Protein AF-0000000087020243 (afdb_homodimer)

Secondary structure (DSSP, 8-state):
-------------------------SS----------------------THHHHHHHHHHHHHHHHHHHHHHHHHHHHH---PPEEEEEEEEEEEEEEETTEEEEEEEEEEEEE---SS-EEEEEEEEEEEEETTEEEEEEEE--EEE-TT-EEEEEEEEEEEEEE--HHHHHHHHHHHHHTEEEEEEEEEEEEEEEETTEEPPPEEEEEEEEEEEEETTT-BBPSS-EEPEE-/-------------------------------------------------THHHHHHHHHHHHHHHHHHHHHHHHHHHHH-PPPPEEEEEEEEEEEEEEETTEEEEEEEEEEEEE---SS-EEEEEEEEEEEEETTEEEEEEEE--EEE-TT-EEEEEEEEEEEEEE--HHHHHHHHHHHHHTEEEEEEEEEEEEEEEETTEEPPPEEEEEEEEEEEEETTT-BBPSS-EEPEE-

Nearest PDB structures (foldseek):
  8b7d-assembly1_A  TM=6.096E-01  e=4.680E-06  Homo sapiens
  6qud-assembly1_A  TM=5.012E-01  e=1.256E-02  Bifidobacterium bifidum
  7ok7-assembly1_I  TM=4.267E-01  e=4.900E-03  Homo sapiens
  4cu6-assembly1_A  TM=4.891E-01  e=2.611E-02  Streptococcus pneumoniae TIGR4
  7nit-assembly5_E  TM=4.684E-01  e=3.765E-02  Bifidobacterium bifidum

Radius of gyration: 50.15 Å; Cα contacts (8 Å, |Δi|>4): 867; chains: 2; bounding box: 131×129×94 Å

Organism: Hibiscus syriacus (NCBI:txid106335)

Structure (mmCIF, N/CA/C/O backbone):
data_AF-0000000087020243-model_v1
#
loop_
_entity.id
_entity.type
_entity.pdbx_description
1 polymer 'Late embryogenesis abundant protein LEA-2 subgroup domain-containing protein'
#
loop_
_atom_site.group_PDB
_atom_site.id
_atom_site.type_symbol
_atom_site.label_atom_id
_atom_site.label_alt_id
_atom_site.label_comp_id
_atom_site.label_asym_id
_atom_site.label_entity_id
_atom_site.label_seq_id
_atom_site.pdbx_PDB_ins_code
_atom_site.Cartn_x
_atom_site.Cartn_y
_atom_site.Cartn_z
_atom_site.occupancy
_atom_site.B_iso_or_equiv
_atom_site.auth_seq_id
_atom_site.auth_comp_id
_atom_site.auth_asym_id
_atom_site.auth_atom_id
_atom_site.pdbx_PDB_model_num
ATOM 1 N N . MET A 1 1 ? 101.5 7.781 -15.938 1 19.48 1 MET A N 1
ATOM 2 C CA . MET A 1 1 ? 102.375 8.945 -16.047 1 19.48 1 MET A CA 1
ATOM 3 C C . MET A 1 1 ? 102 10 -15.008 1 19.48 1 MET A C 1
ATOM 5 O O . MET A 1 1 ? 100.812 10.172 -14.672 1 19.48 1 MET A O 1
ATOM 9 N N . GLN A 1 2 ? 103 10.914 -14.117 1 17.92 2 GLN A N 1
ATOM 10 C CA . GLN A 1 2 ? 103.438 11.312 -12.781 1 17.92 2 GLN A CA 1
ATOM 11 C C . GLN A 1 2 ? 103.062 12.758 -12.477 1 17.92 2 GLN A C 1
ATOM 13 O O . GLN A 1 2 ? 103.812 13.68 -12.656 1 17.92 2 GLN A O 1
ATOM 18 N N . ASP A 1 3 ? 101.938 13.625 -12.656 1 17.95 3 ASP A N 1
ATOM 19 C CA . ASP A 1 3 ? 102 15.07 -12.812 1 17.95 3 ASP A CA 1
ATOM 20 C C . ASP A 1 3 ? 102.125 15.766 -11.453 1 17.95 3 ASP A C 1
ATOM 22 O O . ASP A 1 3 ? 101.188 15.641 -10.617 1 17.95 3 ASP A O 1
ATOM 26 N N . SER A 1 4 ? 103.312 16.422 -10.594 1 18.52 4 SER A N 1
ATOM 27 C CA . SER A 1 4 ? 103.938 16.688 -9.281 1 18.52 4 SER A CA 1
ATOM 28 C C . SER A 1 4 ? 103.75 18.156 -8.891 1 18.52 4 SER A C 1
ATOM 30 O O . SER A 1 4 ? 104.375 18.609 -7.938 1 18.52 4 SER A O 1
ATOM 32 N N . SER A 1 5 ? 103 19.312 -9.234 1 19.3 5 SER A N 1
ATOM 33 C CA . SER A 1 5 ? 103.5 20.672 -9.258 1 19.3 5 SER A CA 1
ATOM 34 C C . SER A 1 5 ? 103.5 21.281 -7.859 1 19.3 5 SER A C 1
ATOM 36 O O . SER A 1 5 ? 102.812 20.844 -6.973 1 19.3 5 SER A O 1
ATOM 38 N N . ARG A 1 6 ? 103.75 22.969 -7.414 1 21.52 6 ARG A N 1
ATOM 39 C CA . ARG A 1 6 ? 104.688 23.938 -6.84 1 21.52 6 ARG A CA 1
ATOM 40 C C . ARG A 1 6 ? 104.062 24.641 -5.637 1 21.52 6 ARG A C 1
ATOM 42 O O . ARG A 1 6 ? 103 25.266 -5.75 1 21.52 6 ARG A O 1
ATOM 49 N N . PRO A 1 7 ? 104.375 24.641 -3.998 1 22.86 7 PRO A N 1
ATOM 50 C CA . PRO A 1 7 ? 103.75 24.922 -2.709 1 22.86 7 PRO A CA 1
ATOM 51 C C . PRO A 1 7 ? 104.125 26.297 -2.156 1 22.8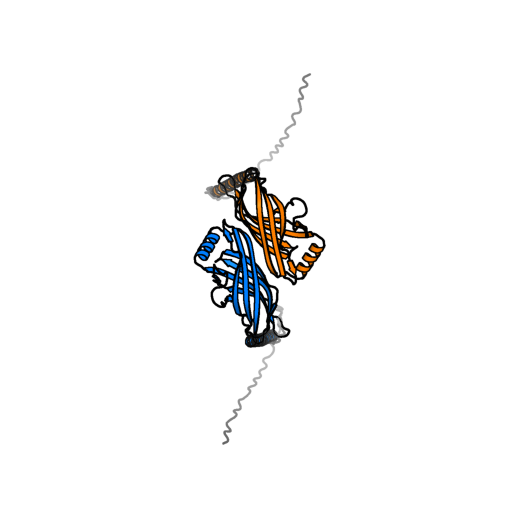6 7 PRO A C 1
ATOM 53 O O . PRO A 1 7 ? 105.25 26.547 -1.8 1 22.86 7 PRO A O 1
ATOM 56 N N . VAL A 1 8 ? 103.688 27.562 -2.51 1 19.06 8 VAL A N 1
ATOM 57 C CA . VAL A 1 8 ? 104.312 28.828 -2.213 1 19.06 8 VAL A CA 1
ATOM 58 C C . VAL A 1 8 ? 104 29.25 -0.776 1 19.06 8 VAL A C 1
ATOM 60 O O . VAL A 1 8 ? 102.875 29.062 -0.296 1 19.06 8 VAL A O 1
ATOM 63 N N . THR A 1 9 ? 104.938 30.188 0.306 1 19.61 9 THR A N 1
ATOM 64 C CA . THR A 1 9 ? 105.562 30.219 1.623 1 19.61 9 THR A CA 1
ATOM 65 C C . THR A 1 9 ? 105.125 31.469 2.383 1 19.61 9 THR A C 1
ATOM 67 O O . THR A 1 9 ? 105.562 31.688 3.516 1 19.61 9 THR A O 1
ATOM 70 N N . GLY A 1 10 ? 104.125 32.531 2.264 1 20.89 10 GLY A N 1
ATOM 71 C CA . GLY A 1 10 ? 104.375 33.938 2.52 1 20.89 10 GLY A CA 1
ATOM 72 C C . GLY A 1 10 ? 104.25 34.312 3.986 1 20.89 10 GLY A C 1
ATOM 73 O O . GLY A 1 10 ? 103.688 33.594 4.773 1 20.89 10 GLY A O 1
ATOM 74 N N . TYR A 1 11 ? 104.938 35.656 4.73 1 21.06 11 TYR A N 1
ATOM 75 C CA . TYR A 1 11 ? 105.75 36.125 5.859 1 21.06 11 TYR A CA 1
ATOM 76 C C . TYR A 1 11 ? 104.875 36.938 6.828 1 21.06 11 TYR A C 1
ATOM 78 O O . TYR A 1 11 ? 104.062 37.75 6.41 1 21.06 11 TYR A O 1
ATOM 86 N N . PRO A 1 12 ? 104.875 36.875 8.469 1 24.3 12 PRO A N 1
ATOM 87 C CA . PRO A 1 12 ? 103.938 37.031 9.594 1 24.3 12 PRO A CA 1
ATOM 88 C C . PRO A 1 12 ? 104.188 38.344 10.359 1 24.3 12 PRO A C 1
ATOM 90 O O . PRO A 1 12 ? 104.375 38.312 11.586 1 24.3 12 PRO A O 1
ATOM 93 N N . VAL A 1 13 ? 104.062 39.625 9.945 1 20.69 13 VAL A N 1
ATOM 94 C CA . VAL A 1 13 ? 104.75 40.812 10.508 1 20.69 13 VAL A CA 1
ATOM 95 C C . VAL A 1 13 ? 104.062 41.219 11.797 1 20.69 13 VAL A C 1
ATOM 97 O O . VAL A 1 13 ? 102.812 41.469 11.805 1 20.69 13 VAL A O 1
ATOM 100 N N . GLN A 1 14 ? 104.75 41.281 13.203 1 20.58 14 GLN A N 1
ATOM 101 C CA . GLN A 1 14 ? 104.312 41.188 14.586 1 20.58 14 GLN A CA 1
ATOM 102 C C . GLN A 1 14 ? 104.375 42.562 15.266 1 20.58 14 GLN A C 1
ATOM 104 O O . GLN A 1 14 ? 105.125 42.75 16.219 1 20.58 14 GLN A O 1
ATOM 109 N N . ASN A 1 15 ? 104 43.719 14.711 1 18.98 15 ASN A N 1
ATOM 110 C CA . ASN A 1 15 ? 104.562 45 15.172 1 18.98 15 ASN A CA 1
ATOM 111 C C . ASN A 1 15 ? 104 45.344 16.562 1 18.98 15 ASN A C 1
ATOM 113 O O . ASN A 1 15 ? 102.875 45.062 16.891 1 18.98 15 ASN A O 1
ATOM 117 N N . LEU A 1 16 ? 104.75 46 17.594 1 18.41 16 LEU A N 1
ATOM 118 C CA . LEU A 1 16 ? 105.125 45.938 19 1 18.41 16 LEU A CA 1
ATOM 119 C C . LEU A 1 16 ? 104.438 47.031 19.797 1 18.41 16 LEU A C 1
ATOM 121 O O . LEU A 1 16 ? 104.312 46.906 21.016 1 18.41 16 LEU A O 1
ATOM 125 N N . ASN A 1 17 ? 104.25 48.25 19.469 1 20.66 17 ASN A N 1
ATOM 126 C CA . ASN A 1 17 ? 104.688 49.438 20.188 1 20.66 17 ASN A CA 1
ATOM 127 C C . ASN A 1 17 ? 103.75 49.844 21.312 1 20.66 17 ASN A C 1
ATOM 129 O O . ASN A 1 17 ? 102.5 49.844 21.109 1 20.66 17 ASN A O 1
ATOM 133 N N . ASP A 1 18 ? 104.188 50.25 22.625 1 21.38 18 ASP A N 1
ATOM 134 C CA . ASP A 1 18 ? 103.875 50.094 24.047 1 21.38 18 ASP A CA 1
ATOM 135 C C . ASP A 1 18 ? 103.188 51.312 24.594 1 21.38 18 ASP A C 1
ATOM 137 O O . ASP A 1 18 ? 103.625 51.969 25.516 1 21.38 18 ASP A O 1
ATOM 141 N N . TYR A 1 19 ? 102.688 52.125 23.75 1 19.88 19 TYR A N 1
ATOM 142 C CA . TYR A 1 19 ? 102.312 53.5 24.062 1 19.88 19 TYR A CA 1
ATOM 143 C C . TYR A 1 19 ? 101.312 53.531 25.219 1 19.88 19 TYR A C 1
ATOM 145 O O . TYR A 1 19 ? 100.188 53.219 25.031 1 19.88 19 TYR A O 1
ATOM 153 N N . ALA A 1 20 ? 102 53.812 26.422 1 21.38 20 ALA A N 1
ATOM 154 C CA . ALA A 1 20 ? 101.125 53.281 27.453 1 21.38 20 ALA A CA 1
ATOM 155 C C . ALA A 1 20 ? 100.125 54.312 27.906 1 21.38 20 ALA A C 1
ATOM 157 O O . ALA A 1 20 ? 100.25 55.5 27.578 1 21.38 20 ALA A O 1
ATOM 158 N N . PRO A 1 21 ? 99.938 54.781 29.469 1 24.08 21 PRO A N 1
ATOM 159 C CA . PRO A 1 21 ? 98.625 54.562 30.172 1 24.08 21 PRO A CA 1
ATOM 160 C C . PRO A 1 21 ? 97.938 55.844 30.516 1 24.08 21 PRO A C 1
ATOM 162 O O . PRO A 1 21 ? 98.562 56.781 31.016 1 24.08 21 PRO A O 1
ATOM 165 N N . THR A 1 22 ? 97.062 56.406 30.234 1 23.28 22 THR A N 1
ATOM 166 C CA . THR A 1 22 ? 96.375 57.688 29.984 1 23.28 22 THR A CA 1
ATOM 167 C C . THR A 1 22 ? 95.5 58.094 31.188 1 23.28 22 THR A C 1
ATOM 169 O O . THR A 1 22 ? 94.375 57.625 31.328 1 23.28 22 THR A O 1
ATOM 172 N N . PRO A 1 23 ? 95.938 58.688 32.344 1 22.61 23 PRO A N 1
ATOM 173 C CA . PRO A 1 23 ? 95.125 58.188 33.438 1 22.61 23 PRO A CA 1
ATOM 174 C C . PRO A 1 23 ? 93.75 58.906 33.5 1 22.61 23 PRO A C 1
ATOM 176 O O . PRO A 1 23 ? 92.688 58.281 33.438 1 22.61 23 PRO A O 1
ATOM 179 N N . PRO A 1 24 ? 92.938 60.281 34.844 1 23.45 24 PRO A N 1
ATOM 180 C CA . PRO A 1 24 ? 92.688 60.281 36.281 1 23.45 24 PRO A CA 1
ATOM 181 C C . PRO A 1 24 ? 91.312 60.906 36.625 1 23.45 24 PRO A C 1
ATOM 183 O O . PRO A 1 24 ? 90.875 60.844 37.781 1 23.45 24 PRO A O 1
ATOM 186 N N . THR A 1 25 ? 90.812 61.906 36 1 28.5 25 THR A N 1
ATOM 187 C CA . THR A 1 25 ? 90 62.875 36.75 1 28.5 25 THR A CA 1
ATOM 188 C C . THR A 1 25 ? 89 62.125 37.625 1 28.5 25 THR A C 1
ATOM 190 O O . THR A 1 25 ? 88.562 61.031 37.281 1 28.5 25 THR A O 1
ATOM 193 N N . THR A 1 26 ? 87.5 63.188 38.906 1 28.16 26 THR A N 1
ATOM 194 C CA . THR A 1 26 ? 86.75 64.375 39.406 1 28.16 26 THR A CA 1
ATOM 195 C C . THR A 1 26 ? 85.5 64.562 38.594 1 28.16 26 THR A C 1
ATOM 197 O O . THR A 1 26 ? 84.562 65.25 39.031 1 28.16 26 THR A O 1
ATOM 200 N N . GLY A 1 27 ? 84.75 65.188 37.688 1 30.44 27 GLY A N 1
ATOM 201 C CA . GLY A 1 27 ? 83.312 64.938 37.594 1 30.44 27 GLY A CA 1
ATOM 202 C C . GLY A 1 27 ? 82.938 63.469 37.469 1 30.44 27 GLY A C 1
ATOM 203 O O . GLY A 1 27 ? 83.562 62.75 36.656 1 30.44 27 GLY A O 1
ATOM 204 N N . TYR A 1 28 ? 82.312 62.438 38.312 1 24.47 28 TYR A N 1
ATOM 205 C CA . TYR A 1 28 ? 82.562 61 38.375 1 24.47 28 TYR A CA 1
ATOM 206 C C . TYR A 1 28 ? 81.875 60.281 37.25 1 24.47 28 TYR A C 1
ATOM 208 O O . TYR A 1 28 ? 80.625 60.062 37.344 1 24.47 28 TYR A O 1
ATOM 216 N N . SER A 1 29 ? 81.688 60.406 35.938 1 24.67 29 SER A N 1
ATOM 217 C CA . SER A 1 29 ? 80.938 60.094 34.75 1 24.67 29 SER A CA 1
ATOM 218 C C . SER A 1 29 ? 80.875 58.562 34.531 1 24.67 29 SER A C 1
ATOM 220 O O . SER A 1 29 ? 81.875 57.969 34.156 1 24.67 29 SER A O 1
ATOM 222 N N . TYR A 1 30 ? 80 57.688 35.094 1 22.72 30 TYR A N 1
ATOM 223 C CA . TYR A 1 30 ? 80.062 56.281 35.5 1 22.72 30 TYR A CA 1
ATOM 224 C C . TYR A 1 30 ? 80.125 55.375 34.312 1 22.72 30 TYR A C 1
ATOM 226 O O . TYR A 1 30 ? 79.312 55.469 33.375 1 22.72 30 TYR A O 1
ATOM 234 N N . ALA A 1 31 ? 81.188 54.938 33.75 1 24.69 31 ALA A N 1
ATOM 235 C CA . ALA A 1 31 ? 81.438 54.219 32.5 1 24.69 31 ALA A CA 1
ATOM 236 C C . ALA A 1 31 ? 80.75 52.844 32.531 1 24.69 31 ALA A C 1
ATOM 238 O O . ALA A 1 31 ? 81.188 51.938 33.219 1 24.69 31 ALA A O 1
ATOM 239 N N . ARG A 1 32 ? 79.625 52.656 32.625 1 24.7 32 ARG A N 1
ATOM 240 C CA . ARG A 1 32 ? 79 51.312 32.781 1 24.7 32 ARG A CA 1
ATOM 241 C C . ARG A 1 32 ? 79.625 50.344 31.797 1 24.7 32 ARG A C 1
ATOM 243 O O . ARG A 1 32 ? 79.562 50.562 30.594 1 24.7 32 ARG A O 1
ATOM 250 N N . VAL A 1 33 ? 80.688 49.75 32.219 1 26.2 33 VAL A N 1
ATOM 251 C CA . VAL A 1 33 ? 81.312 48.75 31.375 1 26.2 33 VAL A CA 1
ATOM 252 C C . VAL A 1 33 ? 80.312 47.688 30.953 1 26.2 33 VAL A C 1
ATOM 254 O O . VAL A 1 33 ? 79.625 47.094 31.797 1 26.2 33 VAL A O 1
ATOM 257 N N . ASN A 1 34 ? 79.438 47.844 30.062 1 26.67 34 ASN A N 1
ATOM 258 C CA . ASN A 1 34 ? 78.688 46.812 29.406 1 26.67 34 ASN A CA 1
ATOM 259 C C . ASN A 1 34 ? 79.5 45.531 29.266 1 26.67 34 ASN A C 1
ATOM 261 O O . ASN A 1 34 ? 80.375 45.438 28.438 1 26.67 34 ASN A O 1
ATOM 265 N N . PRO A 1 35 ? 79.938 45.094 30.562 1 29.73 35 PRO A N 1
ATOM 266 C CA . PRO A 1 35 ? 80.938 44.031 30.547 1 29.73 35 PRO A CA 1
ATOM 267 C C . PRO A 1 35 ? 80.812 43.094 29.328 1 29.73 35 PRO A C 1
ATOM 269 O O . PRO A 1 35 ? 81.75 42.844 28.625 1 29.73 35 PRO A O 1
ATOM 272 N N . ASN A 1 36 ? 80 42.062 29.688 1 27.42 36 ASN A N 1
ATOM 273 C CA . ASN A 1 36 ? 80.125 40.719 29.141 1 27.42 36 ASN A CA 1
ATOM 274 C C . ASN A 1 36 ? 79.75 40.656 27.656 1 27.42 36 ASN A C 1
ATOM 276 O O . ASN A 1 36 ? 78.625 40.781 27.297 1 27.42 36 ASN A O 1
ATOM 280 N N . GLY A 1 37 ? 80.3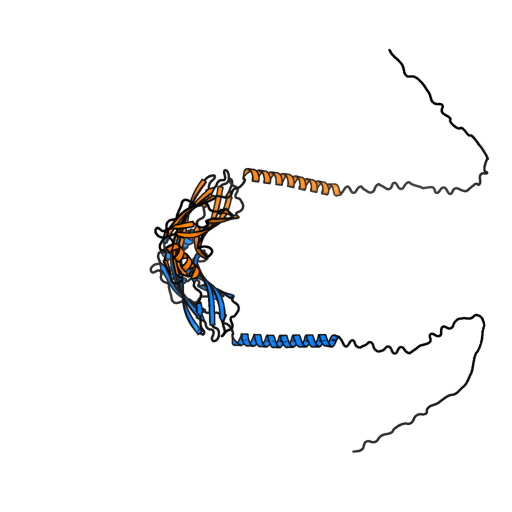12 41.531 26.984 1 30.39 37 GLY A N 1
ATOM 281 C CA . GLY A 1 37 ? 80.125 41.25 25.578 1 30.39 37 GLY A CA 1
ATOM 282 C C . GLY A 1 37 ? 80.188 39.781 25.25 1 30.39 37 GLY A C 1
ATOM 283 O O . GLY A 1 37 ? 81.25 39.312 24.828 1 30.39 37 GLY A O 1
ATOM 284 N N . HIS A 1 38 ? 79.938 38.969 26.344 1 33.16 38 HIS A N 1
ATOM 285 C CA . HIS A 1 38 ? 80.125 37.594 25.828 1 33.16 38 HIS A CA 1
ATOM 286 C C . HIS A 1 38 ? 79.438 37.469 24.453 1 33.16 38 HIS A C 1
ATOM 288 O O . HIS A 1 38 ? 78.438 38.062 24.188 1 33.16 38 HIS A O 1
ATOM 294 N N . PRO A 1 39 ? 80.312 37.469 23.531 1 37.28 39 PRO A N 1
ATOM 295 C CA . PRO A 1 39 ? 79.688 37.156 22.234 1 37.28 39 PRO A CA 1
ATOM 296 C C . PRO A 1 39 ? 78.5 36.188 22.359 1 37.28 39 PRO A C 1
ATOM 298 O O . PRO A 1 39 ? 78.625 35.094 22.922 1 37.28 39 PRO A O 1
ATOM 301 N N . TYR A 1 40 ? 77.312 36.688 22.891 1 36.19 40 TYR A N 1
ATOM 302 C CA . TYR A 1 40 ? 76.188 35.781 22.844 1 36.19 40 TYR A CA 1
ATOM 303 C C . TYR A 1 40 ? 76.25 34.906 21.594 1 36.19 40 TYR A C 1
ATOM 305 O O . TYR A 1 40 ? 76.188 35.406 20.469 1 36.19 40 TYR A O 1
ATOM 313 N N . TYR A 1 41 ? 77.188 34 21.656 1 37.28 41 TYR A N 1
ATOM 314 C CA . TYR A 1 41 ? 77 33 20.609 1 37.28 41 TYR A CA 1
ATOM 315 C C . TYR A 1 41 ? 75.562 32.656 20.438 1 37.28 41 TYR A C 1
ATOM 317 O O . TYR A 1 41 ? 74.875 32.281 21.391 1 37.28 41 TYR A O 1
ATOM 325 N N . SER A 1 42 ? 74.75 33.594 19.797 1 40.69 42 SER A N 1
ATOM 326 C CA . SER A 1 42 ? 73.438 33.188 19.375 1 40.69 42 SER A CA 1
ATOM 327 C C . SER A 1 42 ? 73.375 31.688 19.094 1 40.69 42 SER A C 1
ATOM 329 O O . SER A 1 42 ? 74.125 31.188 18.203 1 40.69 42 SER A O 1
ATOM 331 N N . THR A 1 43 ? 73.375 30.938 20.234 1 47.75 43 THR A N 1
ATOM 332 C CA . THR A 1 43 ? 73.062 29.531 19.953 1 47.75 43 THR A CA 1
ATOM 333 C C . THR A 1 43 ? 72.062 29.438 18.797 1 47.75 43 THR A C 1
ATOM 335 O O . THR A 1 43 ? 71.125 30.172 18.75 1 47.75 43 THR A O 1
ATOM 338 N N . PRO A 1 44 ? 72.625 29.031 17.641 1 55.38 44 PRO A N 1
ATOM 339 C CA . PRO A 1 44 ? 71.625 28.844 16.547 1 55.38 44 PRO A CA 1
ATOM 340 C C . PRO A 1 44 ? 70.25 28.359 17.047 1 55.38 44 PRO A C 1
ATOM 342 O O . PRO A 1 44 ? 70.188 27.688 18.078 1 55.38 44 PRO A O 1
ATOM 345 N N . PRO A 1 45 ? 69.25 29.141 16.891 1 53.44 45 PRO A N 1
ATOM 346 C CA . PRO A 1 45 ? 67.875 28.719 17.297 1 53.44 45 PRO A CA 1
ATOM 347 C C . PRO A 1 45 ? 67.688 27.203 17.172 1 53.44 45 PRO A C 1
ATOM 349 O O . PRO A 1 45 ? 68.312 26.562 16.328 1 53.44 45 PRO A O 1
ATOM 352 N N . PRO A 1 46 ? 67.5 26.547 18.297 1 51.72 46 PRO A N 1
ATOM 353 C CA . PRO A 1 46 ? 67.25 25.109 18.172 1 51.72 46 PRO A CA 1
ATOM 354 C C . PRO A 1 46 ? 66.375 24.781 16.938 1 51.72 46 PRO A C 1
ATOM 356 O O . PRO A 1 46 ? 65.5 25.547 16.578 1 51.72 46 PRO A O 1
ATOM 359 N N . GLN A 1 47 ? 67.062 24.344 15.898 1 50.81 47 GLN A N 1
ATOM 360 C CA . GLN A 1 47 ? 66.25 23.766 14.82 1 50.81 47 GLN A CA 1
ATOM 361 C C . GLN A 1 47 ? 65.062 23 15.367 1 50.81 47 GLN A C 1
ATOM 363 O O . GLN A 1 47 ? 65.188 22.156 16.266 1 50.81 47 GLN A O 1
ATOM 368 N N . ASN A 1 48 ? 63.969 23.641 15.633 1 50.22 48 ASN A N 1
ATOM 369 C CA . ASN A 1 48 ? 62.75 22.969 16.016 1 50.22 48 ASN A CA 1
ATOM 370 C C . ASN A 1 48 ? 62.625 21.594 15.359 1 50.22 48 ASN A C 1
ATOM 372 O O . ASN A 1 48 ? 62.562 21.484 14.133 1 50.22 48 ASN A O 1
ATOM 376 N N . PRO A 1 49 ? 63.344 20.609 15.82 1 56.28 49 PRO A N 1
ATOM 377 C CA . PRO A 1 49 ? 63.219 19.266 15.242 1 56.28 49 PRO A CA 1
ATOM 378 C C . PRO A 1 49 ? 61.75 18.906 14.938 1 56.28 49 PRO A C 1
ATOM 380 O O . PRO A 1 49 ? 61.469 17.734 14.68 1 56.28 49 PRO A O 1
ATOM 383 N N . HIS A 1 50 ? 60.812 19.719 15.352 1 57.44 50 HIS A N 1
ATOM 384 C CA . HIS A 1 50 ? 59.5 19.156 15.656 1 57.44 50 HIS A CA 1
ATOM 385 C C . HIS A 1 50 ? 58.906 18.5 14.422 1 57.44 50 HIS A C 1
ATOM 387 O O . HIS A 1 50 ? 58.156 17.516 14.539 1 57.44 50 HIS A O 1
ATOM 393 N N . PRO A 1 51 ? 58.875 19.359 13.289 1 68 51 PRO A N 1
ATOM 394 C CA . PRO A 1 51 ? 57.719 18.984 12.438 1 68 51 PRO A CA 1
ATOM 395 C C . PRO A 1 51 ? 57.969 17.672 11.688 1 68 51 PRO A C 1
ATOM 397 O O . PRO A 1 51 ? 57.219 17.359 10.742 1 68 51 PRO A O 1
ATOM 400 N N . THR A 1 52 ? 59.031 17.062 12.047 1 74.62 52 THR A N 1
ATOM 401 C CA . THR A 1 52 ? 59.344 15.844 11.305 1 74.62 52 THR A CA 1
ATOM 402 C C . THR A 1 52 ? 58.438 14.695 11.734 1 74.62 52 THR A C 1
ATOM 404 O O . THR A 1 52 ? 58.031 13.867 10.906 1 74.62 52 THR A O 1
ATOM 407 N N . PHE A 1 53 ? 58.031 14.695 13.008 1 82.44 53 PHE A N 1
ATOM 408 C CA . PHE A 1 53 ? 57.156 13.625 13.461 1 82.44 53 PHE A CA 1
ATOM 409 C C . PHE A 1 53 ? 55.812 13.703 12.75 1 82.44 53 PHE A C 1
ATOM 411 O O . PHE A 1 53 ? 55.281 12.68 12.289 1 82.44 53 PHE A O 1
ATOM 418 N N . LEU A 1 54 ? 55.375 14.922 12.625 1 86.12 54 LEU A N 1
ATOM 419 C CA . LEU A 1 54 ? 54.062 15.109 11.969 1 86.12 54 LEU A CA 1
ATOM 420 C C . LEU A 1 54 ? 54.156 14.734 10.492 1 86.12 54 LEU A C 1
ATOM 422 O O . LEU A 1 54 ? 53.219 14.148 9.938 1 86.12 54 LEU A O 1
ATOM 426 N N . ARG A 1 55 ? 55.25 15.094 9.961 1 87.69 55 ARG A N 1
ATOM 427 C CA . ARG A 1 55 ? 55.438 14.75 8.555 1 87.69 55 ARG A CA 1
ATOM 428 C C . ARG A 1 55 ? 55.531 13.242 8.367 1 87.69 55 ARG A C 1
ATOM 430 O O . ARG A 1 55 ? 54.938 12.688 7.441 1 87.69 55 ARG A O 1
ATOM 437 N N . ARG A 1 56 ? 56.188 12.562 9.234 1 88.25 56 ARG A N 1
ATOM 438 C CA . ARG A 1 56 ? 56.312 11.109 9.141 1 88.25 56 ARG A CA 1
ATOM 439 C C . ARG A 1 56 ? 54.969 10.445 9.414 1 88.25 56 ARG A C 1
ATOM 441 O O . ARG A 1 56 ? 54.594 9.445 8.773 1 88.25 56 ARG A O 1
ATOM 448 N N . LEU A 1 57 ? 54.219 10.992 10.258 1 90.12 57 LEU A N 1
ATOM 449 C CA . LEU A 1 57 ? 52.875 10.469 10.57 1 90.12 57 LEU A CA 1
ATOM 450 C C . LEU A 1 57 ? 51.938 10.633 9.383 1 90.12 57 LEU A C 1
ATOM 452 O O . LEU A 1 57 ? 51.156 9.727 9.062 1 90.12 57 LEU A O 1
ATOM 456 N N . LEU A 1 58 ? 52.094 11.773 8.727 1 90.31 58 LEU A N 1
ATOM 457 C CA . LEU A 1 58 ? 51.25 12.023 7.57 1 90.31 58 LEU A CA 1
ATOM 458 C C . LEU A 1 58 ? 51.594 11.07 6.43 1 90.31 58 LEU A C 1
ATOM 460 O O . LEU A 1 58 ? 50.688 10.578 5.738 1 90.31 58 LEU A O 1
ATOM 464 N N . VAL A 1 59 ? 52.812 10.828 6.277 1 90.06 59 VAL A N 1
ATOM 465 C CA . VAL A 1 59 ? 53.25 9.898 5.242 1 90.06 59 VAL A CA 1
ATOM 466 C C . VAL A 1 59 ? 52.75 8.492 5.578 1 90.06 59 VAL A C 1
ATOM 468 O O . VAL A 1 59 ? 52.281 7.758 4.703 1 90.06 59 VAL A O 1
ATOM 471 N N . ALA A 1 60 ? 52.812 8.094 6.809 1 91.38 60 ALA A N 1
ATOM 472 C CA . ALA A 1 60 ? 52.344 6.777 7.242 1 91.38 60 ALA A CA 1
ATOM 473 C C . ALA A 1 60 ? 50.844 6.613 6.996 1 91.38 60 ALA A C 1
ATOM 475 O O . ALA A 1 60 ? 50.406 5.566 6.523 1 91.38 60 ALA A O 1
ATOM 476 N N . VAL A 1 61 ? 50.125 7.641 7.293 1 92.44 61 VAL A N 1
ATOM 477 C CA . VAL A 1 61 ? 48.656 7.602 7.102 1 92.44 61 VAL A CA 1
ATOM 478 C C . VAL A 1 61 ? 48.344 7.504 5.609 1 92.44 61 VAL A C 1
ATOM 480 O O . VAL A 1 61 ? 47.469 6.742 5.207 1 92.44 61 VAL A O 1
ATOM 483 N N . ALA A 1 62 ? 49.156 8.242 4.852 1 93.62 62 ALA A N 1
ATOM 484 C CA . ALA A 1 62 ? 48.938 8.203 3.408 1 93.62 62 ALA A CA 1
ATOM 485 C C . ALA A 1 62 ? 49.219 6.809 2.85 1 93.62 62 ALA A C 1
ATOM 487 O O . ALA A 1 62 ? 48.438 6.305 2.033 1 93.62 62 ALA A O 1
ATOM 488 N N . VAL A 1 63 ? 50.312 6.203 3.271 1 92.31 63 VAL A N 1
ATOM 489 C CA . VAL A 1 63 ? 50.656 4.863 2.816 1 92.31 63 VAL A CA 1
ATOM 490 C C . VAL A 1 63 ? 49.594 3.873 3.262 1 92.31 63 VAL A C 1
ATOM 492 O O . VAL A 1 63 ? 49.188 2.996 2.492 1 92.31 63 VAL A O 1
ATOM 495 N N . PHE A 1 64 ? 49.125 3.957 4.453 1 92.12 64 PHE A N 1
ATOM 496 C CA . PHE A 1 64 ? 48.062 3.104 4.98 1 92.12 64 PHE A CA 1
ATOM 497 C C . PHE A 1 64 ? 46.812 3.25 4.16 1 92.12 64 PHE A C 1
ATOM 499 O O . PHE A 1 64 ? 46.156 2.256 3.84 1 92.12 64 PHE A O 1
ATOM 506 N N . LEU A 1 65 ? 46.5 4.465 3.729 1 93.62 65 LEU A N 1
ATOM 507 C CA . LEU A 1 65 ? 45.281 4.707 2.951 1 93.62 65 LEU A CA 1
ATOM 508 C C . LEU A 1 65 ? 45.406 4.102 1.559 1 93.62 65 LEU A C 1
ATOM 510 O O . LEU A 1 65 ? 44.438 3.541 1.037 1 93.62 65 LEU A O 1
ATOM 514 N N . ILE A 1 66 ? 46.562 4.219 1.001 1 93.25 66 ILE A N 1
ATOM 515 C CA . ILE A 1 66 ? 46.781 3.67 -0.332 1 93.25 66 ILE A CA 1
ATOM 516 C C . ILE A 1 66 ? 46.688 2.148 -0.288 1 93.25 66 ILE A C 1
ATOM 518 O O . ILE A 1 66 ? 46.062 1.539 -1.153 1 93.25 66 ILE A O 1
ATOM 522 N N . ILE A 1 67 ? 47.281 1.493 0.711 1 92.75 67 ILE A N 1
ATOM 523 C CA . ILE A 1 67 ? 47.219 0.044 0.867 1 92.75 67 ILE A CA 1
ATOM 524 C C . ILE A 1 67 ? 45.781 -0.39 1.113 1 92.75 67 ILE A C 1
ATOM 526 O O . ILE A 1 67 ? 45.281 -1.351 0.505 1 92.75 67 ILE A O 1
ATOM 530 N N . PHE A 1 68 ? 45.125 0.246 1.982 1 91.75 68 PHE A N 1
ATOM 531 C CA . PHE A 1 68 ? 43.719 -0.053 2.287 1 91.75 68 PHE A CA 1
ATOM 532 C C . PHE A 1 68 ? 42.875 0.099 1.047 1 91.75 68 PHE A C 1
ATOM 534 O O . PHE A 1 68 ? 42 -0.746 0.775 1 91.75 68 PHE A O 1
ATOM 541 N N . GLY A 1 69 ? 43.094 1.098 0.31 1 92.19 69 GLY A N 1
ATOM 542 C CA . GLY A 1 69 ? 42.344 1.299 -0.921 1 92.19 69 GLY A CA 1
ATOM 543 C C . GLY A 1 69 ? 42.594 0.217 -1.955 1 92.19 69 GLY A C 1
ATOM 544 O O . GLY A 1 69 ? 41.688 -0.245 -2.615 1 92.19 69 GLY A O 1
ATOM 545 N N . ALA A 1 70 ? 43.812 -0.166 -2.02 1 92.25 70 ALA A N 1
ATOM 546 C CA . ALA A 1 70 ? 44.188 -1.219 -2.963 1 92.25 70 ALA A CA 1
ATOM 547 C C . ALA A 1 70 ? 43.5 -2.539 -2.6 1 92.25 70 ALA A C 1
ATOM 549 O O . ALA A 1 70 ? 43.031 -3.264 -3.479 1 92.25 70 ALA A O 1
ATOM 550 N N . ILE A 1 71 ? 43.469 -2.879 -1.409 1 89.62 71 ILE A N 1
ATOM 551 C CA . ILE A 1 71 ? 42.812 -4.105 -0.944 1 89.62 71 ILE A CA 1
ATOM 552 C C . ILE A 1 71 ? 41.312 -4.059 -1.245 1 89.62 71 ILE A C 1
ATOM 554 O O . ILE A 1 71 ? 40.75 -5.023 -1.759 1 89.62 71 ILE A O 1
ATOM 558 N N . LEU A 1 72 ? 40.75 -2.949 -1.038 1 87.94 72 LEU A N 1
ATOM 559 C CA . LEU A 1 72 ? 39.312 -2.791 -1.304 1 87.94 72 LEU A CA 1
ATOM 560 C C . LEU A 1 72 ? 39.031 -2.91 -2.795 1 87.94 72 LEU A C 1
ATOM 562 O O . LEU A 1 72 ? 38.031 -3.508 -3.189 1 87.94 72 LEU A O 1
ATOM 566 N N . PHE A 1 73 ? 39.938 -2.436 -3.553 1 89.44 73 PHE A N 1
ATOM 567 C CA . PHE A 1 73 ? 39.75 -2.475 -5 1 89.44 73 PHE A CA 1
ATOM 568 C C . PHE A 1 73 ? 39.875 -3.898 -5.523 1 89.44 73 PHE A C 1
ATOM 570 O O . PHE A 1 73 ? 39.094 -4.324 -6.387 1 89.44 73 PHE A O 1
ATOM 577 N N . ILE A 1 74 ? 40.781 -4.566 -5.047 1 88.44 74 ILE A N 1
ATOM 578 C CA . ILE A 1 74 ? 40.969 -5.953 -5.461 1 88.44 74 ILE A CA 1
ATOM 579 C C . ILE A 1 74 ? 39.75 -6.781 -5.074 1 88.44 74 ILE A C 1
ATOM 581 O O . ILE A 1 74 ? 39.25 -7.586 -5.867 1 88.44 74 ILE A O 1
ATOM 585 N N . ILE A 1 75 ? 39.281 -6.66 -3.924 1 81.62 75 ILE A N 1
ATOM 586 C CA . ILE A 1 75 ? 38.094 -7.387 -3.463 1 81.62 75 ILE A CA 1
ATOM 587 C C . ILE A 1 75 ? 36.906 -7.047 -4.352 1 81.62 75 ILE A C 1
ATOM 589 O O . ILE A 1 75 ? 36.156 -7.934 -4.742 1 81.62 75 ILE A O 1
ATOM 593 N N . TRP A 1 76 ? 36.906 -5.789 -4.688 1 82.25 76 TRP A N 1
ATOM 594 C CA . TRP A 1 76 ? 35.812 -5.363 -5.547 1 82.25 76 TRP A CA 1
ATOM 595 C C . TRP A 1 76 ? 35.938 -5.992 -6.934 1 82.25 76 TRP A C 1
ATOM 597 O O . TRP A 1 76 ? 34.938 -6.449 -7.5 1 82.25 76 TRP A O 1
ATOM 607 N N . LEU A 1 77 ? 37.094 -6.078 -7.414 1 85.12 77 LEU A N 1
ATOM 608 C CA . LEU A 1 77 ? 37.344 -6.648 -8.734 1 85.12 77 LEU A CA 1
ATOM 609 C C . LEU A 1 77 ? 37.062 -8.156 -8.734 1 85.12 77 LEU A C 1
ATOM 611 O O . LEU A 1 77 ? 36.562 -8.703 -9.719 1 85.12 77 LEU A O 1
ATOM 615 N N . VAL A 1 78 ? 37.406 -8.68 -7.652 1 81.25 78 VAL A N 1
ATOM 616 C CA . VAL A 1 78 ? 37.219 -10.125 -7.559 1 81.25 78 VAL A CA 1
ATOM 617 C C . VAL A 1 78 ? 35.75 -10.453 -7.383 1 81.25 78 VAL A C 1
ATOM 619 O O . VAL A 1 78 ? 35.219 -11.391 -8 1 81.25 78 VAL A O 1
ATOM 622 N N . LEU A 1 79 ? 35 -9.766 -6.57 1 81.12 79 LEU A N 1
ATOM 623 C CA . LEU A 1 79 ? 33.625 -10.07 -6.293 1 81.12 79 LEU A CA 1
ATOM 624 C C . LEU A 1 79 ? 32.688 -9.469 -7.359 1 81.12 79 LEU A C 1
ATOM 626 O O . LEU A 1 79 ? 31.672 -10.055 -7.711 1 81.12 79 LEU A O 1
ATOM 630 N N . ARG A 1 80 ? 33.031 -8.43 -8.008 1 82.19 80 ARG A N 1
ATOM 631 C CA . ARG A 1 80 ? 32.25 -7.75 -9.031 1 82.19 80 ARG A CA 1
ATOM 632 C C . ARG A 1 80 ? 30.766 -8.133 -8.93 1 82.19 80 ARG A C 1
ATOM 634 O O . ARG A 1 80 ? 30.25 -8.867 -9.773 1 82.19 80 ARG A O 1
ATOM 641 N N . PRO A 1 81 ? 30.172 -7.676 -7.898 1 84.06 81 PRO A N 1
ATOM 642 C CA . PRO A 1 81 ? 28.766 -8.055 -7.715 1 84.06 81 PRO A CA 1
ATOM 643 C C . PRO A 1 81 ? 27.875 -7.578 -8.859 1 84.06 81 PRO A C 1
ATOM 645 O O . PRO A 1 81 ? 27.984 -6.426 -9.297 1 84.06 81 PRO A O 1
ATOM 648 N N . GLN A 1 82 ? 27.234 -8.547 -9.406 1 89.81 82 GLN A N 1
ATOM 649 C CA . GLN A 1 82 ? 26.266 -8.242 -10.445 1 89.81 82 GLN A CA 1
ATOM 650 C C . GLN A 1 82 ? 24.844 -8.367 -9.914 1 89.81 82 GLN A C 1
ATOM 652 O O . GLN A 1 82 ? 24.562 -9.188 -9.039 1 89.81 82 GLN A O 1
ATOM 657 N N . LEU A 1 83 ? 24.016 -7.543 -10.484 1 92.81 83 LEU A N 1
ATOM 658 C CA . LEU A 1 83 ? 22.609 -7.609 -10.078 1 92.81 83 LEU A CA 1
ATOM 659 C C . LEU A 1 83 ? 21.938 -8.859 -10.648 1 92.81 83 LEU A C 1
ATOM 661 O O . LEU A 1 83 ? 22.25 -9.281 -11.766 1 92.81 83 LEU A O 1
ATOM 665 N N . PRO A 1 84 ? 21.156 -9.438 -9.836 1 94.5 84 PRO A N 1
ATOM 666 C CA . PRO A 1 84 ? 20.406 -10.586 -10.344 1 94.5 84 PRO A CA 1
ATOM 667 C C . PRO A 1 84 ? 19.469 -10.227 -11.5 1 94.5 84 PRO A C 1
ATOM 669 O O . PRO A 1 84 ? 19.109 -9.055 -11.656 1 94.5 84 PRO A O 1
ATOM 672 N N . ASP A 1 85 ? 19.172 -11.258 -12.266 1 94.94 85 ASP A N 1
ATOM 673 C CA . ASP A 1 85 ? 18.266 -11.07 -13.391 1 94.94 85 ASP A CA 1
ATOM 674 C C . ASP A 1 85 ? 16.859 -11.578 -13.047 1 94.94 85 ASP A C 1
ATOM 676 O O . ASP A 1 85 ? 16.703 -12.633 -12.43 1 94.94 85 ASP A O 1
ATOM 680 N N . PHE A 1 86 ? 15.969 -10.734 -13.445 1 96.62 86 PHE A N 1
ATOM 681 C CA . PHE A 1 86 ? 14.578 -11.094 -13.219 1 96.62 86 PHE A CA 1
ATOM 682 C C . PHE A 1 86 ? 13.828 -11.211 -14.539 1 96.62 86 PHE A C 1
ATOM 684 O O . PHE A 1 86 ? 14.047 -10.414 -15.453 1 96.62 86 PHE A O 1
ATOM 691 N N . SER A 1 87 ? 13.031 -12.227 -14.609 1 96.5 87 SER A N 1
ATOM 692 C CA . SER A 1 87 ? 12.164 -12.398 -15.766 1 96.5 87 SER A CA 1
ATOM 693 C C . SER A 1 87 ? 10.805 -12.961 -15.359 1 96.5 87 SER A C 1
ATOM 695 O O . SER A 1 87 ? 10.711 -13.766 -14.43 1 96.5 87 SER A O 1
ATOM 697 N N . ILE A 1 88 ? 9.797 -12.453 -15.961 1 96.75 88 ILE A N 1
ATOM 698 C CA . ILE A 1 88 ? 8.469 -12.992 -15.703 1 96.75 88 ILE A CA 1
ATOM 699 C C . ILE A 1 88 ? 8.195 -14.164 -16.641 1 96.75 88 ILE A C 1
ATOM 701 O O . ILE A 1 88 ? 8.281 -14.031 -17.859 1 96.75 88 ILE A O 1
ATOM 705 N N . GLN A 1 89 ? 7.895 -15.281 -16.047 1 95.75 89 GLN A N 1
ATOM 706 C CA . GLN A 1 89 ? 7.68 -16.5 -16.828 1 95.75 89 GLN A CA 1
ATOM 707 C C . GLN A 1 89 ? 6.219 -16.641 -17.234 1 95.75 89 GLN A C 1
ATOM 709 O O . GLN A 1 89 ? 5.918 -17.062 -18.344 1 95.75 89 GLN A O 1
ATOM 714 N N . SER A 1 90 ? 5.414 -16.297 -16.281 1 95.69 90 SER A N 1
ATOM 715 C CA . SER A 1 90 ? 3.992 -16.406 -16.594 1 95.69 90 SER A CA 1
ATOM 716 C C . SER A 1 90 ? 3.166 -15.453 -15.734 1 95.69 90 SER A C 1
ATOM 718 O O . SER A 1 90 ? 3.572 -15.102 -14.625 1 95.69 90 SER A O 1
ATOM 720 N N . LEU A 1 91 ? 2.055 -14.992 -16.297 1 96.44 91 LEU A N 1
ATOM 721 C CA . LEU A 1 91 ? 1.048 -14.172 -15.633 1 96.44 91 LEU A CA 1
ATOM 722 C C . LEU A 1 91 ? -0.358 -14.609 -16.031 1 96.44 91 LEU A C 1
ATOM 724 O O . LEU A 1 91 ? -0.664 -14.719 -17.219 1 96.44 91 LEU A O 1
ATOM 728 N N . SER A 1 92 ? -1.092 -14.938 -15.047 1 96.5 92 SER A N 1
ATOM 729 C CA . SER A 1 92 ? -2.469 -15.336 -15.312 1 96.5 92 SER A CA 1
ATOM 730 C C . SER A 1 92 ? -3.461 -14.398 -14.633 1 96.5 92 SER A C 1
ATOM 732 O O . SER A 1 92 ? -3.215 -13.93 -13.523 1 96.5 92 SER A O 1
ATOM 734 N N . LEU A 1 93 ? -4.465 -14.109 -15.32 1 96.25 93 LEU A N 1
ATOM 735 C CA . LEU A 1 93 ? -5.551 -13.273 -14.828 1 96.25 93 LEU A CA 1
ATOM 736 C C . LEU A 1 93 ? -6.855 -14.062 -14.75 1 96.25 93 LEU A C 1
ATOM 738 O O . LEU A 1 93 ? -7.25 -14.703 -15.727 1 96.25 93 LEU A O 1
ATOM 742 N N . SER A 1 94 ? -7.422 -14.078 -13.547 1 94.44 94 SER A N 1
ATOM 743 C CA . SER A 1 94 ? -8.703 -14.758 -13.375 1 94.44 94 SER A CA 1
ATOM 744 C C . SER A 1 94 ? -9.711 -13.875 -12.648 1 94.44 94 SER A C 1
ATOM 746 O O . SER A 1 94 ? -9.328 -12.914 -11.977 1 94.44 94 SER A O 1
ATOM 748 N N . ASN A 1 95 ? -11.062 -14.125 -12.875 1 91.44 95 ASN A N 1
ATOM 749 C CA . ASN A 1 95 ? -12.164 -13.461 -12.195 1 91.44 95 ASN A CA 1
ATOM 750 C C . ASN A 1 95 ? -12.141 -11.953 -12.43 1 91.44 95 ASN A C 1
ATOM 752 O O . ASN A 1 95 ? -12.359 -11.172 -11.5 1 91.44 95 ASN A O 1
ATOM 756 N N . PHE A 1 96 ? -11.875 -11.695 -13.75 1 94.5 96 PHE A N 1
ATOM 757 C CA . PHE A 1 96 ? -11.789 -10.273 -14.047 1 94.5 96 PHE A CA 1
ATOM 758 C C . PHE A 1 96 ? -13.172 -9.688 -14.297 1 94.5 96 PHE A C 1
ATOM 760 O O . PHE A 1 96 ? -13.953 -10.227 -15.086 1 94.5 96 PHE A O 1
ATOM 767 N N . SER A 1 97 ? -13.477 -8.664 -13.492 1 93.81 97 SER A N 1
ATOM 768 C CA . SER A 1 97 ? -14.688 -7.875 -13.695 1 93.81 97 SER A CA 1
ATOM 769 C C . SER A 1 97 ? -14.453 -6.402 -13.375 1 93.81 97 SER A C 1
ATOM 771 O O . SER A 1 97 ? -13.906 -6.074 -12.32 1 93.81 97 SER A O 1
ATOM 773 N N . ALA A 1 98 ? -14.68 -5.574 -14.352 1 93.62 98 ALA A N 1
ATOM 774 C CA . ALA A 1 98 ? -14.508 -4.137 -14.164 1 93.62 98 ALA A CA 1
ATOM 775 C C . ALA A 1 98 ? -15.75 -3.375 -14.617 1 93.62 98 ALA A C 1
ATOM 777 O O . ALA A 1 98 ? -15.984 -3.217 -15.82 1 93.62 98 ALA A O 1
ATOM 778 N N . ALA A 1 99 ? -16.562 -3.021 -13.672 1 92.38 99 ALA A N 1
ATOM 779 C CA . ALA A 1 99 ? -17.781 -2.277 -13.969 1 92.38 99 ALA A CA 1
ATOM 780 C C . ALA A 1 99 ? -18.094 -1.269 -12.867 1 92.38 99 ALA A C 1
ATOM 782 O O . ALA A 1 99 ? -17.859 -1.538 -11.688 1 92.38 99 ALA A O 1
ATOM 783 N N . ASN A 1 100 ? -18.625 -0.119 -13.234 1 92.69 100 ASN A N 1
ATOM 784 C CA . ASN A 1 100 ? -19.078 0.898 -12.297 1 92.69 100 ASN A CA 1
ATOM 785 C C . ASN A 1 100 ? -18 1.277 -11.297 1 92.69 100 ASN A C 1
ATOM 787 O O . ASN A 1 100 ? -18.25 1.344 -10.094 1 92.69 100 ASN A O 1
ATOM 791 N N . GLN A 1 101 ? -16.766 1.396 -11.75 1 93.31 101 GLN A N 1
ATOM 792 C CA . GLN A 1 101 ? -15.609 1.839 -10.992 1 93.31 101 GLN A CA 1
ATOM 793 C C . GLN A 1 101 ? -15.266 0.849 -9.883 1 93.31 101 GLN A C 1
ATOM 795 O O . GLN A 1 101 ? -14.695 1.23 -8.852 1 93.31 101 GLN A O 1
ATOM 800 N N . ARG A 1 102 ? -15.742 -0.312 -10.078 1 93.25 102 ARG A N 1
ATOM 801 C CA . ARG A 1 102 ? -15.383 -1.422 -9.203 1 93.25 102 ARG A CA 1
ATOM 802 C C . ARG A 1 102 ? -14.719 -2.549 -9.984 1 93.25 102 ARG A C 1
ATOM 804 O O . ARG A 1 102 ? -15.172 -2.908 -11.07 1 93.25 102 ARG A O 1
ATOM 811 N N . VAL A 1 103 ? -13.672 -3.014 -9.414 1 94.88 103 VAL A N 1
ATOM 812 C CA . VAL A 1 103 ? -12.906 -4.016 -10.148 1 94.88 103 VAL A CA 1
ATOM 813 C C . VAL A 1 103 ? -12.68 -5.246 -9.266 1 94.88 103 VAL A C 1
ATOM 815 O O . VAL A 1 103 ? -12.383 -5.117 -8.078 1 94.88 103 VAL A O 1
ATOM 818 N N . ASN A 1 104 ? -12.945 -6.375 -9.812 1 94.62 104 ASN A N 1
ATOM 819 C CA . ASN A 1 104 ? -12.555 -7.68 -9.281 1 94.62 104 ASN A CA 1
ATOM 820 C C . ASN A 1 104 ? -11.523 -8.367 -10.18 1 94.62 104 ASN A C 1
ATOM 822 O O . ASN A 1 104 ? -11.672 -8.383 -11.398 1 94.62 104 ASN A O 1
ATOM 826 N N . ALA A 1 105 ? -10.477 -8.852 -9.578 1 95.19 105 ALA A N 1
ATOM 827 C CA . ALA A 1 105 ? -9.461 -9.516 -10.391 1 95.19 105 ALA A CA 1
ATOM 828 C C . ALA A 1 105 ? -8.477 -10.281 -9.508 1 95.19 105 ALA A C 1
ATOM 830 O O . ALA A 1 105 ? -8.227 -9.898 -8.359 1 95.19 105 ALA A O 1
ATOM 831 N N . THR A 1 106 ? -7.957 -11.375 -10.016 1 95.44 106 THR A N 1
ATOM 832 C CA . THR A 1 106 ? -6.898 -12.148 -9.383 1 95.44 106 THR A CA 1
ATOM 833 C C . THR A 1 106 ? -5.758 -12.414 -10.359 1 95.44 106 THR A C 1
ATOM 835 O O . THR A 1 106 ? -5.988 -12.922 -11.461 1 95.44 106 THR A O 1
ATOM 838 N N . TRP A 1 107 ? -4.582 -11.992 -9.992 1 96.94 107 TRP A N 1
ATOM 839 C CA . TRP A 1 107 ? -3.404 -12.242 -10.812 1 96.94 107 TRP A CA 1
ATOM 840 C C . TRP A 1 107 ? -2.477 -13.25 -10.148 1 96.94 107 TRP A C 1
ATOM 842 O O . TRP A 1 107 ? -2.299 -13.227 -8.922 1 96.94 107 TRP A O 1
ATOM 852 N N . ASN A 1 108 ? -1.93 -14.094 -10.93 1 96.38 108 ASN A N 1
ATOM 853 C CA . ASN A 1 108 ? -0.868 -15 -10.508 1 96.38 108 ASN A CA 1
ATOM 854 C C . ASN A 1 108 ? 0.367 -14.875 -11.398 1 96.38 108 ASN A C 1
ATOM 856 O O . ASN A 1 108 ? 0.306 -15.156 -12.594 1 96.38 108 ASN A O 1
ATOM 860 N N . ALA A 1 109 ? 1.411 -14.469 -10.797 1 96.69 109 ALA A N 1
ATOM 861 C CA . ALA A 1 109 ? 2.639 -14.25 -11.555 1 96.69 109 ALA A CA 1
ATOM 862 C C . ALA A 1 109 ? 3.738 -15.211 -11.102 1 96.69 109 ALA A C 1
ATOM 864 O O . ALA A 1 109 ? 3.873 -15.492 -9.906 1 96.69 109 ALA A O 1
ATOM 865 N N . GLN A 1 110 ? 4.387 -15.711 -12.062 1 96.69 110 GLN A N 1
ATOM 866 C CA . GLN A 1 110 ? 5.598 -16.484 -11.805 1 96.69 110 GLN A CA 1
ATOM 867 C C . GLN A 1 110 ? 6.84 -15.742 -12.281 1 96.69 110 GLN A C 1
ATOM 869 O O . GLN A 1 110 ? 7.016 -15.516 -13.484 1 96.69 110 GLN A O 1
ATOM 874 N N . ILE A 1 111 ? 7.695 -15.438 -11.32 1 96.69 111 ILE A N 1
ATOM 875 C CA . ILE A 1 111 ? 8.883 -14.648 -11.617 1 96.69 111 ILE A CA 1
ATOM 876 C C . ILE A 1 111 ? 10.133 -15.508 -11.461 1 96.69 111 ILE A C 1
ATOM 878 O O . ILE A 1 111 ? 10.312 -16.172 -10.43 1 96.69 111 ILE A O 1
ATOM 882 N N . GLN A 1 112 ? 10.867 -15.5 -12.445 1 96.81 112 GLN A N 1
ATOM 883 C CA . GLN A 1 112 ? 12.148 -16.203 -12.391 1 96.81 112 GLN A CA 1
ATOM 884 C C . GLN A 1 112 ? 13.273 -15.273 -11.961 1 96.81 112 GLN A C 1
ATOM 886 O O . GLN A 1 112 ? 13.406 -14.164 -12.492 1 96.81 112 GLN A O 1
ATOM 891 N N . VAL A 1 113 ? 14 -15.703 -10.984 1 96.56 113 VAL A N 1
ATOM 892 C CA . VAL A 1 113 ? 15.133 -14.938 -10.469 1 96.56 113 VAL A CA 1
ATOM 893 C C . VAL A 1 113 ? 16.422 -15.719 -10.695 1 96.56 113 VAL A C 1
ATOM 895 O O . VAL A 1 113 ? 16.531 -16.891 -10.312 1 96.56 113 VAL A O 1
ATOM 898 N N . SER A 1 114 ? 17.391 -15.055 -11.375 1 95.5 114 SER A N 1
ATOM 899 C CA . SER A 1 114 ? 18.672 -15.703 -11.672 1 95.5 114 SER A CA 1
ATOM 900 C C . SER A 1 114 ? 19.844 -14.898 -11.117 1 95.5 114 SER A C 1
ATOM 902 O O . SER A 1 114 ? 19.922 -13.688 -11.328 1 95.5 114 SER A O 1
ATOM 904 N N . ASN A 1 115 ? 20.641 -15.57 -10.359 1 95.06 115 ASN A N 1
ATOM 905 C CA . ASN A 1 115 ? 21.875 -14.984 -9.852 1 95.06 115 ASN A CA 1
ATOM 906 C C . ASN A 1 115 ? 23.062 -15.32 -10.75 1 95.06 115 ASN A C 1
ATOM 908 O O . ASN A 1 115 ? 23.516 -16.469 -10.773 1 95.06 115 ASN A O 1
ATOM 912 N N . PRO A 1 116 ? 23.578 -14.406 -11.422 1 92.25 116 PRO A N 1
ATOM 913 C CA . PRO A 1 116 ? 24.703 -14.664 -12.328 1 92.25 116 PRO A CA 1
ATOM 914 C C . PRO A 1 116 ? 26.047 -14.672 -11.625 1 92.25 116 PRO A C 1
ATOM 916 O O . PRO A 1 116 ? 27.062 -15.008 -12.234 1 92.25 116 PRO A O 1
ATOM 919 N N . ASN A 1 117 ? 26.062 -14.422 -10.391 1 91.94 117 ASN A N 1
ATOM 920 C CA . ASN A 1 117 ? 27.328 -14.297 -9.68 1 91.94 117 ASN A CA 1
ATOM 921 C C . ASN A 1 117 ? 27.938 -15.672 -9.383 1 91.94 117 ASN A C 1
ATOM 923 O O . ASN A 1 117 ? 27.25 -16.578 -8.93 1 91.94 117 ASN A O 1
ATOM 927 N N . LYS A 1 118 ? 29.188 -15.773 -9.562 1 89.44 118 LYS A N 1
ATOM 928 C CA . LYS A 1 118 ? 29.891 -17.047 -9.375 1 89.44 118 LYS A CA 1
ATOM 929 C C . LYS A 1 118 ? 30.25 -17.25 -7.91 1 89.44 118 LYS A C 1
ATOM 931 O O . LYS A 1 118 ? 30.359 -18.391 -7.445 1 89.44 118 LYS A O 1
ATOM 936 N N . LYS A 1 119 ? 30.406 -16.234 -7.219 1 89.5 119 LYS A N 1
ATOM 937 C CA . LYS A 1 119 ? 30.969 -16.391 -5.879 1 89.5 119 LYS A CA 1
ATOM 938 C C . LYS A 1 119 ? 30.016 -15.828 -4.824 1 89.5 119 LYS A C 1
ATOM 940 O O . LYS A 1 119 ? 30.172 -16.109 -3.633 1 89.5 119 LYS A O 1
ATOM 945 N N . LEU A 1 120 ? 29.094 -15.086 -5.293 1 91.81 120 LEU A N 1
ATOM 946 C CA . LEU A 1 120 ? 28.234 -14.398 -4.332 1 91.81 120 LEU A CA 1
ATOM 947 C C . LEU A 1 120 ? 26.828 -14.969 -4.359 1 91.81 120 LEU A C 1
ATOM 949 O O . LEU A 1 120 ? 26.25 -15.148 -5.434 1 91.81 120 LEU A O 1
ATOM 953 N N . SER A 1 121 ? 26.422 -15.312 -3.207 1 94 121 SER A N 1
ATOM 954 C CA . SER A 1 121 ? 25.016 -15.641 -3.064 1 94 121 SER A CA 1
ATOM 955 C C . SER A 1 121 ? 24.188 -14.406 -2.707 1 94 121 SER A C 1
ATOM 957 O O . SER A 1 121 ? 24.734 -13.414 -2.213 1 94 121 SER A O 1
ATOM 959 N N . VAL A 1 122 ? 22.953 -14.469 -3.029 1 94.5 122 VAL A N 1
ATOM 960 C CA . VAL A 1 122 ? 22.109 -13.312 -2.789 1 94.5 122 VAL A CA 1
ATOM 961 C C . VAL A 1 122 ? 20.984 -13.68 -1.812 1 94.5 122 VAL A C 1
ATOM 963 O O . VAL A 1 122 ? 20.312 -14.703 -1.982 1 94.5 122 VAL A O 1
ATOM 966 N N . SER A 1 123 ? 20.828 -12.938 -0.816 1 94.5 123 SER A N 1
ATOM 967 C CA . SER A 1 123 ? 19.75 -13.125 0.147 1 94.5 123 SER A CA 1
ATOM 968 C C . SER A 1 123 ? 18.688 -12.047 -0.011 1 94.5 123 SER A C 1
ATOM 970 O O . SER A 1 123 ? 19 -10.852 -0.038 1 94.5 123 SER A O 1
ATOM 972 N N . TYR A 1 124 ? 17.5 -12.531 -0.164 1 95.12 124 TYR A N 1
ATOM 973 C CA . TYR A 1 124 ? 16.344 -11.633 -0.27 1 95.12 124 TYR A CA 1
ATOM 974 C C . TYR A 1 124 ? 15.586 -11.562 1.049 1 95.12 124 TYR A C 1
ATOM 976 O O . TYR A 1 124 ? 15.102 -12.578 1.549 1 95.12 124 TYR A O 1
ATOM 984 N N . GLY A 1 125 ? 15.477 -10.375 1.638 1 93.81 125 GLY A N 1
ATOM 985 C CA . GLY A 1 125 ? 14.734 -10.164 2.867 1 93.81 125 GLY A CA 1
ATOM 986 C C . GLY A 1 125 ? 13.258 -9.883 2.629 1 93.81 125 GLY A C 1
ATOM 987 O O . GLY A 1 125 ? 12.5 -10.781 2.268 1 93.81 125 GLY A O 1
ATOM 988 N N . GLU A 1 126 ? 12.953 -8.688 2.705 1 93 126 GLU A N 1
ATOM 989 C CA . GLU A 1 126 ? 11.578 -8.289 2.424 1 93 126 GLU A CA 1
ATOM 990 C C . GLU A 1 126 ? 11.367 -8.023 0.935 1 93 126 GLU A C 1
ATOM 992 O O . GLU A 1 126 ? 12.125 -7.273 0.32 1 93 126 GLU A O 1
ATOM 997 N N . VAL A 1 127 ? 10.391 -8.75 0.423 1 95.81 127 VAL A N 1
ATOM 998 C CA . VAL A 1 127 ? 10.078 -8.586 -0.993 1 95.81 127 VAL A CA 1
ATOM 999 C C . VAL A 1 127 ? 8.609 -8.188 -1.157 1 95.81 127 VAL A C 1
ATOM 1001 O O . VAL A 1 127 ? 7.715 -8.891 -0.689 1 95.81 127 VAL A O 1
ATOM 1004 N N . VAL A 1 128 ? 8.398 -7.074 -1.741 1 95.81 128 VAL A N 1
ATOM 1005 C CA . VAL A 1 128 ? 7.047 -6.586 -2.002 1 95.81 128 VAL A CA 1
ATOM 1006 C C . VAL A 1 128 ? 6.832 -6.449 -3.508 1 95.81 128 VAL A C 1
ATOM 1008 O O . VAL A 1 128 ? 7.664 -5.875 -4.211 1 95.81 128 VAL A O 1
ATOM 1011 N N . SER A 1 129 ? 5.793 -7.043 -3.953 1 96.94 129 SER A N 1
ATOM 1012 C CA . SER A 1 129 ? 5.465 -6.98 -5.375 1 96.94 129 SER A CA 1
ATOM 1013 C C . SER A 1 129 ? 4.133 -6.27 -5.602 1 96.94 129 SER A C 1
ATOM 1015 O O . SER A 1 129 ? 3.158 -6.527 -4.895 1 96.94 129 SER A O 1
ATOM 1017 N N . SER A 1 130 ? 4.098 -5.375 -6.586 1 96.81 130 SER A N 1
ATOM 1018 C CA . SER A 1 130 ? 2.898 -4.605 -6.906 1 96.81 130 SER A CA 1
ATOM 1019 C C . SER A 1 130 ? 2.543 -4.73 -8.383 1 96.81 130 SER A C 1
ATOM 1021 O O . SER A 1 130 ? 3.418 -4.961 -9.219 1 96.81 130 SER A O 1
ATOM 1023 N N . ILE A 1 131 ? 1.277 -4.594 -8.602 1 97 131 ILE A N 1
ATOM 1024 C CA . ILE A 1 131 ? 0.8 -4.664 -9.977 1 97 131 ILE A CA 1
ATOM 1025 C C . ILE A 1 131 ? 0.068 -3.373 -10.336 1 97 131 ILE A C 1
ATOM 1027 O O . ILE A 1 131 ? -0.658 -2.814 -9.508 1 97 131 ILE A O 1
ATOM 1031 N N . PHE A 1 132 ? 0.285 -2.939 -11.609 1 97.31 132 PHE A N 1
ATOM 1032 C CA . PHE A 1 132 ? -0.251 -1.67 -12.086 1 97.31 132 PHE A CA 1
ATOM 1033 C C . PHE A 1 132 ? -0.903 -1.838 -13.453 1 97.31 132 PHE A C 1
ATOM 1035 O O . PHE A 1 132 ? -0.521 -2.719 -14.227 1 97.31 132 PHE A O 1
ATOM 1042 N N . HIS A 1 133 ? -1.876 -1.139 -13.648 1 97.12 133 HIS A N 1
ATOM 1043 C CA . HIS A 1 133 ? -2.342 -0.874 -15 1 97.12 133 HIS A CA 1
ATOM 1044 C C . HIS A 1 133 ? -1.886 0.5 -15.484 1 97.12 133 HIS A C 1
ATOM 1046 O O . HIS A 1 133 ? -2.361 1.524 -14.984 1 97.12 133 HIS A O 1
ATOM 1052 N N . LYS A 1 134 ? -0.925 0.427 -16.406 1 94.75 134 LYS A N 1
ATOM 1053 C CA . LYS A 1 134 ? -0.218 1.652 -16.766 1 94.75 134 LYS A CA 1
ATOM 1054 C C . LYS A 1 134 ? 0.458 2.275 -15.547 1 94.75 134 LYS A C 1
ATOM 1056 O O . LYS A 1 134 ? 1.331 1.661 -14.93 1 94.75 134 LYS A O 1
ATOM 1061 N N . ASP A 1 135 ? -0.03 3.359 -15 1 93.25 135 ASP A N 1
ATOM 1062 C CA . ASP A 1 135 ? 0.586 3.986 -13.836 1 93.25 135 ASP A CA 1
ATOM 1063 C C . ASP A 1 135 ? -0.344 3.932 -12.625 1 93.25 135 ASP A C 1
ATOM 1065 O O . ASP A 1 135 ? -0.018 4.461 -11.562 1 93.25 135 ASP A O 1
ATOM 1069 N N . TYR A 1 136 ? -1.458 3.307 -12.852 1 94.94 136 TYR A N 1
ATOM 1070 C CA . TYR A 1 136 ? -2.443 3.236 -11.781 1 94.94 136 TYR A CA 1
ATOM 1071 C C . TYR A 1 136 ? -2.215 2.008 -10.906 1 94.94 136 TYR A C 1
ATOM 1073 O O . TYR A 1 136 ? -2.209 0.879 -11.398 1 94.94 136 TYR A O 1
ATOM 1081 N N . PHE A 1 137 ? -2.002 2.205 -9.633 1 93.75 137 PHE A N 1
ATOM 1082 C CA . PHE A 1 137 ? -1.776 1.133 -8.664 1 93.75 137 PHE A CA 1
ATOM 1083 C C . PHE A 1 137 ? -3.033 0.29 -8.492 1 93.75 137 PHE A C 1
ATOM 1085 O O . PHE A 1 137 ? -4.125 0.827 -8.289 1 93.75 137 PHE A O 1
ATOM 1092 N N . LEU A 1 138 ? -2.84 -1.025 -8.5 1 94.94 138 LEU A N 1
ATOM 1093 C CA . LEU A 1 138 ? -3.988 -1.913 -8.344 1 94.94 138 LEU A CA 1
ATOM 1094 C C . LEU A 1 138 ? -3.895 -2.701 -7.039 1 94.94 138 LEU A C 1
ATOM 1096 O O . LEU A 1 138 ? -4.758 -2.57 -6.168 1 94.94 138 LEU A O 1
ATOM 1100 N N . SER A 1 139 ? -2.854 -3.441 -6.941 1 94.44 139 SER A N 1
ATOM 1101 C CA . SER A 1 139 ? -2.725 -4.289 -5.758 1 94.44 139 SER A CA 1
ATOM 1102 C C . SER A 1 139 ? -1.262 -4.605 -5.465 1 94.44 139 SER A C 1
ATOM 1104 O O . SER A 1 139 ? -0.392 -4.391 -6.312 1 94.44 139 SER A O 1
ATOM 1106 N N . GLU A 1 140 ? -1.007 -5.07 -4.234 1 94.38 140 GLU A N 1
ATOM 1107 C CA . GLU A 1 140 ? 0.341 -5.477 -3.848 1 94.38 140 GLU A CA 1
ATOM 1108 C C . GLU A 1 140 ? 0.31 -6.727 -2.973 1 94.38 140 GLU A C 1
ATOM 1110 O O . GLU A 1 140 ? -0.715 -7.039 -2.363 1 94.38 140 GLU A O 1
ATOM 1115 N N . THR A 1 141 ? 1.343 -7.457 -3.061 1 94.44 141 THR A N 1
ATOM 1116 C CA . THR A 1 141 ? 1.493 -8.664 -2.252 1 94.44 141 THR A CA 1
ATOM 1117 C C . THR A 1 141 ? 2.928 -8.805 -1.75 1 94.44 141 THR A C 1
ATOM 1119 O O . THR A 1 141 ? 3.828 -8.109 -2.229 1 94.44 141 THR A O 1
ATOM 1122 N N . ARG A 1 142 ? 3.049 -9.672 -0.759 1 94.06 142 ARG A N 1
ATOM 1123 C CA . ARG A 1 142 ? 4.375 -9.906 -0.198 1 94.06 142 ARG A CA 1
ATOM 1124 C C . ARG A 1 142 ? 4.879 -11.297 -0.563 1 94.06 142 ARG A C 1
ATOM 1126 O O . ARG A 1 142 ? 4.109 -12.258 -0.585 1 94.06 142 ARG A O 1
ATOM 1133 N N . ILE A 1 143 ? 6.137 -11.297 -0.815 1 93.94 143 ILE A N 1
ATOM 1134 C CA . ILE A 1 143 ? 6.824 -12.555 -1.077 1 93.94 143 ILE A CA 1
ATOM 1135 C C . ILE A 1 143 ? 7.77 -12.875 0.078 1 93.94 143 ILE A C 1
ATOM 1137 O O . ILE A 1 143 ? 8.484 -12 0.569 1 93.94 143 ILE A O 1
ATOM 1141 N N . GLY A 1 144 ? 7.734 -14.094 0.538 1 93.19 144 GLY A N 1
ATOM 1142 C CA . GLY A 1 144 ? 8.594 -14.492 1.644 1 93.19 144 GLY A CA 1
ATOM 1143 C C . GLY A 1 144 ? 10.07 -14.359 1.327 1 93.19 144 GLY A C 1
ATOM 1144 O O . GLY A 1 144 ? 10.461 -14.367 0.159 1 93.19 144 GLY A O 1
ATOM 1145 N N . PRO A 1 145 ? 10.812 -14.195 2.385 1 94.19 145 PRO A N 1
ATOM 1146 C CA . PRO A 1 145 ? 12.258 -14.117 2.17 1 94.19 145 PRO A CA 1
ATOM 1147 C C . PRO A 1 145 ? 12.844 -15.414 1.623 1 94.19 145 PRO A C 1
ATOM 1149 O O . PRO A 1 145 ? 12.305 -16.5 1.87 1 94.19 145 PRO A O 1
ATOM 1152 N N . PHE A 1 146 ? 13.938 -15.336 0.821 1 93.88 146 PHE A N 1
ATOM 1153 C CA . PHE A 1 146 ? 14.602 -16.516 0.274 1 93.88 146 PHE A CA 1
ATOM 1154 C C . PHE A 1 146 ? 16.062 -16.203 -0.052 1 93.88 146 PHE A C 1
ATOM 1156 O O . PHE A 1 146 ? 16.469 -15.047 -0.081 1 93.88 146 PHE A O 1
ATOM 1163 N N . VAL A 1 147 ? 16.797 -17.266 -0.191 1 93.44 147 VAL A N 1
ATOM 1164 C CA . VAL A 1 147 ? 18.219 -17.141 -0.517 1 93.44 147 VAL A CA 1
ATOM 1165 C C . VAL A 1 147 ? 18.5 -17.828 -1.85 1 93.44 147 VAL A C 1
ATOM 1167 O O . VAL A 1 147 ? 17.984 -18.922 -2.119 1 93.44 147 VAL A O 1
ATOM 1170 N N . GLN A 1 148 ? 19.25 -17.125 -2.592 1 93.81 148 GLN A N 1
ATOM 1171 C CA . GLN A 1 148 ? 19.656 -17.688 -3.879 1 93.81 148 GLN A CA 1
ATOM 1172 C C . GLN A 1 148 ? 21.141 -18 -3.893 1 93.81 148 GLN A C 1
ATOM 1174 O O . GLN A 1 148 ? 21.969 -17.141 -3.578 1 93.81 148 GLN A O 1
ATOM 1179 N N . GLY A 1 149 ? 21.391 -19.234 -4.309 1 92.12 149 GLY A N 1
ATOM 1180 C CA . GLY A 1 149 ? 22.781 -19.641 -4.395 1 92.12 149 GLY A CA 1
ATOM 1181 C C . GLY A 1 149 ? 23.5 -19.062 -5.594 1 92.12 149 GLY A C 1
ATOM 1182 O O . GLY A 1 149 ? 22.922 -18.281 -6.352 1 92.12 149 GLY A O 1
ATOM 1183 N N . THR A 1 150 ? 24.75 -19.484 -5.695 1 91.75 150 THR A N 1
ATOM 1184 C CA . THR A 1 150 ? 25.594 -19 -6.789 1 91.75 150 THR A CA 1
ATOM 1185 C C . THR A 1 150 ? 25.156 -19.609 -8.117 1 91.75 150 THR A C 1
ATOM 1187 O O . THR A 1 150 ? 24.812 -20.797 -8.172 1 91.75 150 THR A O 1
ATOM 1190 N N . ARG A 1 151 ? 25.125 -18.812 -9.102 1 92.38 151 ARG A N 1
ATOM 1191 C CA . ARG A 1 151 ? 24.781 -19.234 -10.453 1 92.38 151 ARG A CA 1
ATOM 1192 C C . ARG A 1 151 ? 23.531 -20.109 -10.445 1 92.38 151 ARG A C 1
ATOM 1194 O O . ARG A 1 151 ? 23.5 -21.172 -11.078 1 92.38 151 ARG A O 1
ATOM 1201 N N . SER A 1 152 ? 22.578 -19.641 -9.68 1 92.69 152 SER A N 1
ATOM 1202 C CA . SER A 1 152 ? 21.344 -20.406 -9.562 1 92.69 152 SER A CA 1
ATOM 1203 C C . SER A 1 152 ? 20.141 -19.625 -10.047 1 92.69 152 SER A C 1
ATOM 1205 O O . SER A 1 152 ? 20.188 -18.391 -10.117 1 92.69 152 SER A O 1
ATOM 1207 N N . ALA A 1 153 ? 19.203 -20.484 -10.5 1 93.12 153 ALA A N 1
ATOM 1208 C CA . ALA A 1 153 ? 17.938 -19.891 -10.938 1 93.12 153 ALA A CA 1
ATOM 1209 C C . ALA A 1 153 ? 16.766 -20.469 -10.141 1 93.12 153 ALA A C 1
ATOM 1211 O O . ALA A 1 153 ? 16.766 -21.641 -9.789 1 93.12 153 ALA A O 1
ATOM 1212 N N . GLY A 1 154 ? 15.93 -19.562 -9.695 1 93.19 154 GLY A N 1
ATOM 1213 C CA . GLY A 1 154 ? 14.734 -19.969 -8.984 1 93.19 154 GLY A CA 1
ATOM 1214 C C . GLY A 1 154 ? 13.5 -19.188 -9.398 1 93.19 154 GLY A C 1
ATOM 1215 O O . GLY A 1 154 ? 13.602 -18.172 -10.078 1 93.19 154 GLY A O 1
ATOM 1216 N N . ALA A 1 155 ? 12.375 -19.828 -9.039 1 94.5 155 ALA A N 1
ATOM 1217 C CA . ALA A 1 155 ? 11.109 -19.172 -9.367 1 94.5 155 ALA A CA 1
ATOM 1218 C C . ALA A 1 155 ? 10.344 -18.797 -8.094 1 94.5 155 ALA A C 1
ATOM 1220 O O . ALA A 1 155 ? 10.344 -19.547 -7.117 1 94.5 155 ALA A O 1
ATOM 1221 N N . VAL A 1 156 ? 9.867 -17.625 -8.172 1 94.38 156 VAL A N 1
ATOM 1222 C CA . VAL A 1 156 ? 9.023 -17.188 -7.07 1 94.38 156 VAL A CA 1
ATOM 1223 C C . VAL A 1 156 ? 7.645 -16.797 -7.602 1 94.38 156 VAL A C 1
ATOM 1225 O O . VAL A 1 156 ? 7.523 -16.266 -8.703 1 94.38 156 VAL A O 1
ATOM 1228 N N . GLY A 1 157 ? 6.656 -17.141 -6.773 1 94.69 157 GLY A N 1
ATOM 1229 C CA . GLY A 1 157 ? 5.293 -16.812 -7.156 1 94.69 157 GLY A CA 1
ATOM 1230 C C . GLY A 1 157 ? 4.723 -15.641 -6.395 1 94.69 157 GLY A C 1
ATOM 1231 O O . GLY A 1 157 ? 5.043 -15.438 -5.223 1 94.69 157 GLY A O 1
ATOM 1232 N N . ALA A 1 158 ? 3.941 -14.859 -7.102 1 95 158 ALA A N 1
ATOM 1233 C CA . ALA A 1 158 ? 3.221 -13.75 -6.496 1 95 158 ALA A CA 1
ATOM 1234 C C . ALA A 1 158 ? 1.763 -13.727 -6.949 1 95 158 ALA A C 1
ATOM 1236 O O . ALA A 1 158 ? 1.476 -13.836 -8.141 1 95 158 ALA A O 1
ATOM 1237 N N . SER A 1 159 ? 0.907 -13.625 -5.992 1 95.75 159 SER A N 1
ATOM 1238 C CA . SER A 1 159 ? -0.521 -13.562 -6.289 1 95.75 159 SER A CA 1
ATOM 1239 C C . SER A 1 159 ? -1.13 -12.25 -5.812 1 95.75 159 SER A C 1
ATOM 1241 O O . SER A 1 159 ? -0.855 -11.797 -4.699 1 95.75 159 SER A O 1
ATOM 1243 N N . TYR A 1 160 ? -1.883 -11.664 -6.707 1 95.06 160 TYR A N 1
ATOM 1244 C CA . TYR A 1 160 ? -2.566 -10.414 -6.402 1 95.06 160 TYR A CA 1
ATOM 1245 C C . TYR A 1 160 ? -4.078 -10.57 -6.52 1 95.06 160 TYR A C 1
ATOM 1247 O O . TYR A 1 160 ? -4.562 -11.359 -7.332 1 95.06 160 TYR A O 1
ATOM 1255 N N . SER A 1 161 ? -4.773 -9.859 -5.727 1 93.38 161 SER A N 1
ATOM 1256 C CA . SER A 1 161 ? -6.227 -9.938 -5.824 1 93.38 161 SER A CA 1
ATOM 1257 C C . SER A 1 161 ? -6.875 -8.594 -5.492 1 93.38 161 SER A C 1
ATOM 1259 O O . SER A 1 161 ? -6.359 -7.844 -4.66 1 93.38 161 SER A O 1
ATOM 1261 N N . LEU A 1 162 ? -7.883 -8.305 -6.207 1 93.12 162 LEU A N 1
ATOM 1262 C CA . LEU A 1 162 ? -8.797 -7.191 -5.957 1 93.12 162 LEU A CA 1
ATOM 1263 C C . LEU A 1 162 ? -10.227 -7.684 -5.797 1 93.12 162 LEU A C 1
ATOM 1265 O O . LEU A 1 162 ? -10.711 -8.469 -6.613 1 93.12 162 LEU A O 1
ATOM 1269 N N . VAL A 1 163 ? -10.844 -7.242 -4.73 1 92.5 163 VAL A N 1
ATOM 1270 C CA . VAL A 1 163 ? -12.242 -7.602 -4.535 1 92.5 163 VAL A CA 1
ATOM 1271 C C . VAL A 1 163 ? -13.078 -6.336 -4.352 1 92.5 163 VAL A C 1
ATOM 1273 O O . VAL A 1 163 ? -12.938 -5.633 -3.348 1 92.5 163 VAL A O 1
ATOM 1276 N N . ASP A 1 164 ? -13.906 -6.074 -5.32 1 91.5 164 ASP A N 1
ATOM 1277 C CA . ASP A 1 164 ? -14.852 -4.965 -5.273 1 91.5 164 ASP A CA 1
ATOM 1278 C C . ASP A 1 164 ? -14.148 -3.66 -4.898 1 91.5 164 ASP A C 1
ATOM 1280 O O . ASP A 1 164 ? -14.641 -2.914 -4.043 1 91.5 164 ASP A O 1
ATOM 1284 N N . SER A 1 165 ? -13.008 -3.473 -5.508 1 92.62 165 SER A N 1
ATOM 1285 C CA . SER A 1 165 ? -12.203 -2.301 -5.18 1 92.62 165 SER A CA 1
ATOM 1286 C C . SER A 1 165 ? -12.469 -1.155 -6.152 1 92.62 165 SER A C 1
ATOM 1288 O O . SER A 1 165 ? -12.742 -1.387 -7.332 1 92.62 165 SER A O 1
ATOM 1290 N N . PHE A 1 166 ? -12.508 -0.035 -5.594 1 93.75 166 PHE A N 1
ATOM 1291 C CA . PHE A 1 166 ? -12.719 1.142 -6.43 1 93.75 166 PHE A CA 1
ATOM 1292 C C . PHE A 1 166 ? -11.516 1.395 -7.328 1 93.75 166 PHE A C 1
ATOM 1294 O O . PHE A 1 166 ? -10.375 1.303 -6.883 1 93.75 166 PHE A O 1
ATOM 1301 N N . VAL A 1 167 ? -11.75 1.614 -8.562 1 94.62 167 VAL A N 1
ATOM 1302 C CA . VAL A 1 167 ? -10.758 2.033 -9.547 1 94.62 167 VAL A CA 1
ATOM 1303 C C . VAL A 1 167 ? -11.312 3.205 -10.359 1 94.62 167 VAL A C 1
ATOM 1305 O O . VAL A 1 167 ? -12.508 3.258 -10.656 1 94.62 167 VAL A O 1
ATOM 1308 N N . ASP A 1 168 ? -10.438 4.078 -10.68 1 94.12 168 ASP A N 1
ATOM 1309 C CA . ASP A 1 168 ? -10.859 5.262 -11.43 1 94.12 168 ASP A CA 1
ATOM 1310 C C . ASP A 1 168 ? -11.555 4.875 -12.727 1 94.12 168 ASP A C 1
ATOM 1312 O O . ASP A 1 168 ? -11.148 3.922 -13.398 1 94.12 168 ASP A O 1
ATOM 1316 N N . GLY A 1 169 ? -12.609 5.695 -12.992 1 94.94 169 GLY A N 1
ATOM 1317 C CA . GLY A 1 169 ? -13.406 5.395 -14.172 1 94.94 169 GLY A CA 1
ATOM 1318 C C . GLY A 1 169 ? -12.586 5.352 -15.445 1 94.94 169 GLY A C 1
ATOM 1319 O O . GLY A 1 169 ? -12.789 4.48 -16.297 1 94.94 169 GLY A O 1
ATOM 1320 N N . LYS A 1 170 ? -11.719 6.289 -15.57 1 94.88 170 LYS A N 1
ATOM 1321 C CA . LYS A 1 170 ? -10.883 6.344 -16.766 1 94.88 170 LYS A CA 1
ATOM 1322 C C . LYS A 1 170 ? -10.047 5.074 -16.906 1 94.88 170 LYS A C 1
ATOM 1324 O O . LYS A 1 170 ? -9.828 4.59 -18.016 1 94.88 170 LYS A O 1
ATOM 1329 N N . VAL A 1 171 ? -9.602 4.609 -15.805 1 95.44 171 VAL A N 1
ATOM 1330 C CA . VAL A 1 171 ? -8.781 3.406 -15.82 1 95.44 171 VAL A CA 1
ATOM 1331 C C . VAL A 1 171 ? -9.641 2.191 -16.156 1 95.44 171 VAL A C 1
ATOM 1333 O O . VAL A 1 171 ? -9.227 1.323 -16.922 1 95.44 171 VAL A O 1
ATOM 1336 N N . VAL A 1 172 ? -10.828 2.133 -15.586 1 95.88 172 VAL A N 1
ATOM 1337 C CA . VAL A 1 172 ? -11.75 1.043 -15.875 1 95.88 172 VAL A CA 1
ATOM 1338 C C . VAL A 1 172 ? -12.078 1.024 -17.375 1 95.88 172 VAL A C 1
ATOM 1340 O O . VAL A 1 172 ? -12.086 -0.038 -18 1 95.88 172 VAL A O 1
ATOM 1343 N N . ASP A 1 173 ? -12.312 2.162 -17.906 1 96 173 ASP A N 1
ATOM 1344 C CA . ASP A 1 173 ? -12.586 2.27 -19.328 1 96 173 ASP A CA 1
ATOM 1345 C C . ASP A 1 173 ? -11.391 1.81 -20.156 1 96 173 ASP A C 1
ATOM 1347 O O . ASP A 1 173 ? -11.547 1.103 -21.156 1 96 173 ASP A O 1
ATOM 1351 N N . ALA A 1 174 ? -10.297 2.176 -19.734 1 95.81 174 ALA A N 1
ATOM 1352 C CA . ALA A 1 174 ? -9.078 1.778 -20.438 1 95.81 174 ALA A CA 1
ATOM 1353 C C . ALA A 1 174 ? -8.883 0.265 -20.391 1 95.81 174 ALA A C 1
ATOM 1355 O O . ALA A 1 174 ? -8.531 -0.355 -21.391 1 95.81 174 ALA A O 1
ATOM 1356 N N . MET A 1 175 ? -9.086 -0.297 -19.281 1 94.94 175 MET A N 1
ATOM 1357 C CA . MET A 1 175 ? -8.945 -1.743 -19.125 1 94.94 175 MET A CA 1
ATOM 1358 C C . MET A 1 175 ? -9.969 -2.48 -19.984 1 94.94 175 MET A C 1
ATOM 1360 O O . MET A 1 175 ? -9.641 -3.484 -20.609 1 94.94 175 MET A O 1
ATOM 1364 N N . ASN A 1 176 ? -11.164 -1.944 -19.969 1 95 176 ASN A N 1
ATOM 1365 C CA . ASN A 1 176 ? -12.211 -2.564 -20.766 1 95 176 ASN A CA 1
ATOM 1366 C C . ASN A 1 176 ? -11.938 -2.414 -22.266 1 95 176 ASN A C 1
ATOM 1368 O O . ASN A 1 176 ? -12.258 -3.307 -23.047 1 95 176 ASN A O 1
ATOM 1372 N N . GLU A 1 177 ? -11.438 -1.326 -22.578 1 95.31 177 GLU A N 1
ATOM 1373 C CA . GLU A 1 177 ? -11.055 -1.132 -23.984 1 95.31 177 GLU A CA 1
ATOM 1374 C C . GLU A 1 177 ? -9.977 -2.127 -24.406 1 95.31 177 GLU A C 1
ATOM 1376 O O . GLU A 1 177 ? -10.047 -2.707 -25.484 1 95.31 177 GLU A O 1
ATOM 1381 N N . GLU A 1 178 ? -9.023 -2.291 -23.578 1 95.06 178 GLU A N 1
ATOM 1382 C CA . GLU A 1 178 ? -7.973 -3.26 -23.859 1 95.06 178 GLU A CA 1
ATOM 1383 C C . GLU A 1 178 ? -8.523 -4.684 -23.891 1 95.06 178 GLU A C 1
ATOM 1385 O O . GLU A 1 178 ? -8.117 -5.488 -24.734 1 95.06 178 GLU A O 1
ATOM 1390 N N . ARG A 1 179 ? -9.328 -4.961 -22.969 1 94.19 179 ARG A N 1
ATOM 1391 C CA . ARG A 1 179 ? -9.945 -6.281 -22.938 1 94.19 179 ARG A CA 1
ATOM 1392 C C . ARG A 1 179 ? -10.695 -6.562 -24.234 1 94.19 179 ARG A C 1
ATOM 1394 O O . ARG A 1 179 ? -10.609 -7.668 -24.781 1 94.19 179 ARG A O 1
ATOM 1401 N N . SER A 1 180 ? -11.438 -5.586 -24.672 1 93.88 180 SER A N 1
ATOM 1402 C CA . SER A 1 180 ? -12.172 -5.719 -25.922 1 93.88 180 SER A CA 1
ATOM 1403 C C . SER A 1 180 ? -11.219 -5.879 -27.094 1 93.88 180 SER A C 1
ATOM 1405 O O . SER A 1 180 ? -11.57 -6.496 -28.109 1 93.88 180 SER A O 1
ATOM 1407 N N . GLY A 1 181 ? -10.055 -5.336 -26.953 1 93.88 181 GLY A N 1
ATOM 1408 C CA . GLY A 1 181 ? -9.031 -5.465 -27.984 1 93.88 181 GLY A CA 1
ATOM 1409 C C . GLY A 1 181 ? -8.328 -6.809 -27.953 1 93.88 181 GLY A C 1
ATOM 1410 O O . GLY A 1 181 ? -7.57 -7.133 -28.875 1 93.88 181 GLY A O 1
ATOM 1411 N N . GLY A 1 182 ? -8.508 -7.547 -26.922 1 92.75 182 GLY A N 1
ATOM 1412 C CA . GLY A 1 182 ? -8.016 -8.914 -26.891 1 92.75 182 GLY A CA 1
ATOM 1413 C C . GLY A 1 182 ? -6.867 -9.117 -25.922 1 92.75 182 GLY A C 1
ATOM 1414 O O . GLY A 1 182 ? -6.484 -10.25 -25.641 1 92.75 182 GLY A O 1
ATOM 1415 N N . GLU A 1 183 ? -6.262 -8 -25.609 1 94.44 183 GLU A N 1
ATOM 1416 C CA . GLU A 1 183 ? -5.133 -8.125 -24.688 1 94.44 183 GLU A CA 1
ATOM 1417 C C . GLU A 1 183 ? -5.141 -7.02 -23.641 1 94.44 183 GLU A C 1
ATOM 1419 O O . GLU A 1 183 ? -5.496 -5.879 -23.938 1 94.44 183 GLU A O 1
ATOM 1424 N N . MET A 1 184 ? -4.812 -7.414 -22.453 1 95.81 184 MET A N 1
ATOM 1425 C CA . MET A 1 184 ? -4.637 -6.457 -21.359 1 95.81 184 MET A CA 1
ATOM 1426 C C . MET A 1 184 ? -3.184 -6.414 -20.906 1 95.81 184 MET A C 1
ATOM 1428 O O . MET A 1 184 ? -2.521 -7.449 -20.828 1 95.81 184 MET A O 1
ATOM 1432 N N . LYS A 1 185 ? -2.713 -5.238 -20.672 1 95.81 185 LYS A N 1
ATOM 1433 C CA . LYS A 1 185 ? -1.316 -5.09 -20.281 1 95.81 185 LYS A CA 1
ATOM 1434 C C . LYS A 1 185 ? -1.207 -4.613 -18.828 1 95.81 185 LYS A C 1
ATOM 1436 O O . LYS A 1 185 ? -1.959 -3.734 -18.406 1 95.81 185 LYS A O 1
ATOM 1441 N N . PHE A 1 186 ? -0.323 -5.215 -18.141 1 97 186 PHE A N 1
ATOM 1442 C CA . PHE A 1 186 ? -0.085 -4.844 -16.75 1 97 186 PHE A CA 1
ATOM 1443 C C . PHE A 1 186 ? 1.402 -4.641 -16.5 1 97 186 PHE A C 1
ATOM 1445 O O . PHE A 1 186 ? 2.244 -5.203 -17.203 1 97 186 PHE A O 1
ATOM 1452 N N . ASN A 1 187 ? 1.696 -3.838 -15.539 1 97.62 187 ASN A N 1
ATOM 1453 C CA . ASN A 1 187 ? 3.062 -3.607 -15.078 1 97.62 187 ASN A CA 1
ATOM 1454 C C . ASN A 1 187 ? 3.283 -4.164 -13.68 1 97.62 187 ASN A C 1
ATOM 1456 O O . ASN A 1 187 ? 2.422 -4.027 -12.805 1 97.62 187 ASN A O 1
ATOM 1460 N N . LEU A 1 188 ? 4.352 -4.809 -13.562 1 97.62 188 LEU A N 1
ATOM 1461 C CA . LEU A 1 188 ? 4.703 -5.352 -12.25 1 97.62 188 LEU A CA 1
ATOM 1462 C C . LEU A 1 188 ? 5.949 -4.672 -11.695 1 97.62 188 LEU A C 1
ATOM 1464 O O . LEU A 1 188 ? 6.902 -4.418 -12.438 1 97.62 188 LEU A O 1
ATOM 1468 N N . LYS A 1 189 ? 5.887 -4.367 -10.477 1 97.81 189 LYS A N 1
ATOM 1469 C CA . LYS A 1 189 ? 7.02 -3.785 -9.758 1 97.81 189 LYS A CA 1
ATOM 1470 C C . LYS A 1 189 ? 7.383 -4.617 -8.531 1 97.81 189 LYS A C 1
ATOM 1472 O O . LYS A 1 189 ? 6.516 -4.945 -7.723 1 97.81 189 LYS A O 1
ATOM 1477 N N . VAL A 1 190 ? 8.602 -4.977 -8.422 1 97.69 190 VAL A N 1
ATOM 1478 C CA . VAL A 1 190 ? 9.078 -5.73 -7.266 1 97.69 190 VAL A CA 1
ATOM 1479 C C . VAL A 1 190 ? 10.172 -4.941 -6.551 1 97.69 190 VAL A C 1
ATOM 1481 O O . VAL A 1 190 ? 11.133 -4.496 -7.18 1 97.69 190 VAL A O 1
ATOM 1484 N N . ILE A 1 191 ? 9.992 -4.738 -5.301 1 97.56 191 ILE A N 1
ATOM 1485 C CA . ILE A 1 191 ? 11.008 -4.105 -4.461 1 97.56 191 ILE A CA 1
ATOM 1486 C C . ILE A 1 191 ? 11.516 -5.105 -3.422 1 97.56 191 ILE A C 1
ATOM 1488 O O . ILE A 1 191 ? 10.719 -5.688 -2.672 1 97.56 191 ILE A O 1
ATOM 1492 N N . ALA A 1 192 ? 12.727 -5.305 -3.434 1 97 192 ALA A N 1
ATOM 1493 C CA . ALA A 1 192 ? 13.297 -6.297 -2.527 1 97 192 ALA A CA 1
ATOM 1494 C C . ALA A 1 192 ? 14.516 -5.738 -1.799 1 97 192 ALA A C 1
ATOM 1496 O O . ALA A 1 192 ? 15.281 -4.961 -2.369 1 97 192 ALA A O 1
ATOM 1497 N N . ASP A 1 193 ? 14.594 -6.109 -0.594 1 96.25 193 ASP A N 1
ATOM 1498 C CA . ASP A 1 193 ? 15.812 -5.891 0.176 1 96.25 193 ASP A CA 1
ATOM 1499 C C . ASP A 1 193 ? 16.797 -7.047 -0.015 1 96.25 193 ASP A C 1
ATOM 1501 O O . ASP A 1 193 ? 16.516 -8.18 0.37 1 96.25 193 ASP A O 1
ATOM 1505 N N . VAL A 1 194 ? 17.984 -6.707 -0.583 1 95.12 194 VAL A N 1
ATOM 1506 C CA . VAL A 1 194 ? 18.891 -7.781 -0.955 1 95.12 194 VAL A CA 1
ATOM 1507 C C . VAL A 1 194 ? 20.25 -7.562 -0.293 1 95.12 194 VAL A C 1
ATOM 1509 O O . VAL A 1 194 ? 20.625 -6.426 -0.006 1 95.12 194 VAL A O 1
ATOM 1512 N N . ALA A 1 195 ? 20.859 -8.68 -0.02 1 94.31 195 ALA A N 1
ATOM 1513 C CA . ALA A 1 195 ? 22.219 -8.672 0.497 1 94.31 195 ALA A CA 1
ATOM 1514 C C . ALA A 1 195 ? 23.078 -9.734 -0.187 1 94.31 195 ALA A C 1
ATOM 1516 O O . ALA A 1 195 ? 22.641 -10.875 -0.346 1 94.31 195 ALA A O 1
ATOM 1517 N N . PHE A 1 196 ? 24.234 -9.266 -0.602 1 92.31 196 PHE A N 1
ATOM 1518 C CA . PHE A 1 196 ? 25.188 -10.211 -1.188 1 92.31 196 PHE A CA 1
ATOM 1519 C C . PHE A 1 196 ? 26.016 -10.883 -0.103 1 92.31 196 PHE A C 1
ATOM 1521 O O . PHE A 1 196 ? 26.422 -10.242 0.863 1 92.31 196 PHE A O 1
ATOM 1528 N N . GLN A 1 197 ? 26.109 -12.148 -0.368 1 92.06 197 GLN A N 1
ATOM 1529 C CA . GLN A 1 197 ? 26.844 -12.906 0.637 1 92.06 197 GLN A CA 1
ATOM 1530 C C . GLN A 1 197 ? 27.984 -13.688 0.006 1 92.06 197 GLN A C 1
ATOM 1532 O O . GLN A 1 197 ? 27.844 -14.242 -1.088 1 92.06 197 GLN A O 1
ATOM 1537 N N . TYR A 1 198 ? 29.125 -13.641 0.676 1 87.75 198 TYR A N 1
ATOM 1538 C CA . TYR A 1 198 ? 30.297 -14.414 0.293 1 87.75 198 TYR A CA 1
ATOM 1539 C C . TYR A 1 198 ? 30.844 -15.195 1.48 1 87.75 198 TYR A C 1
ATOM 1541 O O . TYR A 1 198 ? 31.406 -14.609 2.412 1 87.75 198 TYR A O 1
ATOM 1549 N N . GLY A 1 199 ? 30.609 -16.516 1.376 1 80.56 199 GLY A N 1
ATOM 1550 C CA . GLY A 1 199 ? 31.031 -17.312 2.516 1 80.56 199 GLY A CA 1
ATOM 1551 C C . GLY A 1 199 ? 30.344 -16.922 3.811 1 80.56 199 GLY A C 1
ATOM 1552 O O . GLY A 1 199 ? 29.109 -16.938 3.895 1 80.56 199 GLY A O 1
ATOM 1553 N N . GLY A 1 200 ? 31.047 -16.438 4.777 1 78.44 200 GLY A N 1
ATOM 1554 C CA . GLY A 1 200 ? 30.484 -16.016 6.055 1 78.44 200 GLY A CA 1
ATOM 1555 C C . GLY A 1 200 ? 30.234 -14.516 6.121 1 78.44 200 GLY A C 1
ATOM 1556 O O . GLY A 1 200 ? 29.672 -14.023 7.102 1 78.44 200 GLY A O 1
ATOM 1557 N N . TRP A 1 201 ? 30.625 -13.812 4.992 1 83.5 201 TRP A N 1
ATOM 1558 C CA . TRP A 1 201 ? 30.5 -12.359 4.965 1 83.5 201 TRP A CA 1
ATOM 1559 C C . TRP A 1 201 ? 29.188 -11.953 4.305 1 83.5 201 TRP A C 1
ATOM 1561 O O . TRP A 1 201 ? 28.797 -12.5 3.268 1 83.5 201 TRP A O 1
ATOM 1571 N N . ARG A 1 202 ? 28.469 -11.07 5.02 1 83.5 202 ARG A N 1
ATOM 1572 C CA . ARG A 1 202 ? 27.234 -10.531 4.477 1 83.5 202 ARG A CA 1
ATOM 1573 C C . ARG A 1 202 ? 27.375 -9.047 4.137 1 83.5 202 ARG A C 1
ATOM 1575 O O . ARG A 1 202 ? 27.766 -8.25 4.984 1 83.5 202 ARG A O 1
ATOM 1582 N N . GLY A 1 203 ? 27.094 -8.75 2.973 1 84.62 203 GLY A N 1
ATOM 1583 C CA . GLY A 1 203 ? 27.172 -7.367 2.541 1 84.62 203 GLY A CA 1
ATO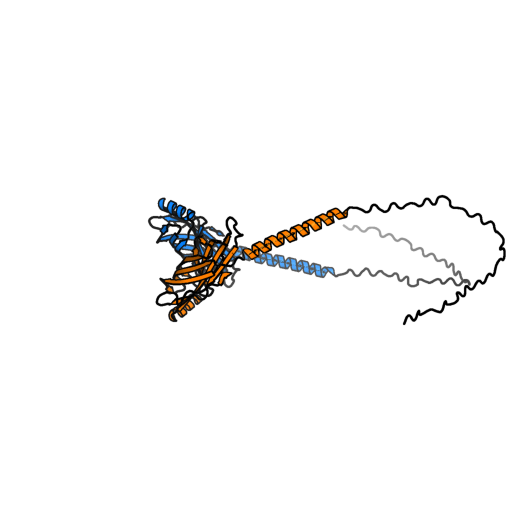M 1584 C C . GLY A 1 203 ? 26.031 -6.52 3.084 1 84.62 203 GLY A C 1
ATOM 1585 O O . GLY A 1 203 ? 25.156 -7.027 3.781 1 84.62 203 GLY A O 1
ATOM 1586 N N . ARG A 1 204 ? 26.266 -5.289 2.805 1 86.69 204 ARG A N 1
ATOM 1587 C CA . ARG A 1 204 ? 25.234 -4.352 3.223 1 86.69 204 ARG A CA 1
ATOM 1588 C C . ARG A 1 204 ? 23.938 -4.574 2.441 1 86.69 204 ARG A C 1
ATOM 1590 O O . ARG A 1 204 ? 23.969 -4.859 1.242 1 86.69 204 ARG A O 1
ATOM 1597 N N . ARG A 1 205 ? 22.906 -4.449 3.15 1 91.62 205 ARG A N 1
ATOM 1598 C CA . ARG A 1 205 ? 21.609 -4.617 2.502 1 91.62 205 ARG A CA 1
ATOM 1599 C C . ARG A 1 205 ? 21.25 -3.383 1.685 1 91.62 205 ARG A C 1
ATOM 1601 O O . ARG A 1 205 ? 21.5 -2.252 2.107 1 91.62 205 ARG A O 1
ATOM 1608 N N . ARG A 1 206 ? 20.734 -3.656 0.541 1 92.19 206 ARG A N 1
ATOM 1609 C CA . ARG A 1 206 ? 20.281 -2.588 -0.348 1 92.19 206 ARG A CA 1
ATOM 1610 C C . ARG A 1 206 ? 18.938 -2.922 -0.974 1 92.19 206 ARG A C 1
ATOM 1612 O O . ARG A 1 206 ? 18.531 -4.086 -1.015 1 92.19 206 ARG A O 1
ATOM 1619 N N . PHE A 1 207 ? 18.344 -1.889 -1.43 1 95.38 207 PHE A N 1
ATOM 1620 C CA . PHE A 1 207 ? 17.047 -2.109 -2.074 1 95.38 207 PHE A CA 1
ATOM 1621 C C . PHE A 1 207 ? 17.219 -2.273 -3.58 1 95.38 207 PHE A C 1
ATOM 1623 O O . PHE A 1 207 ? 17.953 -1.507 -4.215 1 95.38 207 PHE A O 1
ATOM 1630 N N . LEU A 1 208 ? 16.594 -3.283 -3.992 1 95.69 208 LEU A N 1
ATOM 1631 C CA . LEU A 1 208 ? 16.531 -3.562 -5.422 1 95.69 208 LEU A CA 1
ATOM 1632 C C . LEU A 1 208 ? 15.117 -3.377 -5.961 1 95.69 208 LEU A C 1
ATOM 1634 O O . LEU A 1 208 ? 14.156 -3.848 -5.355 1 95.69 208 LEU A O 1
ATOM 1638 N N . THR A 1 209 ? 14.969 -2.67 -7.059 1 97.5 209 THR A N 1
ATOM 1639 C CA . THR A 1 209 ? 13.672 -2.459 -7.691 1 97.5 209 THR A CA 1
ATOM 1640 C C . THR A 1 209 ? 13.625 -3.123 -9.062 1 97.5 209 THR A C 1
ATOM 1642 O O . THR A 1 209 ? 14.5 -2.895 -9.898 1 97.5 209 THR A O 1
ATOM 1645 N N . VAL A 1 210 ? 12.672 -3.898 -9.234 1 97.44 210 VAL A N 1
ATOM 1646 C CA . VAL A 1 210 ? 12.508 -4.621 -10.484 1 97.44 210 VAL A CA 1
ATOM 1647 C C . VAL A 1 210 ? 11.227 -4.156 -11.188 1 97.44 210 VAL A C 1
ATOM 1649 O O . VAL A 1 210 ? 10.156 -4.117 -10.57 1 97.44 210 VAL A O 1
ATOM 1652 N N . TRP A 1 211 ? 11.367 -3.871 -12.516 1 97.19 211 TRP A N 1
ATOM 1653 C CA . TRP A 1 211 ? 10.219 -3.438 -13.297 1 97.19 211 TRP A CA 1
ATOM 1654 C C . TRP A 1 211 ? 9.984 -4.363 -14.484 1 97.19 211 TRP A C 1
ATOM 1656 O O . TRP A 1 211 ? 10.891 -4.586 -15.297 1 97.19 211 TRP A O 1
ATOM 1666 N N . CYS A 1 212 ? 8.844 -4.918 -14.453 1 97 212 CYS A N 1
ATOM 1667 C CA . CYS A 1 212 ? 8.383 -5.68 -15.609 1 97 212 CYS A CA 1
ATOM 1668 C C . CYS A 1 212 ? 7.238 -4.961 -16.312 1 97 212 CYS A C 1
ATOM 1670 O O . CYS A 1 212 ? 6.074 -5.113 -15.938 1 97 212 CYS A O 1
ATOM 1672 N N . ASP A 1 213 ? 7.582 -4.375 -17.391 1 95.56 213 ASP A N 1
ATOM 1673 C CA . ASP A 1 213 ? 6.613 -3.492 -18.031 1 95.56 213 ASP A CA 1
ATOM 1674 C C . ASP A 1 213 ? 5.875 -4.215 -19.156 1 95.56 213 ASP A C 1
ATOM 1676 O O . ASP A 1 213 ? 6.426 -5.125 -19.781 1 95.56 213 ASP A O 1
ATOM 1680 N N . ASP A 1 214 ? 4.668 -3.838 -19.281 1 94.5 214 ASP A N 1
ATOM 1681 C CA . ASP A 1 214 ? 3.844 -4.215 -20.438 1 94.5 214 ASP A CA 1
ATOM 1682 C C . ASP A 1 214 ? 3.74 -5.734 -20.562 1 94.5 214 ASP A C 1
ATOM 1684 O O . ASP A 1 214 ? 3.967 -6.293 -21.625 1 94.5 214 ASP A O 1
ATOM 1688 N N . VAL A 1 215 ? 3.463 -6.297 -19.438 1 96.38 215 VAL A N 1
ATOM 1689 C CA . VAL A 1 215 ? 3.178 -7.727 -19.484 1 96.38 215 VAL A CA 1
ATOM 1690 C C . VAL A 1 215 ? 1.755 -7.957 -19.984 1 96.38 215 VAL A C 1
ATOM 1692 O O . VAL A 1 215 ? 0.786 -7.609 -19.297 1 96.38 215 VAL A O 1
ATOM 1695 N N . ALA A 1 216 ? 1.642 -8.641 -21.078 1 95.81 216 ALA A N 1
ATOM 1696 C CA . ALA A 1 216 ? 0.35 -8.766 -21.75 1 95.81 216 ALA A CA 1
ATOM 1697 C C . ALA A 1 216 ? -0.319 -10.094 -21.406 1 95.81 216 ALA A C 1
ATOM 1699 O O . ALA A 1 216 ? 0.344 -11.133 -21.359 1 95.81 216 ALA A O 1
ATOM 1700 N N . VAL A 1 217 ? -1.565 -9.953 -21.125 1 96.31 217 VAL A N 1
ATOM 1701 C CA . VAL A 1 217 ? -2.393 -11.133 -20.875 1 96.31 217 VAL A CA 1
ATOM 1702 C C . VAL A 1 217 ? -3.559 -11.156 -21.859 1 96.31 217 VAL A C 1
ATOM 1704 O O . VAL A 1 217 ? -4.148 -10.117 -22.172 1 96.31 217 VAL A O 1
ATOM 1707 N N . THR A 1 218 ? -3.781 -12.328 -22.375 1 95.19 218 THR A N 1
ATOM 1708 C CA . THR A 1 218 ? -4.91 -12.453 -23.281 1 95.19 218 THR A CA 1
ATOM 1709 C C . THR A 1 218 ? -6.23 -12.32 -22.531 1 95.19 218 THR A C 1
ATOM 1711 O O . THR A 1 218 ? -6.41 -12.922 -21.469 1 95.19 218 THR A O 1
ATOM 1714 N N . ALA A 1 219 ? -7.141 -11.617 -23.078 1 90.19 219 ALA A N 1
ATOM 1715 C CA . ALA A 1 219 ? -8.414 -11.344 -22.406 1 90.19 219 ALA A CA 1
ATOM 1716 C C . ALA A 1 219 ? -9.266 -12.609 -22.328 1 90.19 219 ALA A C 1
ATOM 1718 O O . ALA A 1 219 ? -10.016 -12.789 -21.359 1 90.19 219 ALA A O 1
ATOM 1719 N N . SER A 1 220 ? -9.203 -13.43 -23.25 1 88.06 220 SER A N 1
ATOM 1720 C CA . SER A 1 220 ? -10.047 -14.625 -23.328 1 88.06 220 SER A CA 1
ATOM 1721 C C . SER A 1 220 ? -9.562 -15.703 -22.375 1 88.06 220 SER A C 1
ATOM 1723 O O . SER A 1 220 ? -10.359 -16.266 -21.609 1 88.06 220 SER A O 1
ATOM 1725 N N . SER A 1 221 ? -8.266 -15.984 -22.344 1 86.88 221 SER A N 1
ATOM 1726 C CA . SER A 1 221 ? -7.738 -17.078 -21.516 1 86.88 221 SER A CA 1
ATOM 1727 C C . SER A 1 221 ? -7.188 -16.547 -20.203 1 86.88 221 SER A C 1
ATOM 1729 O O . SER A 1 221 ? -7.09 -17.297 -19.219 1 86.88 221 SER A O 1
ATOM 1731 N N . GLY A 1 222 ? -6.883 -15.344 -20.172 1 92.69 222 GLY A N 1
ATOM 1732 C CA . GLY A 1 222 ? -6.289 -14.773 -18.984 1 92.69 222 GLY A CA 1
ATOM 1733 C C . GLY A 1 222 ? -4.832 -15.164 -18.797 1 92.69 222 GLY A C 1
ATOM 1734 O O . GLY A 1 222 ? -4.293 -15.055 -17.688 1 92.69 222 GLY A O 1
ATOM 1735 N N . LYS A 1 223 ? -4.312 -15.719 -19.844 1 94.12 223 LYS A N 1
ATOM 1736 C CA . LYS A 1 223 ? -2.926 -16.172 -19.75 1 94.12 223 LYS A CA 1
ATOM 1737 C C . LYS A 1 223 ? -1.983 -15.188 -20.453 1 94.12 223 LYS A C 1
ATOM 1739 O O . LYS A 1 223 ? -2.385 -14.492 -21.391 1 94.12 223 LYS A O 1
ATOM 1744 N N . MET A 1 224 ? -0.829 -15.164 -19.953 1 95.44 224 MET A N 1
ATOM 1745 C CA . MET A 1 224 ? 0.194 -14.273 -20.484 1 95.44 224 MET A CA 1
ATOM 1746 C C . MET A 1 224 ? 0.47 -14.586 -21.953 1 95.44 224 MET A C 1
ATOM 1748 O O . MET A 1 224 ? 0.538 -15.75 -22.344 1 95.44 224 MET A O 1
ATOM 1752 N N . THR A 1 225 ? 0.521 -13.414 -22.656 1 90.56 225 THR A N 1
ATOM 1753 C CA . THR A 1 225 ? 0.816 -13.57 -24.078 1 90.56 225 THR A CA 1
ATOM 1754 C C . THR A 1 225 ? 2.318 -13.477 -24.328 1 90.56 225 THR A C 1
ATOM 1756 O O . THR A 1 225 ? 3.002 -12.641 -23.734 1 90.56 225 THR A O 1
ATOM 1759 N N . GLY A 1 226 ? 2.727 -14.438 -25.031 1 84.06 226 GLY A N 1
ATOM 1760 C CA . GLY A 1 226 ? 4.137 -14.398 -25.391 1 84.06 226 GLY A CA 1
ATOM 1761 C C . GLY A 1 226 ? 5.004 -15.227 -24.453 1 84.06 226 GLY A C 1
ATOM 1762 O O . GLY A 1 226 ? 4.488 -15.961 -23.609 1 84.06 226 GLY A O 1
ATOM 1763 N N . GLY A 1 227 ? 6.328 -15.289 -24.609 1 86.19 227 GLY A N 1
ATOM 1764 C CA . GLY A 1 227 ? 7.297 -16 -23.797 1 86.19 227 GLY A CA 1
ATOM 1765 C C . GLY A 1 227 ? 7.77 -15.195 -22.594 1 86.19 227 GLY A C 1
ATOM 1766 O O . GLY A 1 227 ? 7.207 -14.148 -22.281 1 86.19 227 GLY A O 1
ATOM 1767 N N . PRO A 1 228 ? 8.539 -15.734 -21.875 1 92.06 228 PRO A N 1
ATOM 1768 C CA . PRO A 1 228 ? 9.117 -15.047 -20.719 1 92.06 228 PRO A CA 1
ATOM 1769 C C . PRO A 1 228 ? 9.68 -13.672 -21.078 1 92.06 228 PRO A C 1
ATOM 1771 O O . PRO A 1 228 ? 10.25 -13.492 -22.156 1 92.06 228 PRO A O 1
ATOM 1774 N N . LYS A 1 229 ? 9.391 -12.734 -20.203 1 94.88 229 LYS A N 1
ATOM 1775 C CA . LYS A 1 229 ? 9.836 -11.367 -20.438 1 94.88 229 LYS A CA 1
ATOM 1776 C C . LYS A 1 229 ? 10.852 -10.938 -19.375 1 94.88 229 LYS A C 1
ATOM 1778 O O . LYS A 1 229 ? 10.609 -11.102 -18.172 1 94.88 229 LYS A O 1
ATOM 1783 N N . LYS A 1 230 ? 11.93 -10.367 -19.891 1 95.38 230 LYS A N 1
ATOM 1784 C CA . LYS A 1 230 ? 12.961 -9.883 -18.969 1 95.38 230 LYS A CA 1
ATOM 1785 C C . LYS A 1 230 ? 12.531 -8.578 -18.312 1 95.38 230 LYS A C 1
ATOM 1787 O O . LYS A 1 230 ? 11.945 -7.707 -18.953 1 95.38 230 LYS A O 1
ATOM 1792 N N . CYS A 1 231 ? 12.852 -8.484 -17.062 1 97.38 231 CYS A N 1
ATOM 1793 C CA . CYS A 1 231 ? 12.516 -7.289 -16.297 1 97.38 231 CYS A CA 1
ATOM 1794 C C . CYS A 1 231 ? 13.742 -6.406 -16.094 1 97.38 231 CYS A C 1
ATOM 1796 O O . CYS A 1 231 ? 14.875 -6.879 -16.203 1 97.38 231 CYS A O 1
ATOM 1798 N N . SER A 1 232 ? 13.523 -5.199 -15.875 1 96.75 232 SER A N 1
ATOM 1799 C CA . SER A 1 232 ? 14.602 -4.262 -15.594 1 96.75 232 SER A CA 1
ATOM 1800 C C . SER A 1 232 ? 14.898 -4.188 -14.102 1 96.75 232 SER A C 1
ATOM 1802 O O . SER A 1 232 ? 13.984 -4.078 -13.289 1 96.75 232 SER A O 1
ATOM 1804 N N . VAL A 1 233 ? 16.125 -4.25 -13.82 1 95.5 233 VAL A N 1
ATOM 1805 C CA . VAL A 1 233 ? 16.531 -4.242 -12.414 1 95.5 233 VAL A CA 1
ATOM 1806 C C . VAL A 1 233 ? 17.344 -2.984 -12.117 1 95.5 233 VAL A C 1
ATOM 1808 O O . VAL A 1 233 ? 18.234 -2.611 -12.898 1 95.5 233 VAL A O 1
ATOM 1811 N N . TYR A 1 234 ? 16.984 -2.318 -10.992 1 92.44 234 TYR A N 1
ATOM 1812 C CA . TYR A 1 234 ? 17.656 -1.095 -10.578 1 92.44 234 TYR A CA 1
ATOM 1813 C C . TYR A 1 234 ? 18.109 -1.185 -9.125 1 92.44 234 TYR A C 1
ATOM 1815 O O . TYR A 1 234 ? 17.453 -1.842 -8.305 1 92.44 234 TYR A O 1
ATOM 1823 N N . MET B 1 1 ? -24.375 84 65.812 1 23.34 1 MET B N 1
ATOM 1824 C CA . MET B 1 1 ? -23.391 84.75 66.562 1 23.34 1 MET B CA 1
ATOM 1825 C C . MET B 1 1 ? -22.062 84.812 65.812 1 23.34 1 MET B C 1
ATOM 1827 O O . MET B 1 1 ? -21.5 83.812 65.438 1 23.34 1 MET B O 1
ATOM 1831 N N . GLN B 1 2 ? -21.641 86 65.125 1 21.97 2 GLN B N 1
ATOM 1832 C CA . GLN B 1 2 ? -20.938 86.5 63.938 1 21.97 2 GLN B CA 1
ATOM 1833 C C . GLN B 1 2 ? -19.438 86.562 64.188 1 21.97 2 GLN B C 1
ATOM 1835 O O . GLN B 1 2 ? -18.812 87.562 63.906 1 21.97 2 GLN B O 1
ATOM 1840 N N . ASP B 1 3 ? -18.828 85.75 65.062 1 21.2 3 ASP B N 1
ATOM 1841 C CA . ASP B 1 3 ? -17.531 86.062 65.688 1 21.2 3 ASP B CA 1
ATOM 1842 C C . ASP B 1 3 ? -16.422 86.062 64.625 1 21.2 3 ASP B C 1
ATOM 1844 O O . ASP B 1 3 ? -16.156 85 64 1 21.2 3 ASP B O 1
ATOM 1848 N N . SER B 1 4 ? -15.961 87.188 63.875 1 27.03 4 SER B N 1
ATOM 1849 C CA . SER B 1 4 ? -15.18 87.875 62.844 1 27.03 4 SER B CA 1
ATOM 1850 C C . SER B 1 4 ? -13.695 87.875 63.188 1 27.03 4 SER B C 1
ATOM 1852 O O . SER B 1 4 ? -13.281 88.688 64.062 1 27.03 4 SER B O 1
ATOM 1854 N N . SER B 1 5 ? -12.898 86.688 63.094 1 25.89 5 SER B N 1
ATOM 1855 C CA . SER B 1 5 ? -11.562 86.312 63.562 1 25.89 5 SER B CA 1
ATOM 1856 C C . SER B 1 5 ? -10.492 87.188 62.906 1 25.89 5 SER B C 1
ATOM 1858 O O . SER B 1 5 ? -10.25 87.062 61.688 1 25.89 5 SER B O 1
ATOM 1860 N N . ARG B 1 6 ? -10.016 88.312 63.406 1 25.69 6 ARG B N 1
ATOM 1861 C CA . ARG B 1 6 ? -9.391 89.5 62.906 1 25.69 6 ARG B CA 1
ATOM 1862 C C . ARG B 1 6 ? -7.93 89.312 62.562 1 25.69 6 ARG B C 1
ATOM 1864 O O . ARG B 1 6 ? -7.48 89.688 61.469 1 25.69 6 ARG B O 1
ATOM 1871 N N . PRO B 1 7 ? -6.82 89 63.469 1 25.11 7 PRO B N 1
ATOM 1872 C CA . PRO B 1 7 ? -5.969 90.125 63.781 1 25.11 7 PRO B CA 1
ATOM 1873 C C . PRO B 1 7 ? -4.734 90.25 62.906 1 25.11 7 PRO B C 1
ATOM 1875 O O . PRO B 1 7 ? -4.469 91.312 62.312 1 25.11 7 PRO B O 1
ATOM 1878 N N . VAL B 1 8 ? -3.465 89.5 63.188 1 26.47 8 VAL B N 1
ATOM 1879 C CA . VAL B 1 8 ? -2.242 90.188 63.688 1 26.47 8 VAL B CA 1
ATOM 1880 C C . VAL B 1 8 ? -1.236 90.25 62.531 1 26.47 8 VAL B C 1
ATOM 1882 O O . VAL B 1 8 ? -0.869 89.25 61.938 1 26.47 8 VAL B O 1
ATOM 1885 N N . THR B 1 9 ? -1.078 91.438 61.875 1 27 9 THR B N 1
ATOM 1886 C CA . THR B 1 9 ? -0.407 92.062 60.75 1 27 9 THR B CA 1
ATOM 1887 C C . THR B 1 9 ? 1.101 92.125 60.969 1 27 9 THR B C 1
ATOM 1889 O O . THR B 1 9 ? 1.57 92.812 61.844 1 27 9 THR B O 1
ATOM 1892 N N . GLY B 1 10 ? 1.842 90.938 60.938 1 24.66 10 GLY B N 1
ATOM 1893 C CA . GLY B 1 10 ? 3.234 90.812 61.312 1 24.66 10 GLY B CA 1
ATOM 1894 C C . GLY B 1 10 ? 4.168 91.688 60.531 1 24.66 10 GLY B C 1
ATOM 1895 O O . GLY B 1 10 ? 3.863 92.062 59.406 1 24.66 10 GLY B O 1
ATOM 1896 N N . TYR B 1 11 ? 5.082 92.562 61.188 1 24.2 11 TYR B N 1
ATOM 1897 C CA . TYR B 1 11 ? 5.902 93.75 61.031 1 24.2 11 TYR B CA 1
ATOM 1898 C C . TYR B 1 11 ? 7.133 93.5 60.188 1 24.2 11 TYR B C 1
ATOM 1900 O O . TYR B 1 11 ? 7.832 92.5 60.406 1 24.2 11 TYR B O 1
ATOM 1908 N N . PRO B 1 12 ? 7.336 94.062 58.938 1 26.62 12 PRO B N 1
ATOM 1909 C CA . PRO B 1 12 ? 8.211 93.938 57.781 1 26.62 12 PRO B CA 1
ATOM 1910 C C . PRO B 1 12 ? 9.633 94.375 58.062 1 26.62 12 PRO B C 1
ATOM 1912 O O . PRO B 1 12 ? 9.852 95.562 58.438 1 26.62 12 PRO B O 1
ATOM 1915 N N . VAL B 1 13 ? 10.523 93.75 58.719 1 25.03 13 VAL B N 1
ATOM 1916 C CA . VAL B 1 13 ? 11.758 94.375 59.219 1 25.03 13 VAL B CA 1
ATOM 1917 C C . VAL B 1 13 ? 12.703 94.688 58.062 1 25.03 13 VAL B C 1
ATOM 1919 O O . VAL B 1 13 ? 13.219 93.75 57.406 1 25.03 13 VAL B O 1
ATOM 1922 N N . GLN B 1 14 ? 12.469 95.562 57.156 1 23.19 14 GLN B N 1
ATOM 1923 C CA . GLN B 1 14 ? 13.25 95.812 55.938 1 23.19 14 GLN B CA 1
ATOM 1924 C C . GLN B 1 14 ? 14.609 96.375 56.281 1 23.19 14 GLN B C 1
ATOM 1926 O O . GLN B 1 14 ? 14.688 97.438 56.906 1 23.19 14 GLN B O 1
ATOM 1931 N N . ASN B 1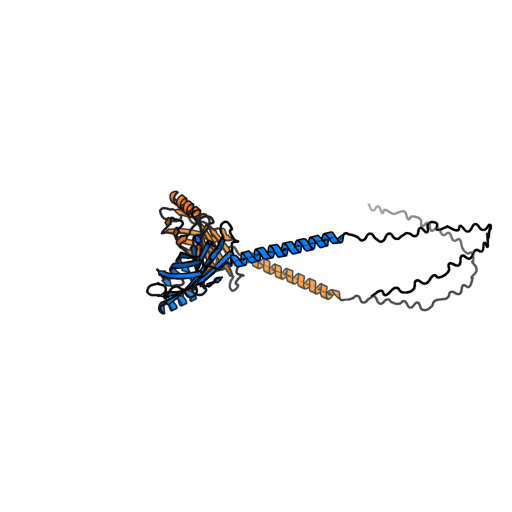 15 ? 15.586 95.562 56.656 1 22.52 15 ASN B N 1
ATOM 1932 C CA . ASN B 1 15 ? 16.906 96 57.125 1 22.52 15 ASN B CA 1
ATOM 1933 C C . ASN B 1 1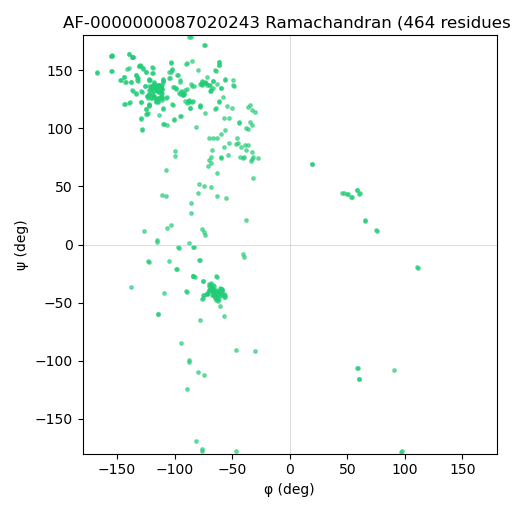5 ? 17.641 96.812 56.094 1 22.52 15 ASN B C 1
ATOM 1935 O O . ASN B 1 15 ? 17.906 96.312 54.969 1 22.52 15 ASN B O 1
ATOM 1939 N N . LEU B 1 16 ? 17.641 98.125 56.031 1 22.11 16 LEU B N 1
ATOM 1940 C CA . LEU B 1 16 ? 18.016 99.188 55.094 1 22.11 16 LEU B CA 1
ATOM 1941 C C . LEU B 1 16 ? 19.531 99.375 55.062 1 22.11 16 LEU B C 1
ATOM 1943 O O . LEU B 1 16 ? 20.031 100.312 54.469 1 22.11 16 LEU B O 1
ATOM 1947 N N . ASN B 1 17 ? 20.406 98.5 55.594 1 23.16 17 ASN B N 1
ATOM 1948 C CA . ASN B 1 17 ? 21.625 99.188 55.938 1 23.16 17 ASN B CA 1
ATOM 1949 C C . ASN B 1 17 ? 22.344 99.75 54.688 1 23.16 17 ASN B C 1
ATOM 1951 O O . ASN B 1 17 ? 22.625 98.938 53.781 1 23.16 17 ASN B O 1
ATOM 1955 N N . ASP B 1 18 ? 22.562 101 54.469 1 22.33 18 ASP B N 1
ATOM 1956 C CA . ASP B 1 18 ? 22.812 102 53.438 1 22.33 18 ASP B CA 1
ATOM 1957 C C . ASP B 1 18 ? 24.312 102.125 53.125 1 22.33 18 ASP B C 1
ATOM 1959 O O . ASP B 1 18 ? 24.734 103.062 52.406 1 22.33 18 ASP B O 1
ATOM 1963 N N . TYR B 1 19 ? 25.25 101.375 53.719 1 25.33 19 TYR B N 1
ATOM 1964 C CA . TYR B 1 19 ? 26.516 102.062 53.812 1 25.33 19 TYR B CA 1
ATOM 1965 C C . TYR B 1 19 ? 27.094 102.312 52.438 1 25.33 19 TYR B C 1
ATOM 1967 O O . TYR B 1 19 ? 27.234 101.375 51.625 1 25.33 19 TYR B O 1
ATOM 1975 N N . ALA B 1 20 ? 27.266 103.562 52.031 1 23.08 20 ALA B N 1
ATOM 1976 C CA . ALA B 1 20 ? 27.344 104.188 50.719 1 23.08 20 ALA B CA 1
ATOM 1977 C C . ALA B 1 20 ? 28.688 103.875 50.062 1 23.08 20 ALA B C 1
ATOM 1979 O O . ALA B 1 20 ? 28.734 103.375 48.938 1 23.08 20 ALA B O 1
ATOM 1980 N N . PRO B 1 21 ? 29.609 105 49.875 1 26.5 21 PRO B N 1
ATOM 1981 C CA . PRO B 1 21 ? 29.859 105.688 48.594 1 26.5 21 PRO B CA 1
ATOM 1982 C C . PRO B 1 21 ? 31.203 105.312 47.969 1 26.5 21 PRO B C 1
ATOM 1984 O O . PRO B 1 21 ? 31.438 105.562 46.781 1 26.5 21 PRO B O 1
ATOM 1987 N N . THR B 1 22 ? 32.25 104.625 48.688 1 29.41 22 THR B N 1
ATOM 1988 C CA . THR B 1 22 ? 33.469 105.375 48.375 1 29.41 22 THR B CA 1
ATOM 1989 C C . THR B 1 22 ? 33.781 105.312 46.875 1 29.41 22 THR B C 1
ATOM 1991 O O . THR B 1 22 ? 33.531 104.25 46.219 1 29.41 22 THR B O 1
ATOM 1994 N N . PRO B 1 23 ? 34.219 106.438 46.156 1 30.36 23 PRO B N 1
ATOM 1995 C CA . PRO B 1 23 ? 34.156 106.812 44.75 1 30.36 23 PRO B CA 1
ATOM 1996 C C . PRO B 1 23 ? 35.219 106.125 43.875 1 30.36 23 PRO B C 1
ATOM 1998 O O . PRO B 1 23 ? 36.406 106.312 44.094 1 30.36 23 PRO B O 1
ATOM 2001 N N . PRO B 1 24 ? 35.375 104.875 43.875 1 30.59 24 PRO B N 1
ATOM 2002 C CA . PRO B 1 24 ? 36.656 104.312 43.375 1 30.59 24 PRO B CA 1
ATOM 2003 C C . PRO B 1 24 ? 36.969 104.812 41.938 1 30.59 24 PRO B C 1
ATOM 2005 O O . PRO B 1 24 ? 36.031 105.062 41.156 1 30.59 24 PRO B O 1
ATOM 2008 N N . THR B 1 25 ? 38.062 105.5 41.781 1 31.22 25 THR B N 1
ATOM 2009 C CA . THR B 1 25 ? 38.594 106.188 40.625 1 31.22 25 THR B CA 1
ATOM 2010 C C . THR B 1 25 ? 38.594 105.312 39.375 1 31.22 25 THR B C 1
ATOM 2012 O O . THR B 1 25 ? 38.688 104.125 39.5 1 31.22 25 THR B O 1
ATOM 2015 N N . THR B 1 26 ? 38.281 105.875 38.125 1 29.31 26 THR B N 1
ATOM 2016 C CA . THR B 1 26 ? 37.656 105.625 36.812 1 29.31 26 THR B CA 1
ATOM 2017 C C . THR B 1 26 ? 38.656 105 35.844 1 29.31 26 THR B C 1
ATOM 2019 O O . THR B 1 26 ? 39.562 105.688 35.344 1 29.31 26 THR B O 1
ATOM 2022 N N . GLY B 1 27 ? 39.594 104.125 36.281 1 28.5 27 GLY B N 1
ATOM 2023 C CA . GLY B 1 27 ? 40.531 103.75 35.25 1 28.5 27 GLY B CA 1
ATOM 2024 C C . GLY B 1 27 ? 39.875 103.312 33.969 1 28.5 27 GLY B C 1
ATOM 2025 O O . GLY B 1 27 ? 38.75 102.812 33.969 1 28.5 27 GLY B O 1
ATOM 2026 N N . TYR B 1 28 ? 40.125 104.062 32.844 1 27.7 28 TYR B N 1
ATOM 2027 C CA . TYR B 1 28 ? 39.531 104.125 31.5 1 27.7 28 TYR B CA 1
ATOM 2028 C C . TYR B 1 28 ? 39.719 102.812 30.766 1 27.7 28 TYR B C 1
ATOM 2030 O O . TYR B 1 28 ? 40.844 102.438 30.391 1 27.7 28 TYR B O 1
ATOM 2038 N N . SER B 1 29 ? 39.562 101.625 31.344 1 26.53 29 SER B N 1
ATOM 2039 C CA . SER B 1 29 ? 39.875 100.438 30.531 1 26.53 29 SER B CA 1
ATOM 2040 C C . SER B 1 29 ? 39.031 100.438 29.266 1 26.53 29 SER B C 1
ATOM 2042 O O . SER B 1 29 ? 37.812 100.625 29.312 1 26.53 29 SER B O 1
ATOM 2044 N N . TYR B 1 30 ? 39.656 100.688 28.062 1 29.17 30 TYR B N 1
ATOM 2045 C CA . TYR B 1 30 ? 39.094 100.688 26.719 1 29.17 30 TYR B CA 1
ATOM 2046 C C . TYR B 1 30 ? 38.344 99.375 26.438 1 29.17 30 TYR B C 1
ATOM 2048 O O . TYR B 1 30 ? 38.906 98.312 26.609 1 29.17 30 TYR B O 1
ATOM 2056 N N . ALA B 1 31 ? 37.188 99.312 26.75 1 29.44 31 ALA B N 1
ATOM 2057 C CA . ALA B 1 31 ? 36.281 98.188 26.562 1 29.44 31 ALA B CA 1
ATOM 2058 C C . ALA B 1 31 ? 36.125 97.812 25.078 1 29.44 31 ALA B C 1
ATOM 2060 O O . ALA B 1 31 ? 35.656 98.688 24.297 1 29.44 31 ALA B O 1
ATOM 2061 N N . ARG B 1 32 ? 37.094 97.188 24.531 1 31.39 32 ARG B N 1
ATOM 2062 C CA . ARG B 1 32 ? 36.969 96.688 23.156 1 31.39 32 ARG B CA 1
ATOM 2063 C C . ARG B 1 32 ? 35.594 96.062 22.938 1 31.39 32 ARG B C 1
ATOM 2065 O O . ARG B 1 32 ? 35.219 95.125 23.594 1 31.39 32 ARG B O 1
ATOM 2072 N N . VAL B 1 33 ? 34.594 96.875 22.625 1 33.12 33 VAL B N 1
ATOM 2073 C CA . VAL B 1 33 ? 33.219 96.5 22.328 1 33.12 33 VAL B CA 1
ATOM 2074 C C . VAL B 1 33 ? 33.188 95.562 21.125 1 33.12 33 VAL B C 1
ATOM 2076 O O . VAL B 1 33 ? 33.719 95.938 20.047 1 33.12 33 VAL B O 1
ATOM 2079 N N . ASN B 1 34 ? 33.562 94.375 21.281 1 32.59 34 ASN B N 1
ATOM 2080 C CA . ASN B 1 34 ? 33.375 93.438 20.172 1 32.59 34 ASN B CA 1
ATOM 2081 C C . ASN B 1 34 ? 31.969 93.562 19.578 1 32.59 34 ASN B C 1
ATOM 2083 O O . ASN B 1 34 ? 30.969 93.375 20.266 1 32.59 34 ASN B O 1
ATOM 2087 N N . PRO B 1 35 ? 31.781 94.375 18.594 1 34.97 35 PRO B N 1
ATOM 2088 C CA . PRO B 1 35 ? 30.484 94.812 18.031 1 34.97 35 PRO B CA 1
ATOM 2089 C C . PRO B 1 35 ? 29.562 93.625 17.828 1 34.97 35 PRO B C 1
ATOM 2091 O O . PRO B 1 35 ? 28.391 93.625 18.25 1 34.97 35 PRO B O 1
ATOM 2094 N N . ASN B 1 36 ? 29.641 93 16.578 1 34.03 36 ASN B N 1
ATOM 2095 C CA . ASN B 1 36 ? 28.531 92.438 15.773 1 34.03 36 ASN B CA 1
ATOM 2096 C C . ASN B 1 36 ? 28.016 91.125 16.344 1 34.03 36 ASN B C 1
ATOM 2098 O O . ASN B 1 36 ? 28.625 90.062 16.125 1 34.03 36 ASN B O 1
ATOM 2102 N N . GLY B 1 37 ? 27.703 90.938 17.5 1 35.22 37 GLY B N 1
ATOM 2103 C CA . GLY B 1 37 ? 27.109 89.688 17.953 1 35.22 37 GLY B CA 1
ATOM 2104 C C . GLY B 1 37 ? 25.859 89.312 17.188 1 35.22 37 GLY B C 1
ATOM 2105 O O . GLY B 1 37 ? 24.75 89.688 17.547 1 35.22 37 GLY B O 1
ATOM 2106 N N . HIS B 1 38 ? 25.781 89.5 15.852 1 40.06 38 HIS B N 1
ATOM 2107 C CA . HIS B 1 38 ? 24.531 89.062 15.266 1 40.06 38 HIS B CA 1
ATOM 2108 C C . HIS B 1 38 ? 24.109 87.688 15.812 1 40.06 38 HIS B C 1
ATOM 2110 O O . HIS B 1 38 ? 24.938 86.812 16 1 40.06 38 HIS B O 1
ATOM 2116 N N . PRO B 1 39 ? 23.156 87.688 16.656 1 42.16 39 PRO B N 1
ATOM 2117 C CA . PRO B 1 39 ? 22.656 86.375 17.156 1 42.16 39 PRO B CA 1
ATOM 2118 C C . PRO B 1 39 ? 22.438 85.375 16.047 1 42.16 39 PRO B C 1
ATOM 2120 O O . PRO B 1 39 ? 21.844 85.688 15.016 1 42.16 39 PRO B O 1
ATOM 2123 N N . TYR B 1 40 ? 23.453 84.562 15.586 1 41.59 40 TYR B N 1
ATOM 2124 C CA . TYR B 1 40 ? 23.219 83.438 14.719 1 41.59 40 TYR B CA 1
ATOM 2125 C C . TYR B 1 40 ? 21.953 82.688 15.125 1 41.59 40 TYR B C 1
ATOM 2127 O O . TYR B 1 40 ? 21.859 82.188 16.234 1 41.59 40 TYR B O 1
ATOM 2135 N N . TYR B 1 41 ? 20.797 83.25 14.812 1 41 41 TYR B N 1
ATOM 2136 C CA . TYR B 1 41 ? 19.578 82.5 14.961 1 41 41 TYR B CA 1
ATOM 2137 C C . TYR B 1 41 ? 19.781 81.062 14.422 1 41 41 TYR B C 1
ATOM 2139 O O . TYR B 1 41 ? 20.109 80.875 13.25 1 41 41 TYR B O 1
ATOM 2147 N N . SER B 1 42 ? 20.484 80.188 15.156 1 44.41 42 SER B N 1
ATOM 2148 C CA . SER B 1 42 ? 20.469 78.812 14.789 1 44.41 42 SER B CA 1
ATOM 2149 C C . SER B 1 42 ? 19.078 78.375 14.297 1 44.41 42 SER B C 1
ATOM 2151 O O . SER B 1 42 ? 18.094 78.5 15.016 1 44.41 42 SER B O 1
ATOM 2153 N N . THR B 1 43 ? 18.812 78.688 13.008 1 50.41 43 THR B N 1
ATOM 2154 C CA . THR B 1 43 ? 17.625 78.062 12.438 1 50.41 43 THR B CA 1
ATOM 2155 C C . THR B 1 43 ? 17.391 76.688 13.031 1 50.41 43 THR B C 1
ATOM 2157 O O . THR B 1 43 ? 18.328 75.875 13.141 1 50.41 43 THR B O 1
ATOM 2160 N N . PRO B 1 44 ? 16.406 76.625 13.977 1 54.91 44 PRO B N 1
ATOM 2161 C CA . PRO B 1 44 ? 16.172 75.25 14.5 1 54.91 44 PRO B CA 1
ATOM 2162 C C . PRO B 1 44 ? 16.328 74.188 13.438 1 54.91 44 PRO B C 1
ATOM 2164 O O . PRO B 1 44 ? 16.109 74.438 12.25 1 54.91 44 PRO B O 1
ATOM 2167 N N . PRO B 1 45 ? 17.266 73.25 13.57 1 54.97 45 PRO B N 1
ATOM 2168 C CA . PRO B 1 45 ? 17.406 72.188 12.586 1 54.97 45 PRO B CA 1
ATOM 2169 C C . PRO B 1 45 ? 16.078 71.75 12 1 54.97 45 PRO B C 1
ATOM 2171 O O . PRO B 1 45 ? 15.039 71.812 12.656 1 54.97 45 PRO B O 1
ATOM 2174 N N . PRO B 1 46 ? 15.938 71.875 10.695 1 52.19 46 PRO B N 1
ATOM 2175 C CA . PRO B 1 46 ? 14.672 71.375 10.133 1 52.19 46 PRO B CA 1
ATOM 2176 C C . PRO B 1 46 ? 14.156 70.125 10.82 1 52.19 46 PRO B C 1
ATOM 2178 O O . PRO B 1 46 ? 14.953 69.25 11.18 1 52.19 46 PRO B O 1
ATOM 2181 N N . GLN B 1 47 ? 13.234 70.312 11.703 1 50.69 47 GLN B N 1
ATOM 2182 C CA . GLN B 1 47 ? 12.578 69.125 12.188 1 50.69 47 GLN B CA 1
ATOM 2183 C C . GLN B 1 47 ? 12.359 68.125 11.055 1 50.69 47 GLN B C 1
ATOM 2185 O O . GLN B 1 47 ? 11.844 68.5 9.992 1 50.69 47 GLN B O 1
ATOM 2190 N N . ASN B 1 48 ? 13.281 67.312 10.734 1 50.12 48 ASN B N 1
ATOM 2191 C CA . ASN B 1 48 ? 13.102 66.25 9.781 1 50.12 48 ASN B CA 1
ATOM 2192 C C . ASN B 1 48 ? 11.664 65.688 9.797 1 50.12 48 ASN B C 1
ATOM 2194 O O . ASN B 1 48 ? 11.195 65.188 10.812 1 50.12 48 ASN B O 1
ATOM 2198 N N . PRO B 1 49 ? 10.75 66.375 9.164 1 55.78 49 PRO B N 1
ATOM 2199 C CA . PRO B 1 49 ? 9.375 65.938 9.125 1 55.78 49 PRO B CA 1
ATOM 2200 C C . PRO B 1 49 ? 9.281 64.375 8.938 1 55.78 49 PRO B C 1
ATOM 2202 O O . PRO B 1 49 ? 8.203 63.875 8.641 1 55.78 49 PRO B O 1
ATOM 2205 N N . HIS B 1 50 ? 10.383 63.75 8.633 1 56.84 50 HIS B N 1
ATOM 2206 C CA . HIS B 1 50 ? 10.312 62.562 7.801 1 56.84 50 HIS B CA 1
ATOM 2207 C C . HIS B 1 50 ? 9.398 61.5 8.422 1 56.84 50 HIS B C 1
ATOM 2209 O O . HIS B 1 50 ? 8.656 60.812 7.715 1 56.84 50 HIS B O 1
ATOM 2215 N N . PRO B 1 51 ? 9.844 61.031 9.688 1 67 51 PRO B N 1
ATOM 2216 C CA . PRO B 1 51 ? 9.5 59.625 9.938 1 67 51 PRO B CA 1
ATOM 2217 C C . PRO B 1 51 ? 8.016 59.406 10.258 1 67 51 PRO B C 1
ATOM 2219 O O . PRO B 1 51 ? 7.629 58.375 10.781 1 67 51 PRO B O 1
ATOM 2222 N N . THR B 1 52 ? 7.332 60.531 10.008 1 74.56 52 THR B N 1
ATOM 2223 C CA . THR B 1 52 ? 5.926 60.406 10.383 1 74.56 52 THR B CA 1
ATOM 2224 C C . THR B 1 52 ? 5.16 59.562 9.375 1 74.56 52 THR B C 1
ATOM 2226 O O . THR B 1 52 ? 4.258 58.812 9.742 1 74.56 52 THR B O 1
ATOM 2229 N N . PHE B 1 53 ? 5.598 59.625 8.094 1 81.94 53 PHE B N 1
ATOM 2230 C CA . PHE B 1 53 ? 4.91 58.844 7.094 1 81.94 53 PHE B CA 1
ATOM 2231 C C . PHE B 1 53 ? 5.086 57.344 7.375 1 81.94 53 PHE B C 1
ATOM 2233 O O . PHE B 1 53 ? 4.125 56.594 7.312 1 81.94 53 PHE B O 1
ATOM 2240 N N . LEU B 1 54 ? 6.305 57.062 7.738 1 85.62 54 LEU B N 1
ATOM 2241 C CA . LEU B 1 54 ? 6.586 55.656 8.031 1 85.62 54 LEU B CA 1
ATOM 2242 C C . LEU B 1 54 ? 5.824 55.188 9.273 1 85.62 54 LEU B C 1
ATOM 2244 O O . LEU B 1 54 ? 5.32 54.062 9.312 1 85.62 54 LEU B O 1
ATOM 2248 N N . ARG B 1 55 ? 5.77 56.062 10.156 1 87.62 55 ARG B N 1
ATOM 2249 C CA . ARG B 1 55 ? 5.039 55.719 11.367 1 87.62 55 ARG B CA 1
ATOM 2250 C C . ARG B 1 55 ? 3.547 55.562 11.086 1 87.62 55 ARG B C 1
ATOM 2252 O O . ARG B 1 55 ? 2.912 54.625 11.57 1 87.62 55 ARG B O 1
ATOM 2259 N N . ARG B 1 56 ? 3.008 56.406 10.266 1 88.56 56 ARG B N 1
ATOM 2260 C CA . ARG B 1 56 ? 1.596 56.281 9.914 1 88.56 56 ARG B CA 1
ATOM 2261 C C . ARG B 1 56 ? 1.325 55.062 9.078 1 88.56 56 ARG B C 1
ATOM 2263 O O . ARG B 1 56 ? 0.292 54.406 9.242 1 88.56 56 ARG B O 1
ATOM 2270 N N . LEU B 1 57 ? 2.246 54.688 8.273 1 90.19 57 LEU B N 1
ATOM 2271 C CA . LEU B 1 57 ? 2.123 53.5 7.457 1 90.19 57 LEU B CA 1
ATOM 2272 C C . LEU B 1 57 ? 2.166 52.25 8.32 1 90.19 57 LEU B C 1
ATOM 2274 O O . LEU B 1 57 ? 1.392 51.312 8.109 1 90.19 57 LEU B O 1
ATOM 2278 N N . LEU B 1 58 ? 3.012 52.312 9.32 1 90.38 58 LEU B N 1
ATOM 2279 C CA . LEU B 1 58 ? 3.133 51.188 10.219 1 90.38 58 LEU B CA 1
ATOM 2280 C C . LEU B 1 58 ? 1.865 51 11.047 1 90.38 58 LEU B C 1
ATOM 2282 O O . LEU B 1 58 ? 1.414 49.875 11.266 1 90.38 58 LEU B O 1
ATOM 2286 N N . VAL B 1 59 ? 1.345 52.062 11.43 1 90.31 59 VAL B N 1
ATOM 2287 C CA . VAL B 1 59 ? 0.104 52 12.195 1 90.31 59 VAL B CA 1
ATOM 2288 C C . VAL B 1 59 ? -1.029 51.5 11.312 1 90.31 59 VAL B C 1
ATOM 2290 O O . VAL B 1 59 ? -1.845 50.688 11.75 1 90.31 59 VAL B O 1
ATOM 2293 N N . ALA B 1 60 ? -1.098 51.906 10.086 1 91.44 60 ALA B N 1
ATOM 2294 C CA . ALA B 1 60 ? -2.123 51.469 9.148 1 91.44 60 ALA B CA 1
ATOM 2295 C C . ALA B 1 60 ? -2.023 49.938 8.906 1 91.44 60 ALA B C 1
ATOM 2297 O O . ALA B 1 60 ? -3.039 49.25 8.875 1 91.44 60 ALA B O 1
ATOM 2298 N N . VAL B 1 61 ? -0.807 49.5 8.773 1 92.56 61 VAL B N 1
ATOM 2299 C CA . VAL B 1 61 ? -0.586 48.062 8.539 1 92.56 61 VAL B CA 1
ATOM 2300 C C . VAL B 1 61 ? -1.002 47.281 9.766 1 92.56 61 VAL B C 1
ATOM 2302 O O . VAL B 1 61 ? -1.635 46.219 9.648 1 92.56 61 VAL B O 1
ATOM 2305 N N . ALA B 1 62 ? -0.705 47.875 10.922 1 93.56 62 ALA B N 1
ATOM 2306 C CA . ALA B 1 62 ? -1.072 47.188 12.164 1 93.56 62 ALA B CA 1
ATOM 2307 C C . ALA B 1 62 ? -2.588 47.062 12.297 1 93.56 62 ALA B C 1
ATOM 2309 O O . ALA B 1 62 ? -3.111 46.031 12.664 1 93.56 62 ALA B O 1
ATOM 2310 N N . VAL B 1 63 ? -3.279 48.188 12.016 1 92.62 63 VAL B N 1
ATOM 2311 C CA . VAL B 1 63 ? -4.738 48.188 12.102 1 92.62 63 VAL B CA 1
ATOM 2312 C C . VAL B 1 63 ? -5.32 47.219 11.086 1 92.62 63 VAL B C 1
ATOM 2314 O O . VAL B 1 63 ? -6.266 46.5 11.398 1 92.62 63 VAL B O 1
ATOM 2317 N N . PHE B 1 64 ? -4.84 47.188 9.922 1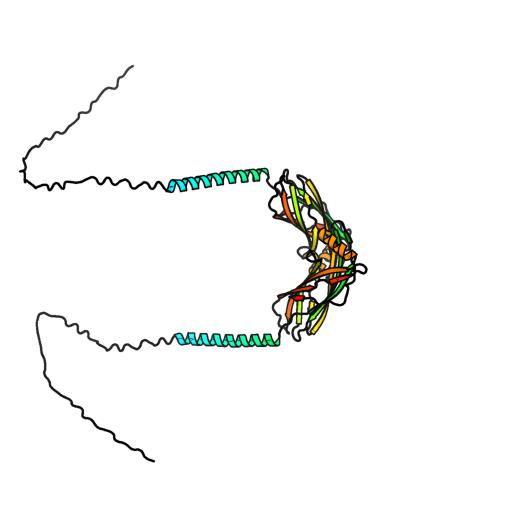 92.12 64 PHE B N 1
ATOM 2318 C CA . PHE B 1 64 ? -5.281 46.281 8.875 1 92.12 64 PHE B CA 1
ATOM 2319 C C . PHE B 1 64 ? -5.086 44.844 9.312 1 92.12 64 PHE B C 1
ATOM 2321 O O . PHE B 1 64 ? -5.965 44 9.102 1 92.12 64 PHE B O 1
ATOM 2328 N N . LEU B 1 65 ? -3.99 44.562 10.016 1 93.56 65 LEU B N 1
ATOM 2329 C CA . LEU B 1 65 ? -3.705 43.219 10.469 1 93.56 65 LEU B CA 1
ATOM 2330 C C . LEU B 1 65 ? -4.668 42.781 11.57 1 93.56 65 LEU B C 1
ATOM 2332 O O . LEU B 1 65 ? -5.121 41.625 11.602 1 93.56 65 LEU B O 1
ATOM 2336 N N . ILE B 1 66 ? -4.961 43.719 12.414 1 93.31 66 ILE B N 1
ATOM 2337 C CA . ILE B 1 66 ? -5.871 43.406 13.516 1 93.31 66 ILE B CA 1
ATOM 2338 C C . ILE B 1 66 ? -7.27 43.125 12.969 1 93.31 66 ILE B C 1
ATOM 2340 O O . ILE B 1 66 ? -7.934 42.188 13.391 1 93.31 66 ILE B O 1
ATOM 2344 N N . ILE B 1 67 ? -7.762 43.938 12.016 1 92.88 67 ILE B N 1
ATOM 2345 C CA . ILE B 1 67 ? -9.07 43.75 11.398 1 92.88 67 ILE B CA 1
ATOM 2346 C C . ILE B 1 67 ? -9.102 42.406 10.648 1 92.88 67 ILE B C 1
ATOM 2348 O O . ILE B 1 67 ? -10.07 41.656 10.766 1 92.88 67 ILE B O 1
ATOM 2352 N N . PHE B 1 68 ? -8.133 42.188 9.883 1 91.62 68 PHE B N 1
ATOM 2353 C CA . PHE B 1 68 ? -8.039 40.938 9.133 1 91.62 68 PHE B CA 1
ATOM 2354 C C . PHE B 1 68 ? -8.031 39.719 10.078 1 91.62 68 PHE B C 1
ATOM 2356 O O . PHE B 1 68 ? -8.719 38.75 9.82 1 91.62 68 PHE B O 1
ATOM 2363 N N . GLY B 1 69 ? -7.355 39.844 11.133 1 92.25 69 GLY B N 1
ATOM 2364 C CA . GLY B 1 69 ? -7.332 38.781 12.117 1 92.25 69 GLY B CA 1
ATOM 2365 C C . GLY B 1 69 ? -8.68 38.531 12.781 1 92.25 69 GLY B C 1
ATOM 2366 O O . GLY B 1 69 ? -9.086 37.406 12.977 1 92.25 69 GLY B O 1
ATOM 2367 N N . ALA B 1 70 ? -9.305 39.625 13.039 1 92.25 70 ALA B N 1
ATOM 2368 C CA . ALA B 1 70 ? -10.625 39.531 13.664 1 92.25 70 ALA B CA 1
ATOM 2369 C C . ALA B 1 70 ? -11.625 38.844 12.734 1 92.25 70 ALA B C 1
ATOM 2371 O O . ALA B 1 70 ? -12.438 38.031 13.172 1 92.25 70 ALA B O 1
ATOM 2372 N N . ILE B 1 71 ? -11.617 39.125 11.523 1 89.69 71 ILE B N 1
ATOM 2373 C CA . ILE B 1 71 ? -12.508 38.531 10.539 1 89.69 71 ILE B CA 1
ATOM 2374 C C . ILE B 1 71 ? -12.227 37.031 10.43 1 89.69 71 ILE B C 1
ATOM 2376 O O . ILE B 1 71 ? -13.148 36.219 10.438 1 89.69 71 ILE B O 1
ATOM 2380 N N . LEU B 1 72 ? -11 36.719 10.438 1 87.62 72 LEU B N 1
ATOM 2381 C CA . LEU B 1 72 ? -10.617 35.312 10.344 1 87.62 72 LEU B CA 1
ATOM 2382 C C . LEU B 1 72 ? -11.062 34.531 11.578 1 87.62 72 LEU B C 1
ATOM 2384 O O . LEU B 1 72 ? -11.516 33.375 11.477 1 87.62 72 LEU B O 1
ATOM 2388 N N . PHE B 1 73 ? -11 35.188 12.656 1 89.62 73 PHE B N 1
ATOM 2389 C CA . PHE B 1 73 ? -11.375 34.531 13.914 1 89.62 73 PHE B CA 1
ATOM 2390 C C . PHE B 1 73 ? -12.883 34.312 13.977 1 89.62 73 PHE B C 1
ATOM 2392 O O . PHE B 1 73 ? -13.344 33.281 14.414 1 89.62 73 PHE B O 1
ATOM 2399 N N . ILE B 1 74 ? -13.594 35.25 13.586 1 88.31 74 ILE B N 1
ATOM 2400 C CA . ILE B 1 74 ? -15.047 35.125 13.562 1 88.31 74 ILE B CA 1
ATOM 2401 C C . ILE B 1 74 ? -15.453 34 12.617 1 88.31 74 ILE B C 1
ATOM 2403 O O . ILE B 1 74 ? -16.312 33.156 12.953 1 88.31 74 ILE B O 1
ATOM 2407 N N . ILE B 1 75 ? -14.93 33.938 11.477 1 81.5 75 ILE B N 1
ATOM 2408 C CA . ILE B 1 75 ? -15.234 32.906 10.508 1 81.5 75 ILE B CA 1
ATOM 2409 C C . ILE B 1 75 ? -14.898 31.531 11.109 1 81.5 75 ILE B C 1
ATOM 2411 O O . ILE B 1 75 ? -15.672 30.578 10.977 1 81.5 75 ILE B O 1
ATOM 2415 N N . TRP B 1 76 ? -13.805 31.562 11.812 1 82.31 76 TRP B N 1
ATOM 2416 C CA . TRP B 1 76 ? -13.398 30.312 12.43 1 82.31 76 TRP B CA 1
ATOM 2417 C C . TRP B 1 76 ? -14.383 29.891 13.523 1 82.31 76 TRP B C 1
ATOM 2419 O O . TRP B 1 76 ? -14.742 28.719 13.625 1 82.31 76 TRP B O 1
ATOM 2429 N N . LEU B 1 77 ? -14.844 30.844 14.242 1 85.31 77 LEU B N 1
ATOM 2430 C CA . LEU B 1 77 ? -15.781 30.562 15.328 1 85.31 77 LEU B CA 1
ATOM 2431 C C . LEU B 1 77 ? -17.141 30.125 14.781 1 85.31 77 LEU B C 1
ATOM 2433 O O . LEU B 1 77 ? -17.812 29.281 15.367 1 85.31 77 LEU B O 1
ATOM 2437 N N . VAL B 1 78 ? -17.422 30.734 13.719 1 81.19 78 VAL B N 1
ATOM 2438 C CA . VAL B 1 78 ? -18.719 30.422 13.125 1 81.19 78 VAL B CA 1
ATOM 2439 C C . VAL B 1 78 ? -18.656 29.047 12.453 1 81.19 78 VAL B C 1
ATOM 2441 O O . VAL B 1 78 ? -19.578 28.25 12.578 1 81.19 78 VAL B O 1
ATOM 2444 N N . LEU B 1 79 ? -17.641 28.719 11.742 1 80.88 79 LEU B N 1
ATOM 2445 C CA . LEU B 1 79 ? -17.531 27.453 11.016 1 80.88 79 LEU B CA 1
ATOM 2446 C C . LEU B 1 79 ? -17.062 26.328 11.93 1 80.88 79 LEU B C 1
ATOM 2448 O O . LEU B 1 79 ? -17.484 25.188 11.781 1 80.88 79 LEU B O 1
ATOM 2452 N N . ARG B 1 80 ? -16.344 26.562 12.93 1 82.06 80 ARG B N 1
ATOM 2453 C CA . ARG B 1 80 ? -15.812 25.578 13.867 1 82.06 80 ARG B CA 1
ATOM 2454 C C . ARG B 1 80 ? -15.812 24.188 13.258 1 82.06 80 ARG B C 1
ATOM 2456 O O . ARG B 1 80 ? -16.609 23.328 13.648 1 82.06 80 ARG B O 1
ATOM 2463 N N . PRO B 1 81 ? -14.969 24.016 12.312 1 83.75 81 PRO B N 1
ATOM 2464 C CA . PRO B 1 81 ? -14.969 22.703 11.648 1 83.75 81 PRO B CA 1
ATOM 2465 C C . PRO B 1 81 ? -14.633 21.562 12.602 1 83.75 81 PRO B C 1
ATOM 2467 O O . PRO B 1 81 ? -13.688 21.672 13.391 1 83.75 81 PRO B O 1
ATOM 2470 N N . GLN B 1 82 ? -15.562 20.672 12.633 1 89.88 82 GLN B N 1
ATOM 2471 C CA . GLN B 1 82 ? -15.336 19.453 13.414 1 89.88 82 GLN B CA 1
ATOM 2472 C C . GLN B 1 82 ? -15 18.281 12.508 1 89.88 82 GLN B C 1
ATOM 2474 O O . GLN B 1 82 ? -15.477 18.203 11.375 1 89.88 82 GLN B O 1
ATOM 2479 N N . LEU B 1 83 ? -14.188 17.422 13.062 1 92.75 83 LEU B N 1
ATOM 2480 C CA . LEU B 1 83 ? -13.836 16.234 12.297 1 92.75 83 LEU B CA 1
ATOM 2481 C C . LEU B 1 83 ? -15.008 15.258 12.227 1 92.75 83 LEU B C 1
ATOM 2483 O O . LEU B 1 83 ? -15.766 15.125 13.195 1 92.75 83 LEU B O 1
ATOM 2487 N N . PRO B 1 84 ? -15.164 14.719 11.094 1 94.44 84 PRO B N 1
ATOM 2488 C CA . PRO B 1 84 ? -16.219 13.711 10.984 1 94.44 84 PRO B CA 1
ATOM 2489 C C . PRO B 1 84 ? -15.977 12.508 11.898 1 94.44 84 PRO B C 1
ATOM 2491 O O . PRO B 1 84 ? -14.852 12.273 12.328 1 94.44 84 PRO B O 1
ATOM 2494 N N . ASP B 1 85 ? -17.078 11.852 12.18 1 95 85 ASP B N 1
ATOM 2495 C CA . ASP B 1 85 ? -17.016 10.656 13.016 1 95 85 ASP B CA 1
ATOM 2496 C C . ASP B 1 85 ? -17.078 9.391 12.164 1 95 85 ASP B C 1
ATOM 2498 O O . ASP B 1 85 ? -17.891 9.312 11.234 1 95 85 ASP B O 1
ATOM 2502 N N . PHE B 1 86 ? -16.219 8.539 12.555 1 96.56 86 PHE B N 1
ATOM 2503 C CA . PHE B 1 86 ? -16.172 7.258 11.859 1 96.56 86 PHE B CA 1
ATOM 2504 C C . PHE B 1 86 ? -16.484 6.113 12.812 1 96.56 86 PHE B C 1
ATOM 2506 O O . PHE B 1 86 ? -16.031 6.125 13.961 1 96.56 86 PHE B O 1
ATOM 2513 N N . SER B 1 87 ? -17.281 5.223 12.344 1 96.56 87 SER B N 1
ATOM 2514 C CA . SER B 1 87 ? -17.562 4.012 13.102 1 96.56 87 SER B CA 1
ATOM 2515 C C . SER B 1 87 ? -17.688 2.797 12.188 1 96.56 87 SER B C 1
ATOM 2517 O O . SER B 1 87 ? -18.156 2.912 11.055 1 96.56 87 SER B O 1
ATOM 2519 N N . ILE B 1 88 ? -17.156 1.712 12.633 1 96.75 88 ILE B N 1
ATOM 2520 C CA . ILE B 1 88 ? -17.297 0.475 11.867 1 96.75 88 ILE B CA 1
ATOM 2521 C C . ILE B 1 88 ? -18.578 -0.235 12.266 1 96.75 88 ILE B C 1
ATOM 2523 O O . ILE B 1 88 ? -18.797 -0.542 13.438 1 96.75 88 ILE B O 1
ATOM 2527 N N . GLN B 1 89 ? -19.391 -0.459 11.273 1 95.75 89 GLN B N 1
ATOM 2528 C CA . GLN B 1 89 ? -20.703 -1.067 11.531 1 95.75 89 GLN B CA 1
ATOM 2529 C C . GLN B 1 89 ? -20.609 -2.59 11.461 1 95.75 89 GLN B C 1
ATOM 2531 O O . GLN B 1 89 ? -21.25 -3.287 12.25 1 95.75 89 GLN B O 1
ATOM 2536 N N . SER B 1 90 ? -19.859 -2.996 10.492 1 95.75 90 SER B N 1
ATOM 2537 C CA . SER B 1 90 ? -19.734 -4.445 10.359 1 95.75 90 SER B CA 1
ATOM 2538 C C . SER B 1 90 ? -18.422 -4.816 9.664 1 95.75 90 SER B C 1
ATOM 2540 O O . SER B 1 90 ? -17.891 -4.035 8.875 1 95.75 90 SER B O 1
ATOM 2542 N N . LEU B 1 91 ? -17.891 -5.984 10.031 1 96.44 91 LEU B N 1
ATOM 2543 C CA . LEU B 1 91 ? -16.719 -6.609 9.422 1 96.44 91 LEU B CA 1
ATOM 2544 C C . LEU B 1 91 ? -16.922 -8.109 9.273 1 96.44 91 LEU B C 1
ATOM 2546 O O . LEU B 1 91 ? -17.266 -8.797 10.234 1 96.44 91 LEU B O 1
ATOM 2550 N N . SER B 1 92 ? -16.812 -8.508 8.062 1 96.5 92 SER B N 1
ATOM 2551 C CA . SER B 1 92 ? -16.969 -9.938 7.809 1 96.5 92 SER B CA 1
ATOM 2552 C C . SER B 1 92 ? -15.68 -10.531 7.23 1 96.5 92 SER B C 1
ATOM 2554 O O . SER B 1 92 ? -14.992 -9.883 6.438 1 96.5 92 SER B O 1
A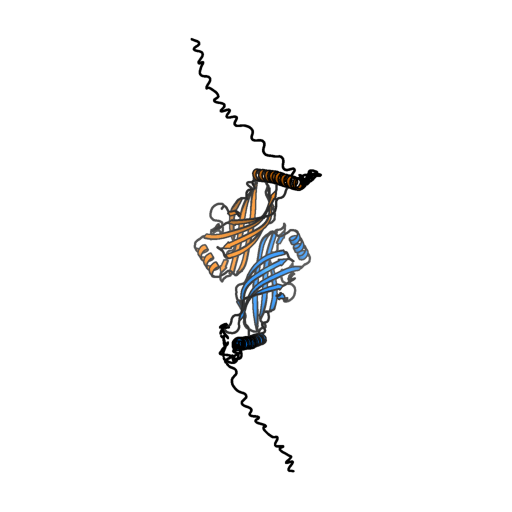TOM 2556 N N . LEU B 1 93 ? -15.375 -11.656 7.684 1 96.31 93 LEU B N 1
ATOM 2557 C CA . LEU B 1 93 ? -14.211 -12.406 7.215 1 96.31 93 LEU B CA 1
ATOM 2558 C C . LEU B 1 93 ? -14.641 -13.703 6.543 1 96.31 93 LEU B C 1
ATOM 2560 O O . LEU B 1 93 ? -15.422 -14.477 7.109 1 96.31 93 LEU B O 1
ATOM 2564 N N . SER B 1 94 ? -14.219 -13.852 5.277 1 94.38 94 SER B N 1
ATOM 2565 C CA . SER B 1 94 ? -14.531 -15.078 4.555 1 94.38 94 SER B CA 1
ATOM 2566 C C . SER B 1 94 ? -13.281 -15.68 3.918 1 94.38 94 SER B C 1
ATOM 2568 O O . SER B 1 94 ? -12.281 -14.977 3.721 1 94.38 94 SER B O 1
ATOM 2570 N N . ASN B 1 95 ? -13.273 -17.047 3.691 1 91.44 95 ASN B N 1
ATOM 2571 C CA . ASN B 1 95 ? -12.219 -17.781 2.994 1 91.44 95 ASN B CA 1
ATOM 2572 C C . ASN B 1 95 ? -10.875 -17.641 3.707 1 91.44 95 ASN B C 1
ATOM 2574 O O . ASN B 1 95 ? -9.844 -17.453 3.062 1 91.44 95 ASN B O 1
ATOM 2578 N N . PHE B 1 96 ? -11.031 -17.797 5.059 1 94.5 96 PHE B N 1
ATOM 2579 C CA . PHE B 1 96 ? -9.797 -17.625 5.809 1 94.5 96 PHE B CA 1
ATOM 2580 C C . PHE B 1 96 ? -9.008 -18.922 5.852 1 94.5 96 PHE B C 1
ATOM 2582 O O . PHE B 1 96 ? -9.547 -19.984 6.191 1 94.5 96 PHE B O 1
ATOM 2589 N N . SER B 1 97 ? -7.77 -18.812 5.363 1 93.81 97 SER B N 1
ATOM 2590 C CA . SER B 1 97 ? -6.82 -19.922 5.469 1 93.81 97 SER B CA 1
ATOM 2591 C C . SER B 1 97 ? -5.406 -19.406 5.719 1 93.81 97 SER B C 1
ATOM 2593 O O . SER B 1 97 ? -4.926 -18.516 5.004 1 93.81 97 SER B O 1
ATOM 2595 N N . ALA B 1 98 ? -4.84 -19.828 6.812 1 93.75 98 ALA B N 1
ATOM 2596 C CA . ALA B 1 98 ? -3.48 -19.422 7.16 1 93.75 98 ALA B CA 1
ATOM 2597 C C . ALA B 1 98 ? -2.615 -20.625 7.484 1 93.75 98 ALA B C 1
ATOM 2599 O O . ALA B 1 98 ? -2.742 -21.219 8.562 1 93.75 98 ALA B O 1
ATOM 2600 N N . ALA B 1 99 ? -1.851 -21.031 6.516 1 92.44 99 ALA B N 1
ATOM 2601 C CA . ALA B 1 99 ? -0.964 -22.188 6.699 1 92.44 99 ALA B CA 1
ATOM 2602 C C . ALA B 1 99 ? 0.348 -21.984 5.945 1 92.44 99 ALA B C 1
ATOM 2604 O O . ALA B 1 99 ? 0.362 -21.422 4.848 1 92.44 99 ALA B O 1
ATOM 2605 N N . ASN B 1 100 ? 1.439 -22.453 6.512 1 92.88 100 ASN B N 1
ATOM 2606 C CA . ASN B 1 100 ? 2.75 -22.469 5.871 1 92.88 100 ASN B CA 1
ATOM 2607 C C . ASN B 1 100 ? 3.133 -21.078 5.375 1 92.88 100 ASN B C 1
ATOM 2609 O O . ASN B 1 100 ? 3.576 -20.906 4.234 1 92.88 100 ASN B O 1
ATOM 2613 N N . GLN B 1 101 ? 2.848 -20.047 6.168 1 93.5 101 GLN B N 1
ATOM 2614 C CA . GLN B 1 101 ? 3.211 -18.656 5.934 1 93.5 101 GLN B CA 1
ATOM 2615 C C . GLN B 1 101 ? 2.508 -18.109 4.695 1 93.5 101 GLN B C 1
ATOM 2617 O O . GLN B 1 101 ? 3.02 -17.188 4.039 1 93.5 101 GLN B O 1
ATOM 2622 N N . ARG B 1 102 ? 1.472 -18.766 4.367 1 93.38 102 ARG B N 1
ATOM 2623 C CA . ARG B 1 102 ? 0.59 -18.297 3.309 1 93.38 102 ARG B CA 1
ATOM 2624 C C . ARG B 1 102 ? -0.825 -18.062 3.832 1 93.38 102 ARG B C 1
ATOM 2626 O O . ARG B 1 102 ? -1.354 -18.891 4.582 1 93.38 102 ARG B O 1
ATOM 2633 N N . VAL B 1 103 ? -1.354 -16.953 3.422 1 95 103 VAL B N 1
ATOM 2634 C CA . VAL B 1 103 ? -2.66 -16.609 3.973 1 95 103 VAL B CA 1
ATOM 2635 C C . VAL B 1 103 ? -3.625 -16.266 2.838 1 95 103 VAL B C 1
ATOM 2637 O O . VAL B 1 103 ? -3.254 -15.578 1.885 1 95 103 VAL B O 1
ATOM 2640 N N . ASN B 1 104 ? -4.766 -16.844 2.902 1 94.62 104 ASN B N 1
ATOM 2641 C CA . ASN B 1 104 ? -5.93 -16.484 2.104 1 94.62 104 ASN B CA 1
ATOM 2642 C C . ASN B 1 104 ? -7.039 -15.891 2.971 1 94.62 104 ASN B C 1
ATOM 2644 O O . ASN B 1 104 ? -7.352 -16.422 4.035 1 94.62 104 ASN B O 1
ATOM 2648 N N . ALA B 1 105 ? -7.566 -14.766 2.541 1 95.19 105 ALA B N 1
ATOM 2649 C CA . ALA B 1 105 ? -8.625 -14.156 3.34 1 95.19 105 ALA B CA 1
ATOM 2650 C C . ALA B 1 105 ? -9.328 -13.047 2.564 1 95.19 105 ALA B C 1
ATOM 2652 O O . ALA B 1 105 ? -8.719 -12.398 1.715 1 95.19 105 ALA B O 1
ATOM 2653 N N . THR B 1 106 ? -10.602 -12.867 2.82 1 95.31 106 THR B N 1
ATOM 2654 C CA . THR B 1 106 ? -11.391 -11.766 2.281 1 95.31 106 THR B CA 1
ATOM 2655 C C . THR B 1 106 ? -12.156 -11.047 3.395 1 95.31 106 THR B C 1
ATOM 2657 O O . THR B 1 106 ? -12.875 -11.688 4.172 1 95.31 106 THR B O 1
ATOM 2660 N N . TRP B 1 107 ? -11.914 -9.766 3.508 1 96.94 107 TRP B N 1
ATOM 2661 C CA . TRP B 1 107 ? -12.633 -8.961 4.492 1 96.94 107 TRP B CA 1
ATOM 2662 C C . TRP B 1 107 ? -13.602 -8 3.812 1 96.94 107 TRP B C 1
ATOM 2664 O O . TRP B 1 107 ? -13.281 -7.43 2.766 1 96.94 107 TRP B O 1
ATOM 2674 N N . ASN B 1 108 ? -14.742 -7.859 4.398 1 96.31 108 ASN B N 1
ATOM 2675 C CA . ASN B 1 108 ? -15.711 -6.844 4.004 1 96.31 108 ASN B CA 1
ATOM 2676 C C . ASN B 1 108 ? -16.109 -5.957 5.18 1 96.31 108 ASN B C 1
ATOM 2678 O O . ASN B 1 108 ? -16.672 -6.438 6.156 1 96.31 108 ASN B O 1
ATOM 2682 N N . ALA B 1 109 ? -15.789 -4.723 5.039 1 96.75 109 ALA B N 1
ATOM 2683 C CA . ALA B 1 109 ? -16.062 -3.791 6.129 1 96.75 109 ALA B CA 1
ATOM 2684 C C . ALA B 1 109 ? -17.078 -2.734 5.707 1 96.75 109 ALA B C 1
ATOM 2686 O O . ALA B 1 109 ? -17.047 -2.256 4.57 1 96.75 109 ALA B O 1
ATOM 2687 N N . GLN B 1 110 ? -17.938 -2.514 6.594 1 96.69 110 GLN B N 1
ATOM 2688 C CA . GLN B 1 110 ? -18.875 -1.397 6.434 1 96.69 110 GLN B CA 1
ATOM 2689 C C . GLN B 1 110 ? -18.578 -0.288 7.438 1 96.69 110 GLN B C 1
ATOM 2691 O O . GLN B 1 110 ? -18.703 -0.488 8.648 1 96.69 110 GLN B O 1
ATOM 2696 N N . ILE B 1 111 ? -18.219 0.855 6.891 1 96.75 111 ILE B N 1
ATOM 2697 C CA . ILE B 1 111 ? -17.828 1.973 7.738 1 96.75 111 ILE B CA 1
ATOM 2698 C C . ILE B 1 111 ? -18.859 3.088 7.648 1 96.75 111 ILE B C 1
ATOM 2700 O O . ILE B 1 111 ? -19.25 3.496 6.551 1 96.75 111 ILE B O 1
ATOM 2704 N N . GLN B 1 112 ? -19.297 3.479 8.742 1 96.88 112 GLN B N 1
ATOM 2705 C CA . GLN B 1 112 ? -20.219 4.602 8.812 1 96.88 112 GLN B CA 1
ATOM 2706 C C . GLN B 1 112 ? -19.469 5.918 9.023 1 96.88 112 GLN B C 1
ATOM 2708 O O . GLN B 1 112 ? -18.609 6.016 9.906 1 96.88 112 GLN B O 1
ATOM 2713 N N . VAL B 1 113 ? -19.766 6.855 8.195 1 96.56 113 VAL B N 1
ATOM 2714 C CA . VAL B 1 113 ? -19.156 8.18 8.281 1 96.56 113 VAL B CA 1
ATOM 2715 C C . VAL B 1 113 ? -20.234 9.219 8.586 1 96.56 113 VAL B C 1
ATOM 2717 O O . VAL B 1 113 ? -21.25 9.297 7.887 1 96.56 113 VAL B O 1
ATOM 2720 N N . SER B 1 114 ? -20.031 9.992 9.664 1 95.5 114 SER B N 1
ATOM 2721 C CA . SER B 1 114 ? -21 11.008 10.062 1 95.5 114 SER B CA 1
ATOM 2722 C C . SER B 1 114 ? -20.344 12.383 10.133 1 95.5 114 SER B C 1
ATOM 2724 O O . SER B 1 114 ? -19.281 12.547 10.734 1 95.5 114 SER B O 1
ATOM 2726 N N . ASN B 1 115 ? -20.953 13.273 9.469 1 94.88 115 ASN B N 1
ATOM 2727 C CA . ASN B 1 115 ? -20.531 14.672 9.523 1 94.88 115 ASN B CA 1
ATOM 2728 C C . ASN B 1 115 ? -21.344 15.461 10.547 1 94.88 115 ASN B C 1
ATOM 2730 O O . ASN B 1 115 ? -22.531 15.734 10.328 1 94.88 115 ASN B O 1
ATOM 2734 N N . PRO B 1 116 ? -20.797 15.859 11.586 1 92.25 116 PRO B N 1
ATOM 2735 C CA . PRO B 1 116 ? -21.531 16.578 12.625 1 92.25 116 PRO B CA 1
ATOM 2736 C C . PRO B 1 116 ? -21.641 18.078 12.344 1 92.25 116 PRO B C 1
ATOM 2738 O O . PRO B 1 116 ? -22.344 18.797 13.07 1 92.25 116 PRO B O 1
ATOM 2741 N N . ASN B 1 117 ? -21.062 18.5 11.312 1 91.81 117 ASN B N 1
ATOM 2742 C CA . ASN B 1 117 ? -21.047 19.938 11.039 1 91.81 117 ASN B CA 1
ATOM 2743 C C . ASN B 1 117 ? -22.375 20.422 10.5 1 91.81 117 ASN B C 1
ATOM 2745 O O . ASN B 1 117 ? -22.969 19.797 9.609 1 91.81 117 ASN B O 1
ATOM 2749 N N . LYS B 1 118 ? -22.797 21.531 10.969 1 89.38 118 LYS B N 1
ATOM 2750 C CA . LYS B 1 118 ? -24.078 22.094 10.578 1 89.38 118 LYS B CA 1
ATOM 2751 C C . LYS B 1 118 ? -23.969 22.891 9.273 1 89.38 118 LYS B C 1
ATOM 2753 O O . LYS B 1 118 ? -24.938 23 8.516 1 89.38 118 LYS B O 1
ATOM 2758 N N . LYS B 1 119 ? -22.875 23.375 9.023 1 89.44 119 LYS B N 1
ATOM 2759 C CA . LYS B 1 119 ? -22.781 24.312 7.906 1 89.44 119 LYS B CA 1
ATOM 2760 C C . LYS B 1 119 ? -21.75 23.828 6.879 1 89.44 119 LYS B C 1
ATOM 2762 O O . LYS B 1 119 ? -21.734 24.328 5.746 1 89.44 119 LYS B O 1
ATOM 2767 N N . LEU B 1 120 ? -20.984 22.906 7.297 1 91.75 120 LEU B N 1
ATOM 2768 C CA . LEU B 1 120 ? -19.891 22.5 6.418 1 91.75 120 LEU B CA 1
ATOM 2769 C C . LEU B 1 120 ? -20.125 21.078 5.883 1 91.75 120 LEU B C 1
ATOM 2771 O O . LEU B 1 120 ? -20.453 20.172 6.648 1 91.75 120 LEU B O 1
ATOM 2775 N N . SER B 1 121 ? -20.062 21.047 4.605 1 94 121 SER B N 1
ATOM 2776 C CA . SER B 1 121 ? -20.016 19.734 3.992 1 94 121 SER B CA 1
ATOM 2777 C C . SER B 1 121 ? -18.578 19.234 3.848 1 94 121 SER B C 1
ATOM 2779 O O . SER B 1 121 ? -17.641 20.031 3.863 1 94 121 SER B O 1
ATOM 2781 N N . VAL B 1 122 ? -18.469 17.953 3.777 1 94.44 122 VAL B N 1
ATOM 2782 C CA . VAL B 1 122 ? -17.125 17.391 3.703 1 94.44 122 VAL B CA 1
ATOM 2783 C C . VAL B 1 122 ? -16.969 16.609 2.395 1 94.44 122 VAL B C 1
ATOM 2785 O O . VAL B 1 122 ? -17.812 15.805 2.039 1 94.44 122 VAL B O 1
ATOM 2788 N N . SER B 1 123 ? -15.953 16.891 1.695 1 94.5 123 SER B N 1
ATOM 2789 C CA . SER B 1 123 ? -15.625 16.172 0.471 1 94.5 123 SER B CA 1
ATOM 2790 C C . SER B 1 123 ? -14.422 15.25 0.676 1 94.5 123 SER B C 1
ATOM 2792 O O . SER B 1 123 ? -13.375 15.688 1.161 1 94.5 123 SER B O 1
ATOM 2794 N N . TYR B 1 124 ? -14.664 14.023 0.324 1 95.25 124 TYR B N 1
ATOM 2795 C CA . TYR B 1 124 ? -13.594 13.031 0.403 1 95.25 124 TYR B CA 1
ATOM 2796 C C . TYR B 1 124 ? -13.008 12.75 -0.975 1 95.25 124 TYR B C 1
ATOM 2798 O O . TYR B 1 124 ? -13.719 12.336 -1.89 1 95.25 124 TYR B O 1
ATOM 2806 N N . GLY B 1 125 ? -11.719 12.984 -1.156 1 93.69 125 GLY B N 1
ATOM 2807 C CA . GLY B 1 125 ? -11.031 12.711 -2.406 1 93.69 125 GLY B CA 1
ATOM 2808 C C . GLY B 1 125 ? -10.5 11.289 -2.498 1 93.69 125 GLY B C 1
ATOM 2809 O O . GLY B 1 125 ? -11.266 10.352 -2.701 1 93.69 125 GLY B O 1
ATOM 2810 N N . GLU B 1 126 ? -9.266 11.188 -2.232 1 92.94 126 GLU B N 1
ATOM 2811 C CA . GLU B 1 126 ? -8.664 9.859 -2.215 1 92.94 126 GLU B CA 1
ATOM 2812 C C . GLU B 1 126 ? -8.773 9.219 -0.835 1 92.94 126 GLU B C 1
ATOM 2814 O O . GLU B 1 126 ? -8.406 9.828 0.17 1 92.94 126 GLU B O 1
ATOM 2819 N N . VAL B 1 127 ? -9.383 8.039 -0.869 1 95.94 127 VAL B N 1
ATOM 2820 C CA . VAL B 1 127 ? -9.547 7.309 0.384 1 95.94 127 VAL B CA 1
ATOM 2821 C C . VAL B 1 127 ? -8.898 5.934 0.266 1 95.94 127 VAL B C 1
ATOM 2823 O O . VAL B 1 127 ? -9.234 5.156 -0.63 1 95.94 127 VAL B O 1
ATOM 2826 N N . VAL B 1 128 ? -7.957 5.688 1.104 1 95.88 128 VAL B N 1
ATOM 2827 C CA . VAL B 1 128 ? -7.277 4.398 1.135 1 95.88 128 VAL B CA 1
ATOM 2828 C C . VAL B 1 128 ? -7.512 3.723 2.486 1 95.88 128 VAL B C 1
ATOM 2830 O O . VAL B 1 128 ? -7.355 4.352 3.535 1 95.88 128 VAL B O 1
ATOM 2833 N N . SER B 1 129 ? -7.969 2.539 2.412 1 97 129 SER B N 1
ATOM 2834 C CA . SER B 1 129 ? -8.219 1.776 3.631 1 97 129 SER B CA 1
ATOM 2835 C C . SER B 1 129 ? -7.312 0.55 3.711 1 97 129 SER B C 1
ATOM 2837 O O . SER B 1 129 ? -7.141 -0.167 2.723 1 97 129 SER B O 1
ATOM 2839 N N . SER B 1 130 ? -6.734 0.316 4.887 1 96.81 130 SER B N 1
ATOM 2840 C CA . SER B 1 130 ? -5.832 -0.81 5.105 1 96.81 130 SER B CA 1
ATOM 2841 C C . SER B 1 130 ? -6.262 -1.64 6.309 1 96.81 130 SER B C 1
ATOM 2843 O O . SER B 1 130 ? -6.898 -1.122 7.23 1 96.81 130 SER B O 1
ATOM 2845 N N . ILE B 1 131 ? -5.922 -2.883 6.207 1 97 131 ILE B N 1
ATOM 2846 C CA . ILE B 1 131 ? -6.25 -3.785 7.305 1 97 131 ILE B CA 1
ATOM 2847 C C . ILE B 1 131 ? -4.973 -4.418 7.852 1 97 131 ILE B C 1
ATOM 2849 O O . ILE B 1 131 ? -4.066 -4.762 7.086 1 97 131 ILE B O 1
ATOM 2853 N N . PHE B 1 132 ? -4.945 -4.57 9.203 1 97.25 132 PHE B N 1
ATOM 2854 C CA . PHE B 1 132 ? -3.768 -5.066 9.906 1 97.25 132 PHE B CA 1
ATOM 2855 C C . PHE B 1 132 ? -4.148 -6.141 10.914 1 97.25 132 PHE B C 1
ATOM 2857 O O . PHE B 1 132 ? -5.27 -6.148 11.43 1 97.25 132 PHE B O 1
ATOM 2864 N N . HIS B 1 133 ? -3.33 -7.031 11.07 1 97.12 133 HIS B N 1
ATOM 2865 C CA . HIS B 1 133 ? -3.344 -7.871 12.258 1 97.12 133 HIS B CA 1
ATOM 2866 C C . HIS B 1 133 ? -2.287 -7.422 13.266 1 97.12 133 HIS B C 1
ATOM 2868 O O . HIS B 1 133 ? -1.088 -7.566 13.016 1 97.12 133 HIS B O 1
ATOM 2874 N N . LYS B 1 134 ? -2.828 -6.824 14.32 1 94.81 134 LYS B N 1
ATOM 2875 C CA . LYS B 1 134 ? -1.937 -6.121 15.234 1 94.81 134 LYS B CA 1
ATOM 2876 C C . LYS B 1 134 ? -1.172 -5.016 14.523 1 94.81 134 LYS B C 1
ATOM 2878 O O . LYS B 1 134 ? -1.774 -4.074 13.992 1 94.81 134 LYS B O 1
ATOM 2883 N N . ASP B 1 135 ? 0.092 -5.164 14.258 1 93.19 135 ASP B N 1
ATOM 2884 C CA . ASP B 1 135 ? 0.86 -4.129 13.578 1 93.19 135 ASP B CA 1
ATOM 2885 C C . ASP B 1 135 ? 1.342 -4.613 12.211 1 93.19 135 ASP B C 1
ATOM 2887 O O . ASP B 1 135 ? 2.049 -3.893 11.5 1 93.19 135 ASP B O 1
ATOM 2891 N N . TYR B 1 136 ? 0.935 -5.797 11.867 1 95 136 TYR B N 1
ATOM 2892 C CA . TYR B 1 136 ? 1.376 -6.379 10.609 1 95 136 TYR B CA 1
ATOM 2893 C C . TYR B 1 136 ? 0.409 -6.035 9.484 1 95 136 TYR B C 1
ATOM 2895 O O . TYR B 1 136 ? -0.781 -6.348 9.562 1 95 136 TYR B O 1
ATOM 2903 N N . PHE B 1 137 ? 0.899 -5.422 8.43 1 94.5 137 PHE B N 1
ATOM 2904 C CA . PHE B 1 137 ? 0.106 -5.035 7.27 1 94.5 137 PHE B CA 1
ATOM 2905 C C . PHE B 1 137 ? -0.357 -6.262 6.496 1 94.5 137 PHE B C 1
ATOM 2907 O O . PHE B 1 137 ? 0.438 -7.16 6.211 1 94.5 137 PHE B O 1
ATOM 2914 N N . LEU B 1 138 ? -1.646 -6.254 6.137 1 94.81 138 LEU B N 1
ATOM 2915 C CA . LEU B 1 138 ? -2.184 -7.391 5.398 1 94.81 138 LEU B CA 1
ATOM 2916 C C . LEU B 1 138 ? -2.59 -6.984 3.988 1 94.81 138 LEU B C 1
ATOM 2918 O O . LEU B 1 138 ? -2.047 -7.5 3.008 1 94.81 138 LEU B O 1
ATOM 2922 N N . SER B 1 139 ? -3.492 -6.074 3.961 1 94.44 139 SER B N 1
ATOM 2923 C CA . SER B 1 139 ? -3.996 -5.68 2.65 1 94.44 139 SER B CA 1
ATOM 2924 C C . SER B 1 139 ? -4.539 -4.254 2.676 1 94.44 139 SER B C 1
ATOM 2926 O O . SER B 1 139 ? -4.762 -3.688 3.748 1 94.44 139 SER B O 1
ATOM 2928 N N . GLU B 1 140 ? -4.684 -3.668 1.487 1 94.38 140 GLU B N 1
ATOM 2929 C CA . GLU B 1 140 ? -5.262 -2.334 1.366 1 94.38 140 GLU B CA 1
ATOM 2930 C C . GLU B 1 140 ? -6.191 -2.24 0.16 1 94.38 140 GLU B C 1
ATOM 2932 O O . GLU B 1 140 ? -6.09 -3.041 -0.772 1 94.38 140 GLU B O 1
ATOM 2937 N N . THR B 1 141 ? -7.133 -1.387 0.281 1 94.44 141 THR B N 1
ATOM 2938 C CA . THR B 1 141 ? -8.078 -1.141 -0.801 1 94.44 141 THR B CA 1
ATOM 2939 C C . THR B 1 141 ? -8.391 0.349 -0.918 1 94.44 141 THR B C 1
ATOM 2941 O O . THR B 1 141 ? -8.062 1.13 -0.023 1 94.44 141 THR B O 1
ATOM 2944 N N . ARG B 1 142 ? -8.953 0.663 -2.057 1 94.19 142 ARG B N 1
ATOM 2945 C CA . ARG B 1 142 ? -9.32 2.057 -2.289 1 94.19 142 ARG B CA 1
ATOM 2946 C C . ARG B 1 142 ? -10.836 2.236 -2.279 1 94.19 142 ARG B C 1
ATOM 2948 O O . ARG B 1 142 ? -11.57 1.383 -2.781 1 94.19 142 ARG B O 1
ATOM 2955 N N . ILE B 1 143 ? -11.188 3.332 -1.725 1 94.06 143 ILE B N 1
ATOM 2956 C CA . ILE B 1 143 ? -12.594 3.73 -1.717 1 94.06 143 ILE B CA 1
ATOM 2957 C C . ILE B 1 143 ? -12.789 4.949 -2.617 1 94.06 143 ILE B C 1
ATOM 2959 O O . ILE B 1 143 ? -11.984 5.887 -2.584 1 94.06 143 ILE B O 1
ATOM 2963 N N . GLY B 1 144 ? -13.789 4.918 -3.436 1 93.19 144 GLY B N 1
ATOM 2964 C CA . GLY B 1 144 ? -14.047 6.027 -4.336 1 93.19 144 GLY B CA 1
ATOM 2965 C C . GLY B 1 144 ? -14.336 7.328 -3.611 1 93.19 144 GLY B C 1
ATOM 2966 O O . GLY B 1 144 ? -14.75 7.316 -2.447 1 93.19 144 GLY B O 1
ATOM 2967 N N . PRO B 1 145 ? -14.055 8.383 -4.312 1 94.12 145 PRO B N 1
ATOM 2968 C CA . PRO B 1 145 ? -14.367 9.68 -3.705 1 94.12 145 PRO B CA 1
ATOM 2969 C C . PRO B 1 145 ? -15.859 9.883 -3.469 1 94.12 145 PRO B C 1
ATOM 2971 O O . PRO B 1 145 ? -16.688 9.312 -4.188 1 94.12 145 PRO B O 1
ATOM 2974 N N . PHE B 1 146 ? -16.25 10.656 -2.422 1 93.81 146 PHE B N 1
ATOM 2975 C CA . PHE B 1 146 ? -17.641 10.945 -2.125 1 93.81 146 PHE B CA 1
ATOM 2976 C C . PHE B 1 146 ? -17.766 12.25 -1.339 1 93.81 146 PHE B C 1
ATOM 2978 O O . PHE B 1 146 ? -16.766 12.766 -0.829 1 93.81 146 PHE B O 1
ATOM 2985 N N . VAL B 1 147 ? -18.969 12.766 -1.347 1 93.31 147 VAL B N 1
ATOM 2986 C CA . VAL B 1 147 ? -19.266 14 -0.63 1 93.31 147 VAL B CA 1
ATOM 2987 C C . VAL B 1 147 ? -20.328 13.75 0.43 1 93.31 147 VAL B C 1
ATOM 2989 O O . VAL B 1 147 ? -21.297 13.031 0.182 1 93.31 147 VAL B O 1
ATOM 2992 N N . GLN B 1 148 ? -20.016 14.297 1.534 1 93.81 148 GLN B N 1
ATOM 2993 C CA . GLN B 1 148 ? -20.984 14.188 2.627 1 93.81 148 GLN B CA 1
ATOM 2994 C C . GLN B 1 148 ? -21.609 15.547 2.941 1 93.81 148 GLN B C 1
ATOM 2996 O O . GLN B 1 148 ? -20.906 16.531 3.154 1 93.81 148 GLN B O 1
ATOM 3001 N N . GLY B 1 149 ? -22.938 15.484 2.996 1 92 149 GLY B N 1
ATOM 3002 C CA . GLY B 1 149 ? -23.641 16.719 3.32 1 92 149 GLY B CA 1
ATOM 3003 C C . GLY B 1 149 ? -23.562 17.078 4.793 1 92 149 GLY B C 1
ATOM 3004 O O . GLY B 1 149 ? -22.906 16.391 5.574 1 92 149 GLY B O 1
ATOM 3005 N N . THR B 1 150 ? -24.281 18.172 5.09 1 91.56 150 THR B N 1
ATOM 3006 C CA . THR B 1 150 ? -24.281 18.641 6.465 1 91.56 150 THR B CA 1
ATOM 3007 C C . THR B 1 150 ? -25.125 17.734 7.355 1 91.56 150 THR B C 1
ATOM 3009 O O . THR B 1 150 ? -26.172 17.25 6.934 1 91.56 150 THR B O 1
ATOM 3012 N N . ARG B 1 151 ? -24.641 17.5 8.508 1 92.31 151 ARG B N 1
ATOM 3013 C CA . ARG B 1 151 ? -25.328 16.688 9.5 1 92.31 151 ARG B CA 1
ATOM 3014 C C . ARG B 1 151 ? -25.875 15.414 8.883 1 92.31 151 ARG B C 1
ATOM 3016 O O . ARG B 1 151 ? -27.031 15.062 9.102 1 92.31 151 ARG B O 1
ATOM 3023 N N . SER B 1 152 ? -25.016 14.82 8.078 1 92.62 152 SER B N 1
ATOM 3024 C CA . SER B 1 152 ? -25.438 13.609 7.391 1 92.62 152 SER B CA 1
ATOM 3025 C C . SER B 1 152 ? -24.562 12.422 7.758 1 92.62 152 SER B C 1
ATOM 3027 O O . SER B 1 152 ? -23.438 12.602 8.234 1 92.62 152 SER B O 1
ATOM 3029 N N . ALA B 1 153 ? -25.281 11.273 7.621 1 93.25 153 ALA B N 1
ATOM 3030 C CA . ALA B 1 153 ? -24.562 10.023 7.863 1 93.25 153 ALA B CA 1
ATOM 3031 C C . ALA B 1 153 ? -24.625 9.109 6.641 1 93.25 153 ALA B C 1
ATOM 3033 O O . ALA B 1 153 ? -25.641 9.062 5.941 1 93.25 153 ALA B O 1
ATOM 3034 N N . GLY B 1 154 ? -23.469 8.594 6.293 1 93.19 154 GLY B N 1
ATOM 3035 C CA . GLY B 1 154 ? -23.391 7.645 5.191 1 93.19 154 GLY B CA 1
ATOM 3036 C C . GLY B 1 154 ? -22.5 6.449 5.488 1 93.19 154 GLY B C 1
ATOM 3037 O O . GLY B 1 154 ? -21.766 6.449 6.469 1 93.19 154 GLY B O 1
ATOM 3038 N N . ALA B 1 155 ? -22.766 5.434 4.648 1 94.5 155 ALA B N 1
ATOM 3039 C CA . ALA B 1 155 ? -21.969 4.219 4.812 1 94.5 155 ALA B CA 1
ATOM 3040 C C . ALA B 1 155 ? -21.094 3.965 3.586 1 94.5 155 ALA B C 1
ATOM 3042 O O . ALA B 1 155 ? -21.531 4.188 2.453 1 94.5 155 ALA B O 1
ATOM 3043 N N . VAL B 1 156 ? -19.922 3.641 3.906 1 94.38 156 VAL B N 1
ATOM 3044 C CA . VAL B 1 156 ? -19.016 3.264 2.824 1 94.38 156 VAL B CA 1
ATOM 3045 C C . VAL B 1 156 ? -18.484 1.85 3.062 1 94.38 156 VAL B C 1
ATOM 3047 O O . VAL B 1 156 ? -18.25 1.451 4.207 1 94.38 156 VAL B O 1
ATOM 3050 N N . GLY B 1 157 ? -18.375 1.147 1.924 1 94.81 157 GLY B N 1
ATOM 3051 C CA . GLY B 1 157 ? -17.875 -0.214 2.014 1 94.81 157 GLY B CA 1
ATOM 3052 C C . GLY B 1 157 ? -16.438 -0.35 1.551 1 94.81 157 GLY B C 1
ATOM 3053 O O . GLY B 1 157 ? -16 0.355 0.638 1 94.81 157 GLY B O 1
ATOM 3054 N N . ALA B 1 158 ? -15.727 -1.225 2.25 1 95.06 158 ALA B N 1
ATOM 3055 C CA . ALA B 1 158 ? -14.359 -1.562 1.869 1 95.06 158 ALA B CA 1
ATOM 3056 C C . ALA B 1 158 ? -14.133 -3.07 1.895 1 95.06 158 ALA B C 1
ATOM 3058 O O . ALA B 1 158 ? -14.5 -3.742 2.863 1 95.06 158 ALA B O 1
ATOM 3059 N N . SER B 1 159 ? -13.594 -3.545 0.827 1 95.81 159 SER B N 1
ATOM 3060 C CA . SER B 1 159 ? -13.297 -4.973 0.73 1 95.81 159 SER B CA 1
ATOM 3061 C C . SER B 1 159 ? -11.805 -5.219 0.562 1 95.81 159 SER B C 1
ATOM 3063 O O . SER B 1 159 ? -11.141 -4.539 -0.226 1 95.81 159 SER B O 1
ATOM 3065 N N . TYR B 1 160 ? -11.328 -6.133 1.361 1 95.06 160 TYR B N 1
ATOM 3066 C CA . TYR B 1 160 ? -9.922 -6.516 1.312 1 95.06 160 TYR B CA 1
ATOM 3067 C C . TYR B 1 160 ? -9.766 -7.988 0.953 1 95.06 160 TYR B C 1
ATOM 3069 O O . TYR B 1 160 ? -10.625 -8.805 1.294 1 95.06 160 TYR B O 1
ATOM 3077 N N . SER B 1 161 ? -8.734 -8.289 0.292 1 93.31 161 SER B N 1
ATOM 3078 C CA . SER B 1 161 ? -8.508 -9.688 -0.042 1 93.31 161 SER B CA 1
ATOM 3079 C C . SER B 1 161 ? -7.02 -10.016 -0.086 1 93.31 161 SER B C 1
ATOM 3081 O O . SER B 1 161 ? -6.203 -9.172 -0.45 1 93.31 161 SER B O 1
ATOM 3083 N N . LEU B 1 162 ? -6.715 -11.172 0.383 1 93.06 162 LEU B N 1
ATOM 3084 C CA . LEU B 1 162 ? -5.406 -11.805 0.268 1 93.06 162 LEU B CA 1
ATOM 3085 C C . LEU B 1 162 ? -5.512 -13.156 -0.427 1 93.06 162 LEU B C 1
ATOM 3087 O O . LEU B 1 162 ? -6.371 -13.969 -0.077 1 93.06 162 LEU B O 1
ATOM 3091 N N . VAL B 1 163 ? -4.676 -13.312 -1.414 1 92.5 163 VAL B N 1
ATOM 3092 C CA . VAL B 1 163 ? -4.648 -14.609 -2.086 1 92.5 163 VAL B CA 1
ATOM 3093 C C . VAL B 1 163 ? -3.232 -15.18 -2.064 1 92.5 163 VAL B C 1
ATOM 3095 O O . VAL B 1 163 ? -2.332 -14.641 -2.713 1 92.5 163 VAL B O 1
ATOM 3098 N N . ASP B 1 164 ? -3.062 -16.25 -1.332 1 91.56 164 ASP B N 1
ATOM 3099 C CA . ASP B 1 164 ? -1.804 -16.969 -1.264 1 91.56 164 ASP B CA 1
ATOM 3100 C C . ASP B 1 164 ? -0.633 -16.031 -0.993 1 91.56 164 ASP B C 1
ATOM 3102 O O . ASP B 1 164 ? 0.405 -16.125 -1.652 1 91.56 164 ASP B O 1
ATOM 3106 N N . SER B 1 165 ? -0.868 -15.141 -0.072 1 92.44 165 SER B N 1
ATOM 3107 C CA . SER B 1 165 ? 0.14 -14.125 0.224 1 92.44 165 SER B CA 1
ATOM 3108 C C . SER B 1 165 ? 1.016 -14.547 1.399 1 92.44 165 SER B C 1
ATOM 3110 O O . SER B 1 165 ? 0.545 -15.211 2.326 1 92.44 165 SER B O 1
ATOM 3112 N N . PHE B 1 166 ? 2.217 -14.242 1.252 1 94.06 166 PHE B N 1
ATOM 3113 C CA . PHE B 1 166 ? 3.145 -14.562 2.33 1 94.06 166 PHE B CA 1
ATOM 3114 C C . PHE B 1 166 ? 2.873 -13.695 3.553 1 94.06 166 PHE B C 1
ATOM 3116 O O . PHE B 1 166 ? 2.652 -12.484 3.43 1 94.06 166 PHE B O 1
ATOM 3123 N N . VAL B 1 167 ? 2.799 -14.281 4.672 1 94.5 167 VAL B N 1
ATOM 3124 C CA . VAL B 1 167 ? 2.705 -13.633 5.977 1 94.5 167 VAL B CA 1
ATOM 3125 C C . VAL B 1 167 ? 3.705 -14.258 6.941 1 94.5 167 VAL B C 1
ATOM 3127 O O . VAL B 1 167 ? 3.939 -15.469 6.902 1 94.5 167 VAL B O 1
ATOM 3130 N N . ASP B 1 168 ? 4.25 -13.414 7.754 1 94.19 168 ASP B N 1
ATOM 3131 C CA . ASP B 1 168 ? 5.25 -13.898 8.695 1 94.19 168 ASP B CA 1
ATOM 3132 C C . ASP B 1 168 ? 4.691 -15.031 9.562 1 94.19 168 ASP B C 1
ATOM 3134 O O . ASP B 1 168 ? 3.527 -14.984 9.969 1 94.19 168 ASP B O 1
ATOM 3138 N N . GLY B 1 169 ? 5.625 -16.016 9.812 1 94.94 169 GLY B N 1
ATOM 3139 C CA . GLY B 1 169 ? 5.199 -17.172 10.578 1 94.94 169 GLY B CA 1
ATOM 3140 C C . GLY B 1 169 ? 4.637 -16.812 11.938 1 94.94 169 GLY B C 1
ATOM 3141 O O . GLY B 1 169 ? 3.635 -17.391 12.375 1 94.94 169 GLY B O 1
ATOM 3142 N N . LYS B 1 170 ? 5.293 -15.914 12.562 1 95.06 170 LYS B N 1
ATOM 3143 C CA . LYS B 1 170 ? 4.84 -15.5 13.883 1 95.06 170 LYS B CA 1
ATOM 3144 C C . LYS B 1 170 ? 3.426 -14.922 13.828 1 95.06 170 LYS B C 1
ATOM 3146 O O . LYS B 1 170 ? 2.627 -15.133 14.742 1 95.06 170 LYS B O 1
ATOM 3151 N N . VAL B 1 171 ? 3.18 -14.219 12.797 1 95.5 171 VAL B N 1
ATOM 3152 C CA . VAL B 1 171 ? 1.866 -13.602 12.633 1 95.5 171 VAL B CA 1
ATOM 3153 C C . VAL B 1 171 ? 0.828 -14.68 12.312 1 95.5 171 VAL B C 1
ATOM 3155 O O . VAL B 1 171 ? -0.286 -14.648 12.844 1 95.5 171 VAL B O 1
ATOM 3158 N N . VAL B 1 172 ? 1.193 -15.617 11.461 1 95.94 172 VAL B N 1
ATOM 3159 C CA . VAL B 1 172 ? 0.296 -16.719 11.125 1 95.94 172 VAL B CA 1
ATOM 3160 C C . VAL B 1 172 ? -0.051 -17.5 12.391 1 95.94 172 VAL B C 1
ATOM 3162 O O . VAL B 1 172 ? -1.214 -17.859 12.617 1 95.94 172 VAL B O 1
ATOM 3165 N N . ASP B 1 173 ? 0.928 -17.75 13.203 1 96.06 173 ASP B N 1
ATOM 3166 C CA . ASP B 1 173 ? 0.703 -18.469 14.461 1 96.06 173 ASP B CA 1
ATOM 3167 C C . ASP B 1 173 ? -0.218 -17.672 15.383 1 96.06 173 ASP B C 1
ATOM 3169 O O . ASP B 1 173 ? -1.115 -18.234 16.016 1 96.06 173 ASP B O 1
ATOM 3173 N N . ALA B 1 174 ? -0.012 -16.453 15.398 1 95.88 174 ALA B N 1
ATOM 3174 C CA . ALA B 1 174 ? -0.845 -15.602 16.234 1 95.88 174 ALA B CA 1
ATOM 3175 C C . ALA B 1 174 ? -2.291 -15.594 15.75 1 95.88 174 ALA B C 1
ATOM 3177 O O . ALA B 1 174 ? -3.223 -15.664 16.547 1 95.88 174 ALA B O 1
ATOM 3178 N N . MET B 1 175 ? -2.467 -15.492 14.5 1 94.94 175 MET B N 1
ATOM 3179 C CA . MET B 1 175 ? -3.809 -15.508 13.93 1 94.94 175 MET B CA 1
ATOM 3180 C C . MET B 1 175 ? -4.504 -16.844 14.195 1 94.94 175 MET B C 1
ATOM 3182 O O . MET B 1 175 ? -5.691 -16.875 14.531 1 94.94 175 MET B O 1
ATOM 3186 N N . ASN B 1 176 ? -3.729 -17.875 14.047 1 95.06 176 ASN B N 1
ATOM 3187 C CA . ASN B 1 176 ? -4.293 -19.203 14.289 1 95.06 176 ASN B CA 1
ATOM 3188 C C . ASN B 1 176 ? -4.613 -19.406 15.766 1 95.06 176 ASN B C 1
ATOM 3190 O O . ASN B 1 176 ? -5.59 -20.078 16.094 1 95.06 176 ASN B O 1
ATOM 3194 N N . GLU B 1 177 ? -3.799 -18.891 16.547 1 95.31 177 GLU B N 1
ATOM 3195 C CA . GLU B 1 177 ? -4.078 -18.969 17.984 1 95.31 177 GLU B CA 1
ATOM 3196 C C . GLU B 1 177 ? -5.363 -18.219 18.328 1 95.31 177 GLU B C 1
ATOM 3198 O O . GLU B 1 177 ? -6.184 -18.703 19.109 1 95.31 177 GLU B O 1
ATOM 3203 N N . GLU B 1 178 ? -5.504 -17.094 17.766 1 95.06 178 GLU B N 1
ATOM 3204 C CA . GLU B 1 178 ? -6.723 -16.328 18 1 95.06 178 GLU B CA 1
ATOM 3205 C C . GLU B 1 178 ? -7.941 -17.031 17.422 1 95.06 178 GLU B C 1
ATOM 3207 O O . GLU B 1 178 ? -9.016 -17.031 18.031 1 95.06 178 GLU B O 1
ATOM 3212 N N . ARG B 1 179 ? -7.77 -17.516 16.266 1 94.12 179 ARG B N 1
ATOM 3213 C CA . ARG B 1 179 ? -8.859 -18.25 15.641 1 94.12 179 ARG B CA 1
ATOM 3214 C C . ARG B 1 179 ? -9.312 -19.406 16.531 1 94.12 179 ARG B C 1
ATOM 3216 O O . ARG B 1 179 ? -10.508 -19.656 16.688 1 94.12 179 ARG B O 1
ATOM 3223 N N . SER B 1 180 ? -8.344 -20.125 17.047 1 93.88 180 SER B N 1
ATOM 3224 C CA . SER B 1 180 ? -8.656 -21.234 17.938 1 93.88 180 SER B CA 1
ATOM 3225 C C . SER B 1 180 ? -9.336 -20.75 19.219 1 93.88 180 SER B C 1
ATOM 3227 O O . SER B 1 180 ? -10.102 -21.484 19.828 1 93.88 180 SER B O 1
ATOM 3229 N N . GLY B 1 181 ? -9.039 -19.547 19.562 1 93.88 181 GLY B N 1
ATOM 3230 C CA . GLY B 1 181 ? -9.672 -18.938 20.719 1 93.88 181 GLY B CA 1
ATOM 3231 C C . GLY B 1 181 ? -11.078 -18.453 20.453 1 93.88 181 GLY B C 1
ATOM 3232 O O . GLY B 1 181 ? -11.797 -18.078 21.391 1 93.88 181 GLY B O 1
ATOM 3233 N N . GLY B 1 182 ? -11.461 -18.375 19.234 1 92.75 182 GLY B N 1
ATOM 3234 C CA . GLY B 1 182 ? -12.844 -18.078 18.891 1 92.75 182 GLY B CA 1
ATOM 3235 C C . GLY B 1 182 ? -13.023 -16.703 18.266 1 92.75 182 GLY B C 1
ATOM 3236 O O . GLY B 1 182 ? -14.094 -16.391 17.734 1 92.75 182 GLY B O 1
ATOM 3237 N N . GLU B 1 183 ? -12.023 -15.891 18.5 1 94.44 183 GLU B N 1
ATOM 3238 C CA . GLU B 1 183 ? -12.141 -14.547 17.938 1 94.44 183 GLU B CA 1
ATOM 3239 C C . GLU B 1 183 ? -10.82 -14.078 17.344 1 94.44 183 GLU B C 1
ATOM 3241 O O . GLU B 1 183 ? -9.75 -14.367 17.891 1 94.44 183 GLU B O 1
ATOM 3246 N N . MET B 1 184 ? -10.93 -13.438 16.234 1 95.75 184 MET B N 1
ATOM 3247 C CA . MET B 1 184 ? -9.781 -12.805 15.602 1 95.75 184 MET B CA 1
ATOM 3248 C C . MET B 1 184 ? -9.93 -11.289 15.594 1 95.75 184 MET B C 1
ATOM 3250 O O . MET B 1 184 ? -11.031 -10.773 15.367 1 95.75 184 MET B O 1
ATOM 3254 N N . LYS B 1 185 ? -8.891 -10.625 15.883 1 95.81 185 LYS B N 1
ATOM 3255 C CA . LYS B 1 185 ? -8.953 -9.164 15.945 1 95.81 185 LYS B CA 1
ATOM 3256 C C . LYS B 1 185 ? -8.141 -8.531 14.82 1 95.81 185 LYS B C 1
ATOM 3258 O O . LYS B 1 185 ? -7.035 -8.992 14.516 1 95.81 185 LYS B O 1
ATOM 3263 N N . PHE B 1 186 ? -8.711 -7.555 14.234 1 97 186 PHE B N 1
ATOM 3264 C CA . PHE B 1 186 ? -8.039 -6.836 13.156 1 97 186 PHE B CA 1
ATOM 3265 C C . PHE B 1 186 ? -8.109 -5.332 13.391 1 97 186 PHE B C 1
ATOM 3267 O O . PHE B 1 186 ? -9.008 -4.844 14.078 1 97 186 PHE B O 1
ATOM 3274 N N . ASN B 1 187 ? -7.168 -4.645 12.859 1 97.62 187 ASN B N 1
ATOM 3275 C CA . ASN B 1 187 ? -7.129 -3.188 12.883 1 97.62 187 ASN B CA 1
ATOM 3276 C C . ASN B 1 187 ? -7.32 -2.594 11.492 1 97.62 187 ASN B C 1
ATOM 3278 O O . ASN B 1 187 ? -6.766 -3.102 10.516 1 97.62 187 ASN B O 1
ATOM 3282 N N . LEU B 1 188 ? -8.133 -1.632 11.477 1 97.62 188 LEU B N 1
ATOM 3283 C CA . LEU B 1 188 ? -8.367 -0.95 10.203 1 97.62 188 LEU B CA 1
ATOM 3284 C C . LEU B 1 188 ? -7.855 0.486 10.258 1 97.62 188 LEU B C 1
ATOM 3286 O O . LEU B 1 188 ? -8.031 1.176 11.266 1 97.62 188 LEU B O 1
ATOM 3290 N N . LYS B 1 189 ? -7.23 0.856 9.227 1 97.81 189 LYS B N 1
ATOM 3291 C CA . LYS B 1 189 ? -6.742 2.223 9.07 1 97.81 189 LYS B CA 1
ATOM 3292 C C . LYS B 1 189 ? -7.27 2.855 7.785 1 97.81 189 LYS B C 1
ATOM 3294 O O . LYS B 1 189 ? -7.164 2.264 6.707 1 97.81 189 LYS B O 1
ATOM 3299 N N . VAL B 1 190 ? -7.836 3.988 7.895 1 97.62 190 VAL B N 1
ATOM 3300 C CA . VAL B 1 190 ? -8.336 4.715 6.73 1 97.62 190 VAL B CA 1
ATOM 3301 C C . VAL B 1 190 ? -7.641 6.07 6.633 1 97.62 190 VAL B C 1
ATOM 3303 O O . VAL B 1 190 ? -7.602 6.828 7.605 1 97.62 190 VAL B O 1
ATOM 3306 N N . ILE B 1 191 ? -7.074 6.328 5.523 1 97.56 191 ILE B N 1
ATOM 3307 C CA . ILE B 1 191 ? -6.477 7.629 5.23 1 97.56 191 ILE B CA 1
ATOM 3308 C C . ILE B 1 191 ? -7.246 8.312 4.102 1 97.56 191 ILE B C 1
ATOM 3310 O O . ILE B 1 191 ? -7.414 7.738 3.021 1 97.56 191 ILE B O 1
ATOM 3314 N N . ALA B 1 192 ? -7.715 9.43 4.383 1 96.94 192 ALA B N 1
ATOM 3315 C CA . ALA B 1 192 ? -8.531 10.133 3.393 1 96.94 192 ALA B CA 1
ATOM 3316 C C . ALA B 1 192 ? -8.078 11.578 3.236 1 96.94 192 ALA B C 1
ATOM 3318 O O . ALA B 1 192 ? -7.672 12.219 4.211 1 96.94 192 ALA B O 1
ATOM 3319 N N . ASP B 1 193 ? -8.102 11.984 2.041 1 96.12 193 ASP B N 1
ATOM 3320 C CA . ASP B 1 193 ? -7.957 13.406 1.736 1 96.12 193 ASP B CA 1
ATOM 3321 C C . ASP B 1 193 ? -9.305 14.117 1.797 1 96.12 193 ASP B C 1
ATOM 3323 O O . ASP B 1 193 ? -10.203 13.828 1 1 96.12 193 ASP B O 1
ATOM 3327 N N . VAL B 1 194 ? -9.414 15.078 2.734 1 95.12 194 VAL B N 1
ATOM 3328 C CA . VAL B 1 194 ? -10.727 15.672 2.967 1 95.12 194 VAL B CA 1
ATOM 3329 C C . VAL B 1 194 ? -10.641 17.188 2.805 1 95.12 194 VAL B C 1
ATOM 3331 O O . VAL B 1 194 ? -9.578 17.781 3.018 1 95.12 194 VAL B O 1
ATOM 3334 N N . ALA B 1 195 ? -11.742 17.703 2.363 1 94.25 195 ALA B N 1
ATOM 3335 C CA . ALA B 1 195 ? -11.891 19.156 2.266 1 94.25 195 ALA B CA 1
ATOM 3336 C C . ALA B 1 195 ? -13.266 19.594 2.768 1 94.25 195 ALA B C 1
ATOM 3338 O O . ALA B 1 195 ? -14.281 18.984 2.424 1 94.25 195 ALA B O 1
ATOM 3339 N N . PHE B 1 196 ? -13.203 20.625 3.611 1 92.25 196 PHE B N 1
ATOM 3340 C CA . PHE B 1 196 ? -14.453 21.188 4.086 1 92.25 196 PHE B CA 1
ATOM 3341 C C . PHE B 1 196 ? -14.984 22.234 3.105 1 92.25 196 PHE B C 1
ATOM 3343 O O . PHE B 1 196 ? -14.211 23.016 2.547 1 92.25 196 PHE B O 1
ATOM 3350 N N . GLN B 1 197 ? -16.25 22.078 2.975 1 91.88 197 GLN B N 1
ATOM 3351 C CA . GLN B 1 197 ? -16.844 22.984 2.01 1 91.88 197 GLN B CA 1
ATOM 3352 C C . GLN B 1 197 ? -18 23.766 2.637 1 91.88 197 GLN B C 1
ATOM 3354 O O . GLN B 1 197 ? -18.781 23.203 3.412 1 91.88 197 GLN B O 1
ATOM 3359 N N . TYR B 1 198 ? -18.031 25.047 2.342 1 87.62 198 TYR B N 1
ATOM 3360 C CA . TYR B 1 198 ? -19.125 25.922 2.752 1 87.62 198 TYR B CA 1
ATOM 3361 C C . TYR B 1 198 ? -19.656 26.719 1.566 1 87.62 198 TYR B C 1
ATOM 3363 O O . TYR B 1 198 ? -18.984 27.609 1.055 1 87.62 198 TYR B O 1
ATOM 3371 N N . GLY B 1 199 ? -20.875 26.297 1.182 1 80.62 199 GLY B N 1
ATOM 3372 C CA . GLY B 1 199 ? -21.406 26.953 0.005 1 80.62 199 GLY B CA 1
ATOM 3373 C C . GLY B 1 199 ? -20.547 26.781 -1.226 1 80.62 199 GLY B C 1
ATOM 3374 O O . GLY B 1 199 ? -20.25 25.656 -1.637 1 80.62 199 GLY B O 1
ATOM 3375 N N . GLY B 1 200 ? -19.984 27.797 -1.771 1 78.25 200 GLY B N 1
ATOM 3376 C CA . GLY B 1 200 ? -19.109 27.766 -2.938 1 78.25 200 GLY B CA 1
ATOM 3377 C C . GLY B 1 200 ? -17.641 27.734 -2.586 1 78.25 200 GLY B C 1
ATOM 3378 O O . GLY B 1 200 ? -16.781 27.609 -3.469 1 78.25 200 GLY B O 1
ATOM 3379 N N . TRP B 1 201 ? -17.359 27.812 -1.228 1 83.31 201 TRP B N 1
ATOM 3380 C CA . TRP B 1 201 ? -15.969 27.859 -0.767 1 83.31 201 TRP B CA 1
ATOM 3381 C C . TRP B 1 201 ? -15.477 26.469 -0.379 1 83.31 201 TRP B C 1
ATOM 3383 O O . TRP B 1 201 ? -16.203 25.719 0.281 1 83.31 201 TRP B O 1
ATOM 3393 N N . ARG B 1 202 ? -14.305 26.156 -0.934 1 83.38 202 ARG B N 1
ATOM 3394 C CA . ARG B 1 202 ? -13.672 24.875 -0.588 1 83.38 202 ARG B CA 1
ATOM 3395 C C . ARG B 1 202 ? -12.414 25.109 0.236 1 83.38 202 ARG B C 1
ATOM 3397 O O . ARG B 1 202 ? -11.523 25.859 -0.172 1 83.38 202 ARG B O 1
ATOM 3404 N N . GLY B 1 203 ? -12.383 24.5 1.312 1 84.81 203 GLY B N 1
ATOM 3405 C CA . GLY B 1 203 ? -11.211 24.609 2.17 1 84.81 203 GLY B CA 1
ATOM 3406 C C . GLY B 1 203 ? -10.023 23.828 1.648 1 84.81 203 GLY B C 1
ATOM 3407 O O . GLY B 1 203 ? -10.117 23.156 0.621 1 84.81 203 GLY B O 1
ATOM 3408 N N . ARG B 1 204 ? -9 24.109 2.355 1 86.56 204 ARG B N 1
ATOM 3409 C CA . ARG B 1 204 ? -7.777 23.391 2.006 1 86.56 204 ARG B CA 1
ATOM 3410 C C . ARG B 1 204 ? -7.914 21.906 2.297 1 86.56 204 ARG B C 1
ATOM 3412 O O . ARG B 1 204 ? -8.508 21.516 3.305 1 86.56 204 ARG B O 1
ATOM 3419 N N . ARG B 1 205 ? -7.383 21.188 1.41 1 91.44 205 ARG B N 1
ATOM 3420 C CA . ARG B 1 205 ? -7.43 19.734 1.598 1 91.44 205 ARG B CA 1
ATOM 3421 C C . ARG B 1 205 ? -6.406 19.281 2.637 1 91.44 205 ARG B C 1
ATOM 3423 O O . ARG B 1 205 ? -5.289 19.812 2.68 1 91.44 205 ARG B O 1
ATOM 3430 N N . ARG B 1 206 ? -6.855 18.406 3.443 1 92.12 206 ARG B N 1
ATOM 3431 C CA . ARG B 1 206 ? -5.992 17.828 4.473 1 92.12 206 ARG B CA 1
ATOM 3432 C C . ARG B 1 206 ? -6.176 16.328 4.57 1 92.12 206 ARG B C 1
ATOM 3434 O O . ARG B 1 206 ? -7.195 15.789 4.129 1 92.12 206 ARG B O 1
ATOM 3441 N N . PHE B 1 207 ? -5.203 15.758 5.168 1 95.31 207 PHE B N 1
ATOM 3442 C CA . PHE B 1 207 ? -5.301 14.312 5.336 1 95.31 207 PHE B CA 1
ATOM 3443 C C . PHE B 1 207 ? -5.898 13.961 6.695 1 95.31 207 PHE B C 1
ATOM 3445 O O . PHE B 1 207 ? -5.508 14.539 7.715 1 95.31 207 PHE B O 1
ATOM 3452 N N . LEU B 1 208 ? -6.82 13.109 6.578 1 95.69 208 LEU B N 1
ATOM 3453 C CA . LEU B 1 208 ? -7.453 12.562 7.77 1 95.69 208 LEU B CA 1
ATOM 3454 C C . LEU B 1 208 ? -7.109 11.086 7.938 1 95.69 208 LEU B C 1
ATOM 3456 O O . LEU B 1 208 ? -7.176 10.312 6.977 1 95.69 208 LEU B O 1
ATOM 3460 N N . THR B 1 209 ? -6.707 10.688 9.109 1 97.5 209 THR B N 1
ATOM 3461 C CA . THR B 1 209 ? -6.391 9.297 9.414 1 97.5 209 THR B CA 1
ATOM 3462 C C . THR B 1 209 ? -7.375 8.727 10.43 1 97.5 209 THR B C 1
ATOM 3464 O O . THR B 1 209 ? -7.586 9.312 11.492 1 97.5 209 THR B O 1
ATOM 3467 N N . VAL B 1 210 ? -7.941 7.676 10.078 1 97.44 210 VAL B N 1
ATOM 3468 C CA . VAL B 1 210 ? -8.922 7.023 10.938 1 97.44 210 VAL B CA 1
ATOM 3469 C C . VAL B 1 210 ? -8.391 5.656 11.375 1 97.44 210 VAL B C 1
ATOM 3471 O O . VAL B 1 210 ? -7.957 4.855 10.547 1 97.44 210 VAL B O 1
ATOM 3474 N N . TRP B 1 211 ? -8.508 5.398 12.711 1 97.12 211 TRP B N 1
ATOM 3475 C CA . TRP B 1 211 ? -8.062 4.117 13.25 1 97.12 211 TRP B CA 1
ATOM 3476 C C . TRP B 1 211 ? -9.195 3.402 13.969 1 97.12 211 TRP B C 1
ATOM 3478 O O . TRP B 1 211 ? -9.82 3.963 14.875 1 97.12 211 TRP B O 1
ATOM 3488 N N . CYS B 1 212 ? -9.469 2.273 13.445 1 96.94 212 CYS B N 1
ATOM 3489 C CA . CYS B 1 212 ? -10.391 1.369 14.125 1 96.94 212 CYS B CA 1
ATOM 3490 C C . CYS B 1 212 ? -9.648 0.163 14.688 1 96.94 212 CYS B C 1
ATOM 3492 O O . CYS B 1 212 ? -9.438 -0.825 13.984 1 96.94 212 CYS B O 1
ATOM 3494 N N . ASP B 1 213 ? -9.469 0.207 15.953 1 95.56 213 ASP B N 1
ATOM 3495 C CA . ASP B 1 213 ? -8.602 -0.795 16.562 1 95.56 213 ASP B CA 1
ATOM 3496 C C . ASP B 1 213 ? -9.414 -1.944 17.156 1 95.56 213 ASP B C 1
ATOM 3498 O O . ASP B 1 213 ? -10.555 -1.75 17.562 1 95.56 213 ASP B O 1
ATOM 3502 N N . ASP B 1 214 ? -8.836 -3.07 17.078 1 94.38 214 ASP B N 1
ATOM 3503 C CA . ASP B 1 214 ? -9.312 -4.262 17.781 1 94.38 214 ASP B CA 1
ATOM 3504 C C . ASP B 1 214 ? -10.75 -4.594 17.375 1 94.38 214 ASP B C 1
ATOM 3506 O O . ASP B 1 214 ? -11.609 -4.797 18.219 1 94.38 214 ASP B O 1
ATOM 3510 N N . VAL B 1 215 ? -10.914 -4.562 16.094 1 96.31 215 VAL B N 1
ATOM 3511 C CA . VAL B 1 215 ? -12.203 -5.023 15.586 1 96.31 215 VAL B CA 1
ATOM 3512 C C . VAL B 1 215 ? -12.234 -6.551 15.586 1 96.31 215 VAL B C 1
ATOM 3514 O O . VAL B 1 215 ? -11.516 -7.195 14.82 1 96.31 215 VAL B O 1
ATOM 3517 N N . ALA B 1 216 ? -13.141 -7.109 16.328 1 95.81 216 ALA B N 1
ATOM 3518 C CA . ALA B 1 216 ? -13.156 -8.555 16.547 1 95.81 216 ALA B CA 1
ATOM 3519 C C . ALA B 1 216 ? -14.164 -9.242 15.633 1 95.81 216 ALA B C 1
ATOM 3521 O O . ALA B 1 216 ? -15.266 -8.734 15.43 1 95.81 216 ALA B O 1
ATOM 3522 N N . VAL B 1 217 ? -13.688 -10.281 15.07 1 96.25 217 VAL B N 1
ATOM 3523 C CA . VAL B 1 217 ? -14.539 -11.133 14.25 1 96.25 217 VAL B CA 1
ATOM 3524 C C . VAL B 1 217 ? -14.57 -12.547 14.82 1 96.25 217 VAL B C 1
ATOM 3526 O O . VAL B 1 217 ? -13.547 -13.062 15.273 1 96.25 217 VAL B O 1
ATOM 3529 N N . THR B 1 218 ? -15.742 -13.07 14.844 1 95.12 218 THR B N 1
ATOM 3530 C CA . THR B 1 218 ? -15.859 -14.438 15.328 1 95.12 218 THR B CA 1
ATOM 3531 C C . THR B 1 218 ? -15.25 -15.422 14.336 1 95.12 218 THR B C 1
ATOM 3533 O O . THR B 1 218 ? -15.492 -15.32 13.133 1 95.12 218 THR B O 1
ATOM 3536 N N . ALA B 1 219 ? -14.531 -16.359 14.797 1 90.06 219 ALA B N 1
ATOM 3537 C CA . ALA B 1 219 ? -13.82 -17.297 13.945 1 90.06 219 ALA B CA 1
ATOM 3538 C C . ALA B 1 219 ? -14.797 -18.234 13.227 1 90.06 219 ALA B C 1
ATOM 3540 O O . ALA B 1 219 ? -14.555 -18.656 12.094 1 90.06 219 ALA B O 1
ATOM 3541 N N . SER B 1 220 ? -15.828 -18.594 13.828 1 88.19 220 SER B N 1
ATOM 3542 C CA . SER B 1 220 ? -16.781 -19.562 13.281 1 88.19 220 SER B CA 1
ATOM 3543 C C . SER B 1 220 ? -17.641 -18.938 12.188 1 88.19 220 SER B C 1
ATOM 3545 O O . SER B 1 220 ? -17.781 -19.5 11.102 1 88.19 220 SER B O 1
ATOM 3547 N N . SER B 1 221 ? -18.172 -17.734 12.422 1 87.25 221 SER B N 1
ATOM 3548 C CA . SER B 1 221 ? -19.094 -17.125 11.469 1 87.25 221 SER B CA 1
ATOM 3549 C C . SER B 1 221 ? -18.375 -16.109 10.578 1 87.25 221 SER B C 1
ATOM 3551 O O . SER B 1 221 ? -18.828 -15.805 9.477 1 87.25 221 SER B O 1
ATOM 3553 N N . GLY B 1 222 ? -17.297 -15.656 11.039 1 92.75 222 GLY B N 1
ATOM 3554 C CA . GLY B 1 222 ? -16.578 -14.641 10.297 1 92.75 222 GLY B CA 1
ATOM 3555 C C . GLY B 1 222 ? -17.203 -13.266 10.391 1 92.75 222 GLY B C 1
ATOM 3556 O O . GLY B 1 222 ? -16.938 -12.391 9.57 1 92.75 222 GLY B O 1
ATOM 3557 N N . LYS B 1 223 ? -18.125 -13.188 11.312 1 94.31 223 LYS B N 1
ATOM 3558 C CA . LYS B 1 223 ? -18.828 -11.922 11.461 1 94.31 223 LYS B CA 1
ATOM 3559 C C . LYS B 1 223 ? -18.312 -11.133 12.664 1 94.31 223 LYS B C 1
ATOM 3561 O O . LYS B 1 223 ? -17.812 -11.727 13.625 1 94.31 223 LYS B O 1
ATOM 3566 N N . MET B 1 224 ? -18.406 -9.883 12.523 1 95.38 224 MET B N 1
ATOM 3567 C CA . MET B 1 224 ? -17.938 -8.984 13.578 1 95.38 224 MET B CA 1
ATOM 3568 C C . MET B 1 224 ? -18.688 -9.242 14.883 1 95.38 224 MET B C 1
ATOM 3570 O O . MET B 1 224 ? -19.891 -9.453 14.875 1 95.38 224 MET B O 1
ATOM 3574 N N . THR B 1 225 ? -17.781 -9.273 15.906 1 90.44 225 THR B N 1
ATOM 3575 C CA . THR B 1 225 ? -18.375 -9.477 17.234 1 90.44 225 THR B CA 1
ATOM 3576 C C . THR B 1 225 ? -18.688 -8.141 17.891 1 90.44 225 THR B C 1
ATOM 3578 O O . THR B 1 225 ? -17.891 -7.199 17.812 1 90.44 225 THR B O 1
ATOM 3581 N N . GLY B 1 226 ? -19.875 -8.109 18.312 1 84.19 226 GLY B N 1
ATOM 3582 C CA . GLY B 1 226 ? -20.25 -6.898 19.031 1 84.19 226 GLY B CA 1
ATOM 3583 C C . GLY B 1 226 ? -20.969 -5.891 18.156 1 84.19 226 GLY B C 1
ATOM 3584 O O . GLY B 1 226 ? -21.328 -6.191 17.016 1 84.19 226 GLY B O 1
ATOM 3585 N N . GLY B 1 227 ? -21.359 -4.703 18.625 1 86.19 227 GLY B N 1
ATOM 3586 C CA . GLY B 1 227 ? -22.031 -3.617 17.906 1 86.19 227 GLY B CA 1
ATOM 3587 C C . GLY B 1 227 ? -21.062 -2.68 17.219 1 86.19 227 GLY B C 1
ATOM 3588 O O . GLY B 1 227 ? -19.859 -2.969 17.125 1 86.19 227 GLY B O 1
ATOM 3589 N N . PRO B 1 228 ? -21.547 -1.795 16.594 1 92.06 228 PRO B N 1
ATOM 3590 C CA . PRO B 1 228 ? -20.719 -0.784 15.93 1 92.06 228 PRO B CA 1
ATOM 3591 C C . PRO B 1 228 ? -19.656 -0.2 16.844 1 92.06 228 PRO B C 1
ATOM 3593 O O . PRO B 1 228 ? -19.891 -0.003 18.031 1 92.06 228 PRO B O 1
ATOM 3596 N N . LYS B 1 229 ? -18.469 -0.072 16.266 1 94.94 229 LYS B N 1
ATOM 3597 C CA . LYS B 1 229 ? -17.344 0.444 17.031 1 94.94 229 LYS B CA 1
ATOM 3598 C C . LYS B 1 229 ? -16.875 1.792 16.484 1 94.94 229 LYS B C 1
ATOM 3600 O O . LYS B 1 229 ? -16.656 1.938 15.289 1 94.94 229 LYS B O 1
ATOM 3605 N N . LYS B 1 230 ? -16.719 2.713 17.453 1 95.38 230 LYS B N 1
ATOM 3606 C CA . LYS B 1 230 ? -16.25 4.035 17.062 1 95.38 230 LYS B CA 1
ATOM 3607 C C . LYS B 1 230 ? -14.75 4.02 16.766 1 95.38 230 LYS B C 1
ATOM 3609 O O . LYS B 1 230 ? -13.984 3.365 17.484 1 95.38 230 LYS B O 1
ATOM 3614 N N . CYS B 1 231 ? -14.391 4.73 15.75 1 9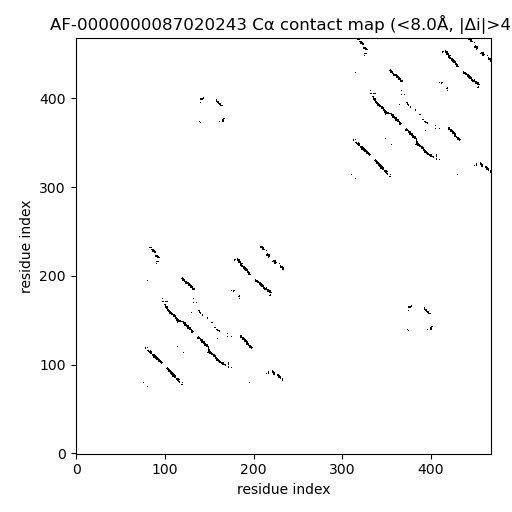7.44 231 CYS B N 1
ATOM 3615 C CA . CYS B 1 231 ? -12.992 4.812 15.352 1 97.44 231 CYS B CA 1
ATOM 3616 C C . CYS B 1 231 ? -12.383 6.141 15.781 1 97.44 231 CYS B C 1
ATOM 3618 O O . CYS B 1 231 ? -13.102 7.105 16.047 1 97.44 231 CYS B O 1
ATOM 3620 N N . SER B 1 232 ? -11.133 6.164 15.898 1 96.75 232 SER B N 1
ATOM 3621 C CA . SER B 1 232 ? -10.422 7.391 16.25 1 96.75 232 SER B CA 1
ATOM 3622 C C . SER B 1 232 ? -10.016 8.156 14.992 1 96.75 232 SER B C 1
ATOM 3624 O O . SER B 1 232 ? -9.477 7.578 14.047 1 96.75 232 SER B O 1
ATOM 3626 N N . VAL B 1 233 ? -10.281 9.398 15.039 1 95.44 233 VAL B N 1
ATOM 3627 C CA . VAL B 1 233 ? -9.992 10.234 13.875 1 95.44 233 VAL B CA 1
ATOM 3628 C C . VAL B 1 233 ? -8.906 11.25 14.234 1 95.44 233 VAL B C 1
ATOM 3630 O O . VAL B 1 233 ? -8.961 11.875 15.297 1 95.44 233 VAL B O 1
ATOM 3633 N N . TYR B 1 234 ? -7.902 11.359 13.328 1 92.62 234 TYR B N 1
ATOM 3634 C CA . TYR B 1 234 ? -6.789 12.281 13.531 1 92.62 234 TYR B CA 1
ATOM 3635 C C . TYR B 1 234 ? -6.574 13.156 12.305 1 92.62 234 TYR B C 1
ATOM 3637 O O . TYR B 1 234 ? -6.828 12.727 11.172 1 92.62 234 TYR B O 1
#

InterPro domains:
  IPR044839 Protein NDR1-like [PTHR31234] (23-232)

Sequence (468 aa):
MQDSSRPVTGYPVQNLNDYAPTPPTTGYSYARVNPNGHPYYSTPPPQNPHPTFLRRLLVAVAVFLIIFGAILFIIWLVLRPQLPDFSIQSLSLSNFSAANQRVNATWNAQIQVSNPNKKLSVSYGEVVSSIFHKDYFLSETRIGPFVQGTRSAGAVGASYSLVDSFVDGKVVDAMNEERSGGEMKFNLKVIADVAFQYGGWRGRRRFLTVWCDDVAVTASSGKMTGGPKKCSVYMQDSSRPVTGYPVQNLNDYAPTPPTTGYSYARVNPNGHPYYSTPPPQNPHPTFLRRLLVAVAVFLIIFGAILFIIWLVLRPQLPDFSIQSLSLSNFSAANQRVNATWNAQIQVSNPNKKLSVSYGEVVSSIFHKDYFLSETRIGPFVQGTRSAGAVGASYSLVDSFVDGKVVDAMNEERSGGEMKFNLKVIADVAFQYGGWRGRRRFLTVWCDDVAVTASSGKMTGGPKKCSVY

Solvent-accessible surface area (backbone atoms only — not comparable to full-atom values): 26266 Å² total; per-residue (Å²): 143,87,94,83,94,93,93,90,89,92,91,88,90,80,90,79,86,78,81,77,87,78,91,83,95,82,85,89,76,81,74,76,69,78,66,77,67,56,73,71,66,70,65,70,71,76,72,74,72,58,68,53,59,58,50,52,50,50,51,51,52,48,52,50,50,54,52,52,48,50,54,53,48,49,51,45,66,71,60,58,84,60,78,58,46,43,27,40,60,43,38,34,48,42,72,74,42,72,56,94,38,26,30,28,32,33,37,42,34,35,34,35,42,32,31,77,28,81,70,38,25,41,34,38,47,58,31,42,38,34,38,21,51,77,87,44,81,73,37,66,33,42,37,69,60,51,73,41,51,48,62,32,74,46,76,47,70,49,32,34,41,41,40,70,21,41,43,57,57,70,55,43,51,49,52,50,51,27,37,74,70,44,41,36,56,32,24,38,38,35,41,31,34,33,26,47,26,46,92,90,46,70,49,74,73,42,76,36,40,32,41,34,71,69,45,36,23,28,48,87,77,15,37,42,54,76,72,63,42,76,34,48,70,84,138,83,86,78,88,75,83,90,79,81,83,81,82,76,82,71,88,68,88,75,71,85,78,76,81,79,76,80,71,82,70,79,71,80,72,83,70,68,74,76,71,69,67,71,69,75,72,74,74,59,68,53,59,59,49,53,49,50,49,51,53,51,52,52,48,52,53,53,48,51,54,52,48,50,51,44,66,71,59,55,83,60,78,57,44,42,28,39,60,44,39,34,49,43,72,74,42,73,56,95,38,26,30,28,31,34,37,43,33,34,34,36,41,32,30,77,27,80,70,38,25,42,35,39,47,59,31,41,36,35,37,21,51,76,88,44,81,72,38,66,32,42,39,69,60,50,73,42,52,48,61,31,75,47,76,47,70,47,32,34,41,40,41,69,21,41,44,57,58,71,55,42,50,48,50,50,51,26,36,74,68,44,42,35,56,31,24,38,38,36,41,31,34,34,25,46,26,45,90,92,43,71,47,73,72,42,75,37,40,33,40,33,70,69,45,35,23,27,49,88,78,15,37,43,55,75,72,63,40,78,35,47,73,85

Foldseek 3Di:
DDDDDDDDDDDDDDDDDDPDDDDDDDPCPPPPPPDPVVVPPVPPPPPPPPCVVVVVVVVVVVVVVVVVVVVVVVVCVVQVADDKWKKWFKKFKDPFDQDPQWTWIKMKTKMKIFGATAFKKKWWCWKKKWKFQPPHTDWIDTWHIDIGDHRDMDITMDMTTGDRDGHDPVSSVVQVVQLVVFKGWMKMKMKTWMWIDGDPDIHDIDIKIKIDGGFIATNPGRMTPDGMGIIDMD/DCPPPDDDDDDDCPPCPDPDDDDPDDPPPPPPCPPDPPPPPPPPPPPPPPCVVVVVVVVVVVVVVVVVVVVVVVVCVVQVADDKWKKWFKKFKDPFDQDPQWTWIKIKTKMKIFGATAFKKKWWCWKKKWKFQPPHTDWIDTWHIDIGDHRDMDITMDMTTGDRDGHDPVSSVVQVVQLVVFKGWMKMKMKTWMWIDGDPDIHDTDIKIKIDGGFIATNPGRMTPDGMGIIDMD

pLDDT: mean 79.59, std 26.2, range [17.92, 97.81]